Protein AF-A0A6N3EGU9-F1 (afdb_monomer_lite)

InterPro domains:
  IPR024383 Domain of unknown function DUF3849 [PF12960] (180-304)
  IPR025923 YodL-like domain [PF14191] (66-164)
  IPR040568 Large polyvalent protein-associated domain 16 [PF18830] (407-486)
  IPR041258 Large polyvalent protein-associated domain 18 [PF18832] (318-400)

Sequence (697 aa):
MAYIENVVIGTPIVDPKDMFVSDEDDWTRMEEEEIMESVSEKERDETEQEDRTNENSFFERTDDFYAIYQYDNTDGNWGYKFMGLSIISNMGLSVDGKDYRMMFMEQLHEHDSLDELYHRFNAERPEGFDGHSLSVSDVVIMKRNGEMKAYYVDDVGFSELPEFTKQREQIIDRSNDSPVYAGTLEQAVRQKDADAYLDSRKLNIDCKKAIEEAIQENYDGIRLKDDVAKDVVRRFGEERMNFVMANTIRESFLEGRFSKQNKEWAEHINIPENISHGRNLNLDYIIESHPVVLDDFISMARFEIRMLKIERAIEDAEVSITTDTNDYVADGHEGAWHTIEERKYAGKKFFLMEHNEFGSNVAEIIVTENGQLVAEDLWNGFDKGALEAISEYLQDKGISEEEIYKEPDELAYKIHDGYFSIHRTDGGYDYTFYTKDYEDIDGGIYDNPDSPIKQVVEDILEDAGISLDDAEWMDYEELDAEVEHAEEIKQLAVDLDKFSYEYDTYEYKDSIEDREEQIDKLTEDILTRKTDDIKKWLIEVSENSEIDNDVRTARSLFSRLEEAERVFISDETNVSFYAAECMEFPDFGELHENLTLDEAIKKYESIPEERMHGVKGIGFELEDGSDYEGKYGLMYHGRVDRENVEMIQYYKDNPVIQKALDALEQYCETSADKSVERQQETNRKKKQKSIYQGLHR

Organism: NCBI:txid33039

Secondary structure (DSSP, 8-state):
----------------------TTHHHHHHHHHHHHHHHHHHHHHHHHHHHTT-HHHHHH--S-EEEEEEE--TT---SSTT--HHHHHHTT----GGGEEEEEEEEPPTT--HHHHHHIIIII--TT--S----TT-EEEEEETTEEEEEEEETTEEEE-TTHHHHHHHHHHHHHTPPP--S-HHHHHHHT-HHHHHHHHHHHHHHHHHHHHHHHHHB-SS-BPTTTTHHHHHHHHHHHHHHHHHHHHHHTTTT----HHHHHHHHHS-----EETTEEGGGGG---S-HHHHHHHHHHHHHHHHHHHHHHHHHTTS----TT--SB--TT--S-EEEEEEEEETTEEEEEEEETTTGGGS-EEEEETT--EEEEEESSSS-HHHHHHHHHHHHHTT--HHHHSPPPSEEEEEETTEEEEEEEETTEEEEEEEETTS-EEEEEEE--TTS-HHHHHHHHHHHHT--GGGEEEE-HHHHHHHHHHHHHHHHHHHHHHHHHHHH-TTHHHHH-S-HHHHHHHHHHHHHTT-THHHHHHHHHHHHH-S-HHHHHHHHHHHHHHHHHHHHTTSSS--EEEEEES-SSSGGGS-EEEEE-HHHHHHHHHHS-TT-TTS--EEEEEE-SSSTT-EEEEEEETTEE-HHHHTTSHHHHH-HHHHHHHHHHHHHHHHHHHHHHHHHHHHHHHHHHHHHHHHTT-

Structure (mmCIF, N/CA/C/O backbone):
data_AF-A0A6N3EGU9-F1
#
_entry.id   AF-A0A6N3EGU9-F1
#
loop_
_atom_site.group_PDB
_atom_site.id
_atom_site.type_symbol
_atom_site.label_atom_id
_atom_site.label_alt_id
_atom_site.label_comp_id
_atom_site.label_asym_id
_atom_site.label_entity_id
_atom_site.label_seq_id
_atom_site.pdbx_PDB_ins_code
_atom_site.Cartn_x
_atom_site.Cartn_y
_atom_site.Cartn_z
_atom_site.occupancy
_atom_site.B_iso_or_equiv
_atom_site.auth_seq_id
_atom_site.auth_comp_id
_atom_site.auth_asym_id
_atom_site.auth_atom_id
_atom_site.pdbx_PDB_model_num
ATOM 1 N N . MET A 1 1 ? 110.197 26.219 -33.302 1.00 36.31 1 MET A N 1
ATOM 2 C CA . MET A 1 1 ? 109.699 27.466 -32.674 1.00 36.31 1 MET A CA 1
ATOM 3 C C . MET A 1 1 ? 108.283 27.193 -32.181 1.00 36.31 1 MET A C 1
ATOM 5 O O . MET A 1 1 ? 107.637 26.396 -32.844 1.00 36.31 1 MET A O 1
ATOM 9 N N . ALA A 1 2 ? 107.738 27.804 -31.129 1.00 31.53 2 ALA A N 1
ATOM 10 C CA . ALA A 1 2 ? 108.311 28.375 -29.898 1.00 31.53 2 ALA A CA 1
ATOM 11 C C . ALA A 1 2 ? 107.128 28.779 -28.979 1.00 31.53 2 ALA A C 1
ATOM 13 O O . ALA A 1 2 ? 106.143 29.277 -29.512 1.00 31.53 2 ALA A O 1
ATOM 14 N N . TYR A 1 3 ? 107.268 28.641 -27.650 1.00 28.64 3 TYR A N 1
ATOM 15 C CA . TYR A 1 3 ? 106.268 28.992 -26.609 1.00 28.64 3 TYR A CA 1
ATOM 16 C C . TYR A 1 3 ? 104.959 28.135 -26.634 1.00 28.64 3 TYR A C 1
ATOM 18 O O . TYR A 1 3 ? 104.659 27.548 -27.667 1.00 28.64 3 TYR A O 1
ATOM 26 N N . ILE A 1 4 ? 104.210 27.827 -25.551 1.00 32.69 4 ILE A N 1
ATOM 27 C CA . ILE A 1 4 ? 104.015 28.380 -24.177 1.00 32.69 4 ILE A CA 1
ATOM 28 C C . ILE A 1 4 ? 103.028 29.574 -24.177 1.00 32.69 4 ILE A C 1
ATOM 30 O O . ILE A 1 4 ? 103.198 30.478 -24.983 1.00 32.69 4 ILE A O 1
ATOM 34 N N . GLU A 1 5 ? 101.970 29.677 -23.358 1.00 35.22 5 GLU A N 1
ATOM 35 C CA . GLU A 1 5 ? 101.414 28.870 -22.232 1.00 35.22 5 GLU A CA 1
ATOM 36 C C . GLU A 1 5 ? 99.885 28.617 -22.520 1.00 35.22 5 GLU A C 1
ATOM 38 O O . GLU A 1 5 ? 99.534 28.641 -23.695 1.00 35.22 5 GLU A O 1
ATOM 43 N N . ASN A 1 6 ? 98.888 28.342 -21.654 1.00 32.06 6 ASN A N 1
ATOM 44 C CA . ASN A 1 6 ? 98.736 28.257 -20.187 1.00 32.06 6 ASN A CA 1
ATOM 45 C C . ASN A 1 6 ? 97.579 27.295 -19.767 1.00 32.06 6 ASN A C 1
ATOM 47 O O . ASN A 1 6 ? 97.052 26.557 -20.596 1.00 32.06 6 ASN A O 1
ATOM 51 N N . VAL A 1 7 ? 97.190 27.309 -18.483 1.00 35.19 7 VAL A N 1
ATOM 52 C CA . VAL A 1 7 ? 96.136 26.496 -17.818 1.00 35.19 7 VAL A CA 1
ATOM 53 C C . VAL A 1 7 ? 94.956 27.436 -17.420 1.00 35.19 7 VAL A C 1
ATOM 55 O O . VAL A 1 7 ? 95.184 28.634 -17.283 1.00 35.19 7 VAL A O 1
ATOM 58 N N . VAL A 1 8 ? 93.667 27.049 -17.334 1.00 31.62 8 VAL A N 1
ATOM 59 C CA . VAL A 1 8 ? 92.984 26.388 -16.187 1.00 31.62 8 VAL A CA 1
ATOM 60 C C . VAL A 1 8 ? 91.538 25.960 -16.543 1.00 31.62 8 VAL A C 1
ATOM 62 O O . VAL A 1 8 ? 90.764 26.759 -17.051 1.00 31.62 8 VAL A O 1
ATOM 65 N N . ILE A 1 9 ? 91.214 24.703 -16.200 1.00 40.34 9 ILE A N 1
ATOM 66 C CA . ILE A 1 9 ? 89.938 24.079 -15.750 1.00 40.34 9 ILE A CA 1
ATOM 67 C C . ILE A 1 9 ? 88.588 24.783 -16.044 1.00 40.34 9 ILE A C 1
ATOM 69 O O . ILE A 1 9 ? 88.312 25.861 -15.524 1.00 40.34 9 ILE A O 1
ATOM 73 N N . GLY A 1 10 ? 87.661 24.033 -16.662 1.00 29.05 10 GLY A N 1
ATOM 74 C CA . GLY A 1 10 ? 86.208 24.252 -16.566 1.00 29.05 10 GLY A CA 1
ATOM 75 C C . GLY A 1 10 ? 85.379 23.221 -17.351 1.00 29.05 10 GLY A C 1
ATOM 76 O O . GLY A 1 10 ? 85.349 23.275 -18.574 1.00 29.05 10 GLY A O 1
ATOM 77 N N . THR A 1 11 ? 84.704 22.290 -16.667 1.00 33.50 11 THR A N 1
ATOM 78 C CA . THR A 1 11 ? 83.677 21.389 -17.249 1.00 33.50 11 THR A CA 1
ATOM 79 C C . THR A 1 11 ? 82.274 21.963 -17.027 1.00 33.50 11 THR A C 1
ATOM 81 O O . THR A 1 11 ? 82.047 22.603 -15.998 1.00 33.50 11 THR A O 1
ATOM 84 N N . PRO A 1 12 ? 81.323 21.713 -17.942 1.00 35.97 12 PRO A N 1
ATOM 85 C CA . PRO A 1 12 ? 80.382 20.612 -17.696 1.00 35.97 12 PRO A CA 1
ATOM 86 C C . PRO A 1 12 ? 80.219 1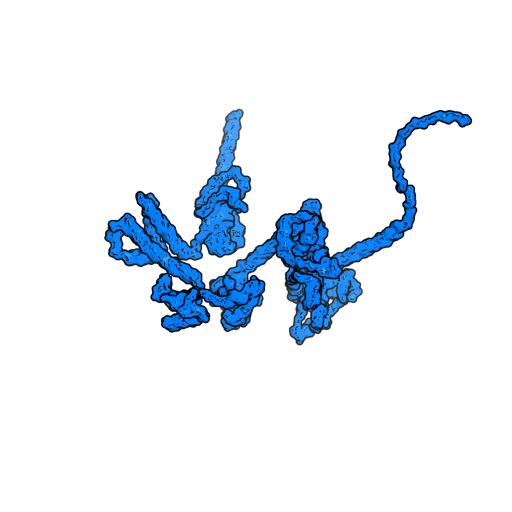9.654 -18.897 1.00 35.97 12 PRO A C 1
ATOM 88 O O . PRO A 1 12 ? 80.930 19.758 -19.893 1.00 35.97 12 PRO A O 1
ATOM 91 N N . ILE A 1 13 ? 79.329 18.671 -18.744 1.00 44.72 13 ILE A N 1
ATOM 92 C CA . ILE A 1 13 ? 79.099 17.532 -19.650 1.00 44.72 13 ILE A CA 1
ATOM 93 C C . ILE A 1 13 ? 77.936 17.838 -20.611 1.00 44.72 13 ILE A C 1
ATOM 95 O O . ILE A 1 13 ? 76.980 18.499 -20.213 1.00 44.72 13 ILE A O 1
ATOM 99 N N . VAL A 1 14 ? 77.997 17.309 -21.838 1.00 34.78 14 VAL A N 1
ATOM 100 C CA . VAL A 1 14 ? 76.857 17.173 -22.766 1.00 34.78 14 VAL A CA 1
ATOM 101 C C . VAL A 1 14 ? 76.890 15.754 -23.347 1.00 34.78 14 VAL A C 1
ATOM 103 O O . VAL A 1 14 ? 77.974 15.234 -23.617 1.00 34.78 14 VAL A O 1
ATOM 106 N N . ASP A 1 15 ? 75.723 15.126 -23.482 1.00 31.80 15 ASP A N 1
ATOM 107 C CA . ASP A 1 15 ? 75.538 13.698 -23.784 1.00 31.80 15 ASP A CA 1
ATOM 108 C C . ASP A 1 15 ? 75.169 13.484 -25.277 1.00 31.80 15 ASP A C 1
ATOM 110 O O . ASP A 1 15 ? 74.439 14.315 -25.824 1.00 31.80 15 ASP A O 1
ATOM 114 N N . PRO A 1 16 ? 75.659 12.442 -25.985 1.00 38.69 16 PRO A N 1
ATOM 115 C CA . PRO A 1 16 ? 75.510 12.348 -27.437 1.00 38.69 16 PRO A CA 1
ATOM 116 C C . PRO A 1 16 ? 74.309 11.487 -27.873 1.00 38.69 16 PRO A C 1
ATOM 118 O O . PRO A 1 16 ? 74.421 10.270 -28.032 1.00 38.69 16 PRO A O 1
ATOM 121 N N . LYS A 1 17 ? 73.184 12.140 -28.180 1.00 35.59 17 LYS A N 1
ATOM 122 C CA . LYS A 1 17 ? 72.088 11.582 -28.992 1.00 35.59 17 LYS A CA 1
ATOM 123 C C . LYS A 1 17 ? 71.611 12.612 -30.017 1.00 35.59 17 LYS A C 1
ATOM 125 O O . LYS A 1 17 ? 70.784 13.444 -29.685 1.00 35.59 17 LYS A O 1
ATOM 130 N N . ASP A 1 18 ? 72.141 12.529 -31.236 1.00 36.09 18 ASP A N 1
ATOM 131 C CA . ASP A 1 18 ? 71.583 13.177 -32.435 1.00 36.09 18 ASP A CA 1
ATOM 132 C C . ASP A 1 18 ? 72.231 12.575 -33.698 1.00 36.09 18 ASP A C 1
ATOM 134 O O . ASP A 1 18 ? 73.209 13.098 -34.234 1.00 36.09 18 ASP A O 1
ATOM 138 N N . MET A 1 19 ? 71.732 11.417 -34.147 1.00 37.19 19 MET A N 1
ATOM 139 C CA . MET A 1 19 ? 71.894 10.931 -35.525 1.00 37.19 19 MET A CA 1
ATOM 140 C C . MET A 1 19 ? 70.990 9.720 -35.799 1.00 37.19 19 MET A C 1
ATOM 142 O O . MET A 1 19 ? 70.840 8.860 -34.934 1.00 37.19 19 MET A O 1
ATOM 146 N N . PHE A 1 20 ? 70.524 9.644 -37.050 1.00 33.91 20 PHE A N 1
ATOM 147 C CA . PHE A 1 20 ? 69.604 8.670 -37.663 1.00 33.91 20 PHE A CA 1
ATOM 148 C C . PHE A 1 20 ? 68.100 8.954 -37.512 1.00 33.91 20 PHE A C 1
ATOM 150 O O . PHE A 1 20 ? 67.524 8.895 -36.433 1.00 33.91 20 PHE A O 1
ATOM 157 N N . VAL A 1 21 ? 67.509 9.220 -38.678 1.00 41.38 21 VAL A N 1
ATOM 158 C CA . VAL A 1 21 ? 66.090 9.152 -39.049 1.00 41.38 21 VAL A CA 1
ATOM 159 C C . VAL A 1 21 ? 66.032 8.124 -40.188 1.00 41.38 21 VAL A C 1
ATOM 161 O O . VAL A 1 21 ? 67.003 8.029 -40.950 1.00 41.38 21 VAL A O 1
ATOM 164 N N . SER A 1 22 ? 64.950 7.357 -40.304 1.00 34.53 22 SER A N 1
ATOM 165 C CA . SER A 1 22 ? 64.749 6.364 -41.367 1.00 34.53 22 SER A CA 1
ATOM 166 C C . SER A 1 22 ? 63.283 6.300 -41.779 1.00 34.53 22 SER A C 1
ATOM 168 O O . SER A 1 22 ? 62.401 6.367 -40.931 1.00 34.53 22 SER A O 1
ATOM 170 N N . ASP A 1 23 ? 63.043 6.167 -43.081 1.00 46.25 23 ASP A N 1
ATOM 171 C CA . ASP A 1 23 ? 61.752 6.392 -43.744 1.00 46.25 23 ASP A CA 1
ATOM 172 C C . ASP A 1 23 ? 60.749 5.217 -43.597 1.00 46.25 23 ASP A C 1
ATOM 174 O O . ASP A 1 23 ? 60.106 4.820 -44.567 1.00 46.25 23 ASP A O 1
ATOM 178 N N . GLU A 1 24 ? 60.638 4.625 -42.401 1.00 38.00 24 GLU A N 1
ATOM 179 C CA . GLU A 1 24 ? 59.668 3.553 -42.095 1.00 38.00 24 GLU A CA 1
ATOM 180 C C . GLU A 1 24 ? 58.327 4.101 -41.559 1.00 38.00 24 GLU A C 1
ATOM 182 O O . GLU A 1 24 ? 57.290 3.497 -41.809 1.00 38.00 24 GLU A O 1
ATOM 187 N N . ASP A 1 25 ? 58.315 5.276 -40.913 1.00 43.44 25 ASP A N 1
ATOM 188 C CA . ASP A 1 25 ? 57.127 5.847 -40.241 1.00 43.44 25 ASP A CA 1
ATOM 189 C C . ASP A 1 25 ? 56.019 6.376 -41.186 1.00 43.44 25 ASP A C 1
ATOM 191 O O . ASP A 1 25 ? 54.937 6.726 -40.718 1.00 43.44 25 ASP A O 1
ATOM 195 N N . ASP A 1 26 ? 56.273 6.480 -42.496 1.00 41.91 26 ASP A N 1
ATOM 196 C CA . ASP A 1 26 ? 55.374 7.142 -43.467 1.00 41.91 26 ASP A CA 1
ATOM 197 C C . ASP A 1 26 ? 54.414 6.152 -44.164 1.00 41.91 26 ASP A C 1
ATOM 199 O O . ASP A 1 26 ? 53.287 6.505 -44.495 1.00 41.91 26 ASP A O 1
ATOM 203 N N . TRP A 1 27 ? 54.824 4.886 -44.343 1.00 34.22 27 TRP A N 1
ATOM 204 C CA . TRP A 1 27 ? 53.966 3.837 -44.926 1.00 34.22 27 TRP A CA 1
ATOM 205 C C . TRP A 1 27 ? 52.968 3.280 -43.912 1.00 34.22 27 TRP A C 1
ATOM 207 O O . TRP A 1 27 ? 51.777 3.210 -44.205 1.00 34.22 27 TRP A O 1
ATOM 217 N N . THR A 1 28 ? 53.438 2.942 -42.707 1.00 42.72 28 THR A N 1
ATOM 218 C CA . THR A 1 28 ? 52.588 2.432 -41.619 1.00 42.72 28 THR A CA 1
ATOM 219 C C . THR A 1 28 ? 51.495 3.429 -41.263 1.00 42.72 28 THR A C 1
ATOM 221 O O . THR A 1 28 ? 50.373 3.030 -40.990 1.00 42.72 28 THR A O 1
ATOM 224 N N . ARG A 1 29 ? 51.798 4.732 -41.329 1.00 42.22 29 ARG A N 1
ATOM 225 C CA . ARG A 1 29 ? 50.840 5.797 -41.032 1.00 42.22 29 ARG A CA 1
ATOM 226 C C . ARG A 1 29 ? 49.684 5.857 -42.027 1.00 42.22 29 ARG A C 1
ATOM 228 O O . ARG A 1 29 ? 48.565 6.117 -41.611 1.00 42.22 29 ARG A O 1
ATOM 235 N N . MET A 1 30 ? 49.933 5.603 -43.314 1.00 35.19 30 MET A N 1
ATOM 236 C CA . MET A 1 30 ? 48.858 5.550 -44.311 1.00 35.19 30 MET A CA 1
ATOM 237 C C . MET A 1 30 ? 47.981 4.304 -44.131 1.00 35.19 30 MET A C 1
ATOM 239 O O . MET A 1 30 ? 46.767 4.411 -44.252 1.00 35.19 30 MET A O 1
ATOM 243 N N . GLU A 1 31 ? 48.567 3.153 -43.779 1.00 41.88 31 GLU A N 1
ATOM 244 C CA . GLU A 1 31 ? 47.791 1.952 -43.430 1.00 41.88 31 GLU A CA 1
ATOM 245 C C . GLU A 1 31 ? 47.002 2.147 -42.116 1.00 41.88 31 GLU A C 1
ATOM 247 O O . GLU A 1 31 ? 45.845 1.752 -42.038 1.00 41.88 31 GLU A O 1
ATOM 252 N N . GLU A 1 32 ? 47.573 2.805 -41.101 1.00 41.28 32 GLU A N 1
ATOM 253 C CA . GLU A 1 32 ? 46.887 3.143 -39.841 1.00 41.28 32 GLU A CA 1
ATOM 254 C C . GLU A 1 32 ? 45.777 4.193 -40.027 1.00 41.28 32 GLU A C 1
ATOM 256 O O . GLU A 1 32 ? 44.743 4.091 -39.369 1.00 41.28 32 GLU A O 1
ATOM 261 N N . GLU A 1 33 ? 45.949 5.174 -40.920 1.00 41.22 33 GLU A N 1
ATOM 262 C CA . GLU A 1 33 ? 44.917 6.168 -41.247 1.00 41.22 33 GLU A CA 1
ATOM 263 C C . GLU A 1 33 ? 43.783 5.551 -42.097 1.00 41.22 33 GLU A C 1
ATOM 265 O O . GLU A 1 33 ? 42.625 5.758 -41.742 1.00 41.22 33 GLU A O 1
ATOM 270 N N . GLU A 1 34 ? 44.057 4.703 -43.106 1.00 40.94 34 GLU A N 1
ATOM 271 C CA . GLU A 1 34 ? 43.003 3.933 -43.811 1.00 40.94 34 GLU A CA 1
ATOM 272 C C . GLU A 1 34 ? 42.262 2.967 -42.861 1.00 40.94 34 GLU A C 1
ATOM 274 O O . GLU A 1 34 ? 41.036 2.834 -42.930 1.00 40.94 34 GLU A O 1
ATOM 279 N N . ILE A 1 35 ? 42.973 2.312 -41.932 1.00 42.38 35 ILE A N 1
ATOM 280 C CA . ILE A 1 35 ? 42.349 1.437 -40.929 1.00 42.38 35 ILE A CA 1
ATOM 281 C C . ILE A 1 35 ? 41.476 2.251 -39.967 1.00 42.38 35 ILE A C 1
ATOM 283 O O . ILE A 1 35 ? 40.327 1.870 -39.763 1.00 42.38 35 ILE A O 1
ATOM 287 N N . MET A 1 36 ? 41.954 3.369 -39.410 1.00 38.59 36 MET A N 1
ATOM 288 C CA . MET A 1 36 ? 41.136 4.205 -38.518 1.00 38.59 36 MET A CA 1
ATOM 289 C C . MET A 1 36 ? 39.947 4.852 -39.232 1.00 38.59 36 MET A C 1
ATOM 291 O O . MET A 1 36 ? 38.877 4.938 -38.634 1.00 38.59 36 MET A O 1
ATOM 295 N N . GLU A 1 37 ? 40.088 5.270 -40.493 1.00 39.25 37 GLU A N 1
ATOM 296 C CA . GLU A 1 37 ? 38.964 5.802 -41.268 1.00 39.25 37 GLU A CA 1
ATOM 297 C C . GLU A 1 37 ? 37.904 4.707 -41.471 1.00 39.25 37 GLU A C 1
ATOM 299 O O . GLU A 1 37 ? 36.764 4.910 -41.055 1.00 39.25 37 GLU A O 1
ATOM 304 N N . SER A 1 38 ? 38.294 3.505 -41.925 1.00 35.25 38 SER A N 1
ATOM 305 C CA . SER A 1 38 ? 37.372 2.364 -42.095 1.00 35.25 38 SER A CA 1
ATOM 306 C C . SER A 1 38 ? 36.759 1.833 -40.788 1.00 35.25 38 SER A C 1
ATOM 308 O O . SER A 1 38 ? 35.626 1.354 -40.795 1.00 35.25 38 SER A O 1
ATOM 310 N N . VAL A 1 39 ? 37.464 1.939 -39.655 1.00 39.50 39 VAL A N 1
ATOM 311 C CA . VAL A 1 39 ? 36.901 1.653 -38.326 1.00 39.50 39 VAL A CA 1
ATOM 312 C C . VAL A 1 39 ? 35.890 2.730 -37.943 1.00 39.50 39 VAL A C 1
ATOM 314 O O . VAL A 1 39 ? 34.797 2.376 -37.530 1.00 39.50 39 VAL A O 1
ATOM 317 N N . SER A 1 40 ? 36.180 4.015 -38.167 1.00 38.88 40 SER A N 1
ATOM 318 C CA . SER A 1 40 ? 35.247 5.108 -37.853 1.00 38.88 40 SER A CA 1
ATOM 319 C C . SER A 1 40 ? 34.020 5.166 -38.775 1.00 38.88 40 SER A C 1
ATOM 321 O O . SER A 1 40 ? 32.966 5.639 -38.360 1.00 38.88 40 SER A O 1
ATOM 323 N N . GLU A 1 41 ? 34.136 4.696 -40.021 1.00 41.78 41 GLU A N 1
ATOM 324 C CA . GLU A 1 41 ? 32.995 4.472 -40.914 1.00 41.78 41 GLU A CA 1
ATOM 325 C C . GLU A 1 41 ? 32.158 3.301 -40.400 1.00 41.78 41 GLU A C 1
ATOM 327 O O . GLU A 1 41 ? 30.963 3.463 -40.186 1.00 41.78 41 GLU A O 1
ATOM 332 N N . LYS A 1 42 ? 32.788 2.167 -40.075 1.00 40.16 42 LYS A N 1
ATOM 333 C CA . LYS A 1 42 ? 32.092 0.997 -39.531 1.00 40.16 42 LYS A CA 1
ATOM 334 C C . LYS A 1 42 ? 31.432 1.259 -38.170 1.00 40.16 42 LYS A C 1
ATOM 336 O O . LYS A 1 42 ? 30.346 0.751 -37.927 1.00 40.16 42 LYS A O 1
ATOM 341 N N . GLU A 1 43 ? 32.054 2.049 -37.298 1.00 39.91 43 GLU A N 1
ATOM 342 C CA . GLU A 1 43 ? 31.470 2.481 -36.022 1.00 39.91 43 GLU A CA 1
ATOM 343 C C . GLU A 1 43 ? 30.254 3.393 -36.256 1.00 39.91 43 GLU A C 1
ATOM 345 O O . GLU A 1 43 ? 29.243 3.236 -35.573 1.00 39.91 43 GLU A O 1
ATOM 350 N N . ARG A 1 44 ? 30.294 4.300 -37.248 1.00 40.78 44 ARG A N 1
ATOM 351 C CA . ARG A 1 44 ? 29.119 5.105 -37.638 1.00 40.78 44 ARG A CA 1
ATOM 352 C C . ARG A 1 44 ? 28.010 4.250 -38.234 1.00 40.78 44 ARG A C 1
ATOM 354 O O . ARG A 1 44 ? 26.872 4.420 -37.820 1.00 40.78 44 ARG A O 1
ATOM 361 N N . ASP A 1 45 ? 28.334 3.331 -39.140 1.00 40.66 45 ASP A N 1
ATOM 362 C CA . ASP A 1 45 ? 27.370 2.394 -39.722 1.00 40.66 45 ASP A CA 1
ATOM 363 C C . ASP A 1 45 ? 26.714 1.547 -38.618 1.00 40.66 45 ASP A C 1
ATOM 365 O O . ASP A 1 45 ? 25.495 1.405 -38.594 1.00 40.66 45 ASP A O 1
ATOM 369 N N . GLU A 1 46 ? 27.493 1.035 -37.656 1.00 46.62 46 GLU A N 1
ATOM 370 C CA . GLU A 1 46 ? 26.969 0.287 -36.504 1.00 46.62 46 GLU A CA 1
ATOM 371 C C . GLU A 1 46 ? 26.126 1.173 -35.563 1.00 46.62 46 GLU A C 1
ATOM 373 O O . GLU A 1 46 ? 25.088 0.713 -35.091 1.00 46.62 46 GLU A O 1
ATOM 378 N N . THR A 1 47 ? 26.480 2.449 -35.361 1.00 42.03 47 THR A N 1
ATOM 379 C CA . THR A 1 47 ? 25.674 3.396 -34.560 1.00 42.03 47 THR A CA 1
ATOM 380 C C . THR A 1 47 ? 24.360 3.761 -35.263 1.00 42.03 47 THR A C 1
ATOM 382 O O . THR A 1 47 ? 23.295 3.681 -34.656 1.00 42.03 47 THR A O 1
ATOM 385 N N . GLU A 1 48 ? 24.390 4.100 -36.559 1.00 51.41 48 GLU A N 1
ATOM 386 C CA . GLU A 1 48 ? 23.177 4.374 -37.342 1.00 51.41 48 GLU A CA 1
ATOM 387 C C . GLU A 1 48 ? 22.285 3.127 -37.479 1.00 51.41 48 GLU A C 1
ATOM 389 O O . GLU A 1 48 ? 21.066 3.254 -37.602 1.00 51.41 48 GLU A O 1
ATOM 394 N N . GLN A 1 49 ? 22.858 1.920 -37.430 1.00 50.69 49 GLN A N 1
ATOM 395 C CA . GLN A 1 49 ? 22.108 0.665 -37.437 1.00 50.69 49 GLN A CA 1
ATOM 396 C C . GLN A 1 49 ? 21.466 0.349 -36.075 1.00 50.69 49 GLN A C 1
ATOM 398 O O . GLN A 1 49 ? 20.332 -0.137 -36.061 1.00 50.69 49 GLN A O 1
ATOM 403 N N . GLU A 1 50 ? 22.136 0.635 -34.949 1.00 54.34 50 GLU A N 1
ATOM 404 C CA . GLU A 1 50 ? 21.537 0.562 -33.604 1.00 54.34 50 GLU A CA 1
ATOM 405 C C . GLU A 1 50 ? 20.386 1.584 -33.474 1.00 54.34 50 GLU A C 1
ATOM 407 O O . GLU A 1 50 ? 19.298 1.213 -33.035 1.00 54.34 50 GLU A O 1
ATOM 412 N N . ASP A 1 51 ? 20.547 2.814 -33.979 1.00 58.03 51 ASP A N 1
ATOM 413 C CA . ASP A 1 51 ? 19.478 3.829 -34.030 1.00 58.03 51 ASP A CA 1
ATOM 414 C C . ASP A 1 51 ? 18.267 3.369 -34.864 1.00 58.03 51 ASP A C 1
ATOM 416 O O . ASP A 1 51 ? 17.123 3.437 -34.411 1.00 58.03 51 ASP A O 1
ATOM 420 N N . ARG A 1 52 ? 18.498 2.838 -36.076 1.00 66.75 52 ARG A N 1
ATOM 421 C CA . ARG A 1 52 ? 17.435 2.342 -36.979 1.00 66.75 52 ARG A CA 1
ATOM 422 C C . ARG A 1 52 ? 16.787 1.032 -36.510 1.00 66.75 52 ARG A C 1
ATOM 424 O O . ARG A 1 52 ? 15.862 0.553 -37.169 1.00 66.75 52 ARG A O 1
ATOM 431 N N . THR A 1 53 ? 17.245 0.446 -35.403 1.00 69.00 53 THR A N 1
ATOM 432 C CA . THR A 1 53 ? 16.674 -0.767 -34.789 1.00 69.00 53 THR A CA 1
ATOM 433 C C . THR A 1 53 ? 16.237 -0.568 -33.327 1.00 69.00 53 THR A C 1
ATOM 435 O O . THR A 1 53 ? 15.747 -1.507 -32.700 1.00 69.00 53 THR A O 1
ATOM 438 N N . ASN A 1 54 ? 16.312 0.661 -32.798 1.00 73.94 54 ASN A N 1
ATOM 439 C CA . ASN A 1 54 ? 15.894 1.028 -31.441 1.00 73.94 54 ASN A CA 1
ATOM 440 C C . ASN A 1 54 ? 14.361 1.172 -31.329 1.00 73.94 54 ASN A C 1
ATOM 442 O O . ASN A 1 54 ? 13.789 2.229 -31.603 1.00 73.94 54 ASN A O 1
ATOM 446 N N . GLU A 1 55 ? 13.690 0.093 -30.919 1.00 79.00 55 GLU A N 1
ATOM 447 C CA . GLU A 1 55 ? 12.224 0.021 -30.862 1.00 79.00 55 GLU A CA 1
ATOM 448 C C . GLU A 1 55 ? 11.603 1.037 -29.886 1.00 79.00 55 GLU A C 1
ATOM 450 O O . GLU A 1 55 ? 10.617 1.686 -30.232 1.00 79.00 55 GLU A O 1
ATOM 455 N N . ASN A 1 56 ? 12.222 1.274 -28.723 1.00 71.62 56 ASN A N 1
ATOM 456 C CA . ASN A 1 56 ? 11.772 2.284 -27.757 1.00 71.62 56 ASN A CA 1
ATOM 457 C C . ASN A 1 56 ? 11.713 3.682 -28.408 1.00 71.62 56 ASN A C 1
ATOM 459 O O . ASN A 1 56 ? 10.692 4.367 -28.320 1.00 71.62 56 ASN A O 1
ATOM 463 N N . SER A 1 57 ? 12.752 4.062 -29.169 1.00 75.62 57 SER A N 1
ATOM 464 C CA . SER A 1 57 ? 12.788 5.350 -29.882 1.00 75.62 57 SER A CA 1
ATOM 465 C C . SER A 1 57 ? 11.646 5.493 -30.897 1.00 75.62 57 SER A C 1
ATOM 467 O O . SER A 1 57 ? 11.101 6.586 -31.063 1.00 75.62 57 SER A O 1
ATOM 469 N N . PHE A 1 58 ? 11.236 4.409 -31.565 1.00 83.62 58 PHE A N 1
ATOM 470 C CA . PHE A 1 58 ? 10.100 4.435 -32.493 1.00 83.62 58 PHE A CA 1
ATOM 471 C C . PHE A 1 58 ? 8.769 4.762 -31.788 1.00 83.62 58 PHE A C 1
ATOM 473 O O . PHE A 1 58 ? 7.970 5.563 -32.292 1.00 83.62 58 PHE A O 1
ATOM 480 N N . PHE A 1 59 ? 8.531 4.182 -30.609 1.00 82.69 59 PHE A N 1
ATOM 481 C CA . PHE A 1 59 ? 7.311 4.436 -29.838 1.00 82.69 59 PHE A CA 1
ATOM 482 C C . PHE A 1 59 ? 7.302 5.825 -29.181 1.00 82.69 59 PHE A C 1
ATOM 484 O O . PHE A 1 59 ? 6.269 6.496 -29.213 1.00 82.69 59 PHE A O 1
ATOM 491 N N . GLU A 1 60 ? 8.445 6.322 -28.708 1.00 78.12 60 GLU A N 1
ATOM 492 C CA . GLU A 1 60 ? 8.574 7.646 -28.073 1.00 78.12 60 GLU A CA 1
ATOM 493 C C . GLU A 1 60 ? 8.469 8.828 -29.060 1.00 78.12 60 GLU A C 1
ATOM 495 O O . GLU A 1 60 ? 7.923 9.881 -28.721 1.00 78.12 60 GLU A O 1
ATOM 500 N N . ARG A 1 61 ? 8.955 8.680 -30.303 1.00 76.38 61 ARG A N 1
ATOM 501 C CA . ARG A 1 61 ? 8.987 9.766 -31.308 1.00 76.38 61 ARG A CA 1
ATOM 502 C C . ARG A 1 61 ? 7.608 10.340 -31.628 1.00 76.38 61 ARG A C 1
ATOM 504 O O . ARG A 1 61 ? 6.674 9.604 -31.931 1.00 76.38 61 ARG A O 1
ATOM 511 N N . THR A 1 62 ? 7.489 11.664 -31.665 1.00 77.62 62 THR A N 1
ATOM 512 C CA . THR A 1 62 ? 6.240 12.370 -32.019 1.00 77.62 62 THR A CA 1
ATOM 513 C C . THR A 1 62 ? 6.101 12.692 -33.514 1.00 77.62 62 THR A C 1
ATOM 515 O O . THR A 1 62 ? 5.027 13.110 -33.946 1.00 77.62 62 THR A O 1
ATOM 518 N N . ASP A 1 63 ? 7.158 12.474 -34.302 1.00 85.56 63 ASP A N 1
ATOM 519 C CA . ASP A 1 63 ? 7.205 12.697 -35.751 1.00 85.56 63 ASP A CA 1
ATOM 520 C C . ASP A 1 63 ? 6.531 11.578 -36.577 1.00 85.56 63 ASP A C 1
ATOM 522 O O . ASP A 1 63 ? 6.375 10.440 -36.128 1.00 85.56 63 ASP A O 1
ATOM 526 N N . ASP A 1 64 ? 6.209 11.887 -37.839 1.00 92.50 64 ASP A N 1
ATOM 527 C CA . ASP A 1 64 ? 5.741 10.921 -38.844 1.00 92.50 64 ASP A CA 1
ATOM 528 C C . ASP A 1 64 ? 6.863 9.922 -39.216 1.00 92.50 64 ASP A C 1
ATOM 530 O O . ASP A 1 64 ? 7.855 10.282 -39.855 1.00 92.50 64 ASP A O 1
ATOM 534 N N . PHE A 1 65 ? 6.701 8.651 -38.841 1.00 93.69 65 PHE A N 1
ATOM 535 C CA . PHE A 1 65 ? 7.693 7.572 -38.988 1.00 93.69 65 PHE A CA 1
ATOM 536 C C . PHE A 1 65 ? 7.023 6.246 -39.375 1.00 93.69 65 PHE A C 1
ATOM 538 O O . PHE A 1 65 ? 5.824 6.050 -39.175 1.00 93.69 65 PHE A O 1
ATOM 545 N N . TYR A 1 66 ? 7.798 5.302 -39.905 1.00 94.38 66 TYR A N 1
ATOM 546 C CA . TYR A 1 66 ? 7.365 3.915 -40.076 1.00 94.38 66 TYR A CA 1
ATOM 547 C C . TYR A 1 66 ? 8.422 2.934 -39.567 1.00 94.38 66 TYR A C 1
ATOM 549 O O . TYR A 1 66 ? 9.604 3.267 -39.497 1.00 94.38 66 TYR A O 1
ATOM 557 N N . ALA A 1 67 ? 7.980 1.724 -39.229 1.00 94.44 67 ALA A N 1
ATOM 558 C CA . ALA A 1 67 ? 8.826 0.627 -38.784 1.00 94.44 67 ALA A CA 1
ATOM 559 C C . ALA A 1 67 ? 8.406 -0.705 -39.418 1.00 94.44 67 ALA A C 1
ATOM 561 O O . ALA A 1 67 ? 7.221 -0.950 -39.665 1.00 94.44 67 ALA A O 1
ATOM 562 N N . ILE A 1 68 ? 9.390 -1.566 -39.678 1.00 95.00 68 ILE A N 1
ATOM 563 C CA . ILE A 1 68 ? 9.218 -2.891 -40.283 1.00 95.00 68 ILE A CA 1
ATOM 564 C C . ILE A 1 68 ? 9.510 -3.960 -39.233 1.00 95.00 68 ILE A C 1
ATOM 566 O O . ILE A 1 68 ? 10.604 -3.997 -38.673 1.00 95.00 68 ILE A O 1
ATOM 570 N N . TYR A 1 69 ? 8.551 -4.852 -39.013 1.00 93.19 69 TYR A N 1
ATOM 571 C CA . TYR A 1 69 ? 8.628 -5.972 -38.082 1.00 93.19 69 TYR A CA 1
ATOM 572 C C . TYR A 1 69 ? 8.574 -7.283 -38.856 1.00 93.19 69 TYR A C 1
ATOM 574 O O . TYR A 1 69 ? 7.729 -7.457 -39.737 1.00 93.19 69 TYR A O 1
ATOM 582 N N . GLN A 1 70 ? 9.454 -8.222 -38.513 1.00 90.88 70 GLN A N 1
ATOM 583 C CA . GLN A 1 70 ? 9.495 -9.543 -39.144 1.00 90.88 70 GLN A CA 1
ATOM 584 C C . GLN A 1 70 ? 9.403 -10.637 -38.082 1.00 90.88 70 GLN A C 1
ATOM 586 O O . GLN A 1 70 ? 9.873 -10.464 -36.956 1.00 90.88 70 GLN A O 1
ATOM 591 N N . TYR A 1 71 ? 8.751 -11.744 -38.443 1.00 83.50 71 TYR A N 1
ATOM 592 C CA . TYR A 1 71 ? 8.487 -12.862 -37.534 1.00 83.50 71 TYR A CA 1
ATOM 593 C C . TYR A 1 71 ? 9.804 -13.490 -37.063 1.00 83.50 71 TYR A C 1
ATOM 595 O O . TYR A 1 71 ? 10.571 -13.995 -37.895 1.00 83.50 71 TYR A O 1
ATOM 603 N N . ASP A 1 72 ? 10.059 -13.481 -35.758 1.00 76.69 72 ASP A N 1
ATOM 604 C CA . ASP A 1 72 ? 11.271 -14.037 -35.162 1.00 76.69 72 ASP A CA 1
ATOM 605 C C . ASP A 1 72 ? 11.144 -15.558 -34.973 1.00 76.69 72 ASP A C 1
ATOM 607 O O . ASP A 1 72 ? 10.061 -16.131 -34.904 1.00 76.69 72 ASP A O 1
ATOM 611 N N . ASN A 1 73 ? 12.274 -16.255 -34.985 1.00 58.31 73 ASN A N 1
ATOM 612 C CA . ASN A 1 73 ? 12.341 -17.701 -35.177 1.00 58.31 73 ASN A CA 1
ATOM 613 C C . ASN A 1 73 ? 12.977 -18.448 -33.986 1.00 58.31 73 ASN A C 1
ATOM 615 O O . ASN A 1 73 ? 13.209 -19.656 -34.105 1.00 58.31 73 ASN A O 1
ATOM 619 N N . THR A 1 74 ? 13.257 -17.754 -32.876 1.00 50.25 74 THR A N 1
ATOM 620 C CA . THR A 1 74 ? 13.975 -18.248 -31.681 1.00 50.25 74 THR A CA 1
ATOM 621 C C . THR A 1 74 ? 13.342 -19.492 -31.062 1.00 50.25 74 THR A C 1
ATOM 623 O O . THR A 1 74 ? 14.021 -20.496 -30.854 1.00 50.25 74 THR A O 1
ATOM 626 N N . ASP A 1 75 ? 12.028 -19.464 -30.850 1.00 43.38 75 ASP A N 1
ATOM 627 C CA . ASP A 1 75 ? 11.315 -20.431 -30.004 1.00 43.38 75 ASP A CA 1
ATOM 628 C C . ASP A 1 75 ? 10.959 -21.735 -30.744 1.00 43.38 75 ASP A C 1
ATOM 630 O O . ASP A 1 75 ? 10.357 -22.659 -30.194 1.00 43.38 75 ASP A O 1
ATOM 634 N N . GLY A 1 76 ? 11.337 -21.839 -32.023 1.00 38.97 76 GLY A N 1
ATOM 635 C CA . GLY A 1 76 ? 11.286 -23.073 -32.812 1.00 38.97 76 GLY A CA 1
ATOM 636 C C . GLY A 1 76 ? 9.888 -23.610 -33.154 1.00 38.97 76 GLY A C 1
ATOM 637 O O . GLY A 1 76 ? 9.794 -24.618 -33.859 1.00 38.97 76 GLY A O 1
ATOM 638 N N . ASN A 1 77 ? 8.810 -22.963 -32.706 1.00 43.56 77 ASN A N 1
ATOM 639 C CA . ASN A 1 77 ? 7.432 -23.395 -32.932 1.00 43.56 77 ASN A CA 1
ATOM 640 C C . ASN A 1 77 ? 6.840 -22.732 -34.192 1.00 43.56 77 ASN A C 1
ATOM 642 O O . ASN A 1 77 ? 6.403 -21.587 -34.163 1.00 43.56 77 ASN A O 1
ATOM 646 N N . TRP A 1 78 ? 6.839 -23.446 -35.322 1.00 50.84 78 TRP A N 1
ATOM 647 C CA . TRP A 1 78 ? 6.445 -22.913 -36.638 1.00 50.84 78 TRP A CA 1
ATOM 648 C C . TRP A 1 78 ? 4.919 -22.760 -36.782 1.00 50.84 78 TRP A C 1
ATOM 650 O O . TRP A 1 78 ? 4.281 -23.536 -37.494 1.00 50.84 78 TRP A O 1
ATOM 660 N N . GLY A 1 79 ? 4.340 -21.762 -36.108 1.00 52.72 79 GLY A N 1
ATOM 661 C CA . GLY A 1 79 ? 2.898 -21.510 -36.097 1.00 52.72 79 GLY A CA 1
ATOM 662 C C . GLY A 1 79 ? 2.339 -21.060 -37.451 1.00 52.72 79 GLY A C 1
ATOM 663 O O . GLY A 1 79 ? 1.526 -21.765 -38.045 1.00 52.72 79 GLY A O 1
ATOM 664 N N . TYR A 1 80 ? 2.754 -19.879 -37.929 1.00 60.53 80 TYR A N 1
ATOM 665 C CA . TYR A 1 80 ? 2.022 -19.172 -38.993 1.00 60.53 80 TYR A CA 1
ATOM 666 C C . TYR A 1 80 ? 2.865 -18.316 -39.964 1.00 60.53 80 TYR A C 1
ATOM 668 O O . TYR A 1 80 ? 2.311 -17.545 -40.750 1.00 60.53 80 TYR A O 1
ATOM 676 N N . LYS A 1 81 ? 4.197 -18.466 -39.983 1.00 70.44 81 LYS A N 1
ATOM 677 C CA . LYS A 1 81 ? 5.061 -17.750 -40.943 1.00 70.44 81 LYS A CA 1
ATOM 678 C C . LYS A 1 81 ? 4.661 -18.067 -42.397 1.00 70.44 81 LYS A C 1
ATOM 680 O O . LYS A 1 81 ? 4.522 -19.233 -42.768 1.00 70.44 81 LYS A O 1
ATOM 685 N N . PHE A 1 82 ? 4.498 -17.024 -43.209 1.00 72.62 82 PHE A N 1
ATOM 686 C CA . PHE A 1 82 ? 3.959 -17.028 -44.579 1.00 72.62 82 PHE A CA 1
ATOM 687 C C . PHE A 1 82 ? 2.496 -17.504 -44.737 1.00 72.62 82 PHE A C 1
ATOM 689 O O . PHE A 1 82 ? 2.138 -18.010 -45.803 1.00 72.62 82 PHE A O 1
ATOM 696 N N . MET A 1 83 ? 1.638 -17.349 -43.721 1.00 74.88 83 MET A N 1
ATOM 697 C CA . MET A 1 83 ? 0.191 -17.607 -43.828 1.00 74.88 83 MET A CA 1
ATOM 698 C C . MET A 1 83 ? -0.615 -16.304 -43.760 1.00 74.88 83 MET A C 1
ATOM 700 O O . MET A 1 83 ? -0.454 -15.555 -42.807 1.00 74.88 83 MET A O 1
ATOM 704 N N . GLY A 1 84 ? -1.522 -16.041 -44.706 1.00 77.06 84 GLY A N 1
ATOM 705 C CA . GLY A 1 84 ? -2.464 -14.921 -44.581 1.00 77.06 84 GLY A CA 1
ATOM 706 C C . GLY A 1 84 ? -3.404 -15.060 -43.375 1.00 77.06 84 GLY A C 1
ATOM 707 O O . GLY A 1 84 ? -3.702 -16.179 -42.938 1.00 77.06 84 GLY A O 1
ATOM 708 N N . LEU A 1 85 ? -3.926 -13.942 -42.850 1.00 81.44 85 LEU A N 1
ATOM 709 C CA . LEU A 1 85 ? -4.713 -13.918 -41.599 1.00 81.44 85 LEU A CA 1
ATOM 710 C C . LEU A 1 85 ? -5.916 -14.868 -41.645 1.00 81.44 85 LEU A C 1
ATOM 712 O O . LEU A 1 85 ? -6.261 -15.510 -40.653 1.00 81.44 85 LEU A O 1
ATOM 716 N N . SER A 1 86 ? -6.523 -15.014 -42.826 1.00 72.56 86 SER A N 1
ATOM 717 C CA . SER A 1 86 ? -7.651 -15.924 -43.039 1.00 72.56 86 SER A CA 1
ATOM 718 C C . SER A 1 86 ? -7.317 -17.390 -42.730 1.00 72.56 86 SER A C 1
ATOM 720 O O . SER A 1 86 ? -8.201 -18.139 -42.320 1.00 72.56 86 SER A O 1
ATOM 722 N N . ILE A 1 87 ? -6.062 -17.814 -42.887 1.00 66.12 87 ILE A N 1
ATOM 723 C CA . ILE A 1 87 ? -5.599 -19.165 -42.553 1.00 66.12 87 ILE A CA 1
ATOM 724 C C . ILE A 1 87 ? -5.344 -19.263 -41.045 1.00 66.12 87 ILE A C 1
ATOM 726 O O . ILE A 1 87 ? -5.800 -20.218 -40.417 1.00 66.12 87 ILE A O 1
ATOM 730 N N . ILE A 1 88 ? -4.702 -18.244 -40.468 1.00 72.88 88 ILE A N 1
ATOM 731 C CA . ILE A 1 88 ? -4.357 -18.139 -39.041 1.00 72.88 88 ILE A CA 1
ATOM 732 C C . ILE A 1 88 ? -5.615 -18.267 -38.168 1.00 72.88 88 ILE A C 1
ATOM 734 O O . ILE A 1 88 ? -5.710 -19.183 -37.349 1.00 72.88 88 ILE A O 1
ATOM 738 N N . SER A 1 89 ? -6.645 -17.454 -38.425 1.00 72.69 89 SER A N 1
ATOM 739 C CA . SER A 1 89 ? -7.907 -17.526 -37.672 1.00 72.69 89 SER A CA 1
ATOM 740 C C . SER A 1 89 ? -8.662 -18.846 -37.884 1.00 72.69 89 SER A C 1
ATOM 742 O O . SER A 1 89 ? -9.289 -19.351 -36.955 1.00 72.69 89 SER A O 1
ATOM 744 N N . ASN A 1 90 ? -8.580 -19.462 -39.073 1.00 66.69 90 ASN A N 1
ATOM 745 C CA . ASN A 1 90 ? -9.175 -20.785 -39.327 1.00 66.69 90 ASN A CA 1
ATOM 746 C C . ASN A 1 90 ? -8.444 -21.932 -38.597 1.00 66.69 90 ASN A C 1
ATOM 748 O O . ASN A 1 90 ? -9.015 -23.014 -38.451 1.00 66.69 90 ASN A O 1
ATOM 752 N N . MET A 1 91 ? -7.208 -21.716 -38.139 1.00 57.09 91 MET A N 1
ATOM 753 C CA . MET A 1 91 ? -6.466 -22.648 -37.282 1.00 57.09 91 MET A CA 1
ATOM 754 C C . MET A 1 91 ? -6.685 -22.394 -35.781 1.00 57.09 91 MET A C 1
ATOM 756 O O . MET A 1 91 ? -6.172 -23.158 -34.968 1.00 57.09 91 MET A O 1
ATOM 760 N N . GLY A 1 92 ? -7.458 -21.366 -35.407 1.00 64.06 92 GLY A N 1
ATOM 761 C CA . GLY A 1 92 ? -7.632 -20.952 -34.011 1.00 64.06 92 GLY A CA 1
ATOM 762 C C . GLY A 1 92 ? -6.420 -20.210 -33.441 1.00 64.06 92 GLY A C 1
ATOM 763 O O . GLY A 1 92 ? -6.217 -20.226 -32.232 1.00 64.06 92 GLY A O 1
ATOM 764 N N . LEU A 1 93 ? -5.605 -19.603 -34.308 1.00 70.88 93 LEU A N 1
ATOM 765 C CA . LEU A 1 93 ? -4.437 -18.805 -33.942 1.00 70.88 93 LEU A CA 1
ATOM 766 C C . LEU A 1 93 ? -4.726 -17.304 -34.111 1.00 70.88 93 LEU A C 1
ATOM 768 O O . LEU A 1 93 ? -5.669 -16.901 -34.799 1.00 70.88 93 LEU A O 1
ATOM 772 N N . SER A 1 94 ? -3.854 -16.485 -33.532 1.00 80.50 94 SER A N 1
ATOM 773 C CA . SER A 1 94 ? -3.766 -15.035 -33.717 1.00 80.50 94 SER A CA 1
ATOM 774 C C . SER A 1 94 ? -2.321 -14.644 -34.027 1.00 80.50 94 SER A C 1
ATOM 776 O O . SER A 1 94 ? -1.395 -15.369 -33.671 1.00 80.50 94 SER A O 1
ATOM 778 N N . VAL A 1 95 ? -2.131 -13.495 -34.677 1.00 82.44 95 VAL A N 1
ATOM 779 C CA . VAL A 1 95 ? -0.814 -12.847 -34.755 1.00 82.44 95 VAL A CA 1
ATOM 780 C C . VAL A 1 95 ? -0.567 -12.158 -33.417 1.00 82.44 95 VAL A C 1
ATOM 782 O O . VAL A 1 95 ? -1.436 -11.425 -32.948 1.00 82.44 95 VAL A O 1
ATOM 785 N N . ASP A 1 96 ? 0.582 -12.423 -32.806 1.00 82.38 96 ASP A N 1
ATOM 786 C CA . ASP A 1 96 ? 0.957 -11.927 -31.480 1.00 82.38 96 ASP A CA 1
ATOM 787 C C . ASP A 1 96 ? 2.222 -11.073 -31.595 1.00 82.38 96 ASP A C 1
ATOM 789 O O . ASP A 1 96 ? 3.199 -11.490 -32.221 1.00 82.38 96 ASP A O 1
ATOM 793 N N . GLY A 1 97 ? 2.210 -9.882 -30.993 1.00 82.25 97 GLY A N 1
ATOM 794 C CA . GLY A 1 97 ? 3.337 -8.957 -30.995 1.00 82.25 97 GLY A CA 1
ATOM 795 C C . GLY A 1 97 ? 4.653 -9.568 -30.509 1.00 82.25 97 GLY A C 1
ATOM 796 O O . GLY A 1 97 ? 5.701 -9.141 -30.986 1.00 82.25 97 GLY A O 1
ATOM 797 N N . LYS A 1 98 ? 4.644 -10.569 -29.618 1.00 79.56 98 LYS A N 1
ATOM 798 C CA . LYS A 1 98 ? 5.878 -11.184 -29.082 1.00 79.56 98 LYS A CA 1
ATOM 799 C C . LYS A 1 98 ? 6.639 -12.034 -30.098 1.00 79.56 98 LYS A C 1
ATOM 801 O O . LYS A 1 98 ? 7.855 -12.142 -29.998 1.00 79.56 98 LYS A O 1
ATOM 806 N N . ASP A 1 99 ? 5.953 -12.570 -31.106 1.00 81.19 99 ASP A N 1
ATOM 807 C CA . ASP A 1 99 ? 6.546 -13.453 -32.117 1.00 81.19 99 ASP A CA 1
ATOM 808 C C . ASP A 1 99 ? 7.344 -12.658 -33.186 1.00 81.19 99 ASP A C 1
ATOM 810 O O . ASP A 1 99 ? 7.674 -13.176 -34.253 1.00 81.19 99 ASP A O 1
ATOM 814 N N . TYR A 1 100 ? 7.619 -11.371 -32.940 1.00 86.25 100 TYR A N 1
ATOM 815 C CA . TYR A 1 100 ? 8.161 -10.407 -33.899 1.00 86.25 100 TYR A CA 1
ATOM 816 C C . TYR A 1 100 ? 9.327 -9.599 -33.325 1.00 86.25 100 TYR A C 1
ATOM 818 O O . TYR A 1 100 ? 9.399 -9.318 -32.128 1.00 86.25 100 TYR A O 1
ATOM 826 N N . ARG A 1 101 ? 10.206 -9.146 -34.222 1.00 85.94 101 ARG A N 1
ATOM 827 C CA . ARG A 1 101 ? 11.306 -8.216 -33.934 1.00 85.94 101 ARG A CA 1
ATOM 828 C C . ARG A 1 101 ? 11.237 -7.020 -34.883 1.00 85.94 101 ARG A C 1
ATOM 830 O O . ARG A 1 101 ? 11.004 -7.220 -36.080 1.00 85.94 101 ARG A O 1
ATOM 837 N N . MET A 1 102 ? 11.460 -5.798 -34.388 1.00 89.25 102 MET A N 1
ATOM 838 C CA . MET A 1 102 ? 11.670 -4.648 -35.272 1.00 89.25 102 MET A CA 1
ATOM 839 C C . MET A 1 102 ? 13.006 -4.799 -36.016 1.00 89.25 102 MET A C 1
ATOM 841 O O . MET A 1 102 ? 14.053 -5.016 -35.411 1.00 89.25 102 MET A O 1
ATOM 845 N N . MET A 1 103 ? 12.961 -4.692 -37.342 1.00 87.69 103 MET A N 1
ATOM 846 C CA . MET A 1 103 ? 14.115 -4.843 -38.237 1.00 87.69 103 MET A CA 1
ATOM 847 C C . MET A 1 103 ? 14.590 -3.513 -38.835 1.00 87.69 103 MET A C 1
ATOM 849 O O . MET A 1 103 ? 15.676 -3.465 -39.411 1.00 87.69 103 MET A O 1
ATOM 853 N N . PHE A 1 104 ? 13.760 -2.465 -38.773 1.00 89.00 104 PHE A N 1
ATOM 854 C CA . PHE A 1 104 ? 14.037 -1.149 -39.355 1.00 89.00 104 PHE A CA 1
ATOM 855 C C . PHE A 1 104 ? 13.039 -0.096 -38.874 1.00 89.00 104 PHE A C 1
ATOM 857 O O . PHE A 1 104 ? 11.859 -0.416 -38.716 1.00 89.00 104 PHE A O 1
ATOM 864 N N . MET A 1 105 ? 13.472 1.161 -38.792 1.00 90.94 105 MET A N 1
ATOM 865 C CA . MET A 1 105 ? 12.606 2.341 -38.738 1.00 90.94 105 MET A CA 1
ATOM 866 C C . MET A 1 105 ? 13.198 3.521 -39.527 1.00 90.94 105 MET A C 1
ATOM 868 O O . MET A 1 105 ? 14.413 3.699 -39.571 1.00 90.94 105 MET A O 1
ATOM 872 N N . GLU A 1 106 ? 12.343 4.342 -40.141 1.00 90.25 106 GLU A N 1
ATOM 873 C CA . GLU A 1 106 ? 12.738 5.523 -40.929 1.00 90.25 106 GLU A CA 1
ATOM 874 C C . GLU A 1 106 ? 11.610 6.575 -40.961 1.00 90.25 106 GLU A C 1
ATOM 876 O O . GLU A 1 106 ? 10.436 6.267 -40.729 1.00 90.25 106 GLU A O 1
ATOM 881 N N . GLN A 1 107 ? 11.962 7.840 -41.224 1.00 90.75 107 GLN A N 1
ATOM 882 C CA . GLN A 1 107 ? 10.995 8.934 -41.325 1.00 90.75 107 GLN A CA 1
ATOM 883 C C . GLN A 1 107 ? 10.061 8.743 -42.530 1.00 90.75 107 GLN A C 1
ATOM 885 O O . GLN A 1 107 ? 10.498 8.505 -43.655 1.00 90.75 107 GLN A O 1
ATOM 890 N N . LEU A 1 108 ? 8.762 8.912 -42.303 1.00 90.81 108 LEU A N 1
ATOM 891 C CA . LEU A 1 108 ? 7.722 8.708 -43.303 1.00 90.81 108 LEU A CA 1
ATOM 892 C C . LEU A 1 108 ? 7.557 9.963 -44.178 1.00 90.81 108 LEU A C 1
ATOM 894 O O . LEU A 1 108 ? 7.390 11.069 -43.665 1.00 90.81 108 LEU A O 1
ATOM 898 N N . HIS A 1 109 ? 7.587 9.827 -45.507 1.00 86.75 109 HIS A N 1
ATOM 899 C CA . HIS A 1 109 ? 7.415 10.982 -46.402 1.00 86.75 109 HIS A CA 1
ATOM 900 C C . HIS A 1 109 ? 5.933 11.356 -46.621 1.00 86.75 109 HIS A C 1
ATOM 902 O O . HIS A 1 109 ? 5.028 10.555 -46.390 1.00 86.75 109 HIS A O 1
ATOM 908 N N . GLU A 1 110 ? 5.664 12.570 -47.130 1.00 81.00 110 GLU A N 1
ATOM 909 C CA . GLU A 1 110 ? 4.304 13.127 -47.332 1.00 81.00 110 GLU A CA 1
ATOM 910 C C . GLU A 1 110 ? 3.398 12.263 -48.236 1.00 81.00 110 GLU A C 1
ATOM 912 O O . GLU A 1 110 ? 2.174 12.376 -48.187 1.00 81.00 110 GLU A O 1
ATOM 917 N N . HIS A 1 111 ? 3.974 11.421 -49.096 1.00 81.75 111 HIS A N 1
ATOM 918 C CA . HIS A 1 111 ? 3.222 10.584 -50.040 1.00 81.75 111 HIS A CA 1
ATOM 919 C C . HIS A 1 111 ? 3.253 9.090 -49.691 1.00 81.75 111 HIS A C 1
ATOM 921 O O . HIS A 1 111 ? 2.375 8.361 -50.149 1.00 81.75 111 HIS A O 1
ATOM 927 N N . ASP A 1 112 ? 4.173 8.672 -48.810 1.00 89.06 112 ASP A N 1
ATOM 928 C CA . ASP A 1 112 ? 4.415 7.265 -48.496 1.00 89.06 112 ASP A CA 1
ATOM 929 C C . ASP A 1 112 ? 3.125 6.558 -48.062 1.00 89.06 112 ASP A C 1
ATOM 931 O O . ASP A 1 112 ? 2.402 6.998 -47.157 1.00 89.06 112 ASP A O 1
ATOM 935 N N . SER A 1 113 ? 2.860 5.430 -48.709 1.00 92.19 113 SER A N 1
ATOM 936 C CA . SER A 1 113 ? 1.722 4.542 -48.479 1.00 92.19 113 SER A CA 1
ATOM 937 C C . SER A 1 113 ? 2.204 3.100 -48.334 1.00 92.19 113 SER A C 1
ATOM 939 O O . SER A 1 113 ? 3.336 2.786 -48.697 1.00 92.19 113 SER A O 1
ATOM 941 N N . LEU A 1 114 ? 1.354 2.202 -47.830 1.00 93.50 114 LEU A N 1
ATOM 942 C CA . LEU A 1 114 ? 1.712 0.789 -47.652 1.00 93.50 114 LEU A CA 1
ATOM 943 C C . LEU A 1 114 ? 2.154 0.119 -48.967 1.00 93.50 114 LEU A C 1
ATOM 945 O O . LEU A 1 114 ? 3.115 -0.644 -48.959 1.00 93.50 114 LEU A O 1
ATOM 949 N N . ASP A 1 115 ? 1.535 0.459 -50.104 1.00 90.38 115 ASP A N 1
ATOM 950 C CA . ASP A 1 115 ? 1.958 -0.013 -51.432 1.00 90.38 115 ASP A CA 1
ATOM 951 C C . ASP A 1 115 ? 3.328 0.556 -51.856 1.00 90.38 115 ASP A C 1
ATOM 953 O O . ASP A 1 115 ? 4.138 -0.145 -52.464 1.00 90.38 115 ASP A O 1
ATOM 957 N N . GLU A 1 116 ? 3.624 1.817 -51.525 1.00 90.81 116 GLU A N 1
ATOM 958 C CA . GLU A 1 116 ? 4.921 2.441 -51.827 1.00 90.81 116 GLU A CA 1
ATOM 959 C C . GLU A 1 116 ? 6.041 1.899 -50.931 1.00 90.81 116 GLU A C 1
ATOM 961 O O . GLU A 1 116 ? 7.127 1.616 -51.434 1.00 90.81 116 GLU A O 1
ATOM 966 N N . LEU A 1 117 ? 5.769 1.645 -49.646 1.00 91.94 117 LEU A N 1
ATOM 967 C CA . LEU A 1 117 ? 6.677 0.918 -48.755 1.00 91.94 117 LEU A CA 1
ATOM 968 C C . LEU A 1 117 ? 6.875 -0.526 -49.248 1.00 91.94 117 LEU A C 1
ATOM 970 O O . LEU A 1 117 ? 8.009 -0.988 -49.362 1.00 91.94 117 LEU A O 1
ATOM 974 N N . TYR A 1 118 ? 5.808 -1.222 -49.654 1.00 90.62 118 TYR A N 1
ATOM 975 C CA . TYR A 1 118 ? 5.916 -2.557 -50.249 1.00 90.62 118 TYR A CA 1
ATOM 976 C C . TYR A 1 118 ? 6.812 -2.564 -51.491 1.00 90.62 118 TYR A C 1
ATOM 978 O O . TYR A 1 118 ? 7.635 -3.466 -51.653 1.00 90.62 118 TYR A O 1
ATOM 986 N N . HIS A 1 119 ? 6.707 -1.551 -52.355 1.00 87.75 119 HIS A N 1
ATOM 987 C CA . HIS A 1 119 ? 7.600 -1.396 -53.499 1.00 87.75 119 HIS A CA 1
ATOM 988 C C . HIS A 1 119 ? 9.039 -1.050 -53.087 1.00 87.75 119 HIS A C 1
ATOM 990 O O . HIS A 1 119 ? 9.960 -1.706 -53.579 1.00 87.75 119 HIS A O 1
ATOM 996 N N . ARG A 1 120 ? 9.246 -0.113 -52.152 1.00 90.19 120 ARG A N 1
ATOM 997 C CA . ARG A 1 120 ? 10.565 0.273 -51.616 1.00 90.19 120 ARG A CA 1
ATOM 998 C C . ARG A 1 120 ? 11.325 -0.951 -51.094 1.00 90.19 120 ARG A C 1
ATOM 1000 O O . ARG A 1 120 ? 12.414 -1.252 -51.578 1.00 90.19 120 ARG A O 1
ATOM 1007 N N . PHE A 1 121 ? 10.722 -1.742 -50.206 1.00 89.94 121 PHE A N 1
ATOM 1008 C CA . PHE A 1 121 ? 11.373 -2.900 -49.572 1.00 89.94 121 PHE A CA 1
ATOM 1009 C C . PHE A 1 121 ? 11.504 -4.150 -50.465 1.00 89.94 121 PHE A C 1
ATOM 1011 O O . PHE A 1 121 ? 12.263 -5.061 -50.126 1.00 89.94 121 PHE A O 1
ATOM 1018 N N . ASN A 1 122 ? 10.827 -4.203 -51.620 1.00 87.25 122 ASN A N 1
ATOM 1019 C CA . ASN A 1 122 ? 10.918 -5.330 -52.565 1.00 87.25 122 ASN A CA 1
ATOM 1020 C C . ASN A 1 122 ? 11.678 -5.033 -53.870 1.00 87.25 122 ASN A C 1
ATOM 1022 O O . ASN A 1 122 ? 12.148 -5.973 -54.512 1.00 87.25 122 ASN A O 1
ATOM 1026 N N . ALA A 1 123 ? 11.789 -3.769 -54.289 1.00 82.31 123 ALA A N 1
ATOM 1027 C CA . ALA A 1 123 ? 12.423 -3.383 -55.554 1.00 82.31 123 ALA A CA 1
ATOM 1028 C C . ALA A 1 123 ? 13.680 -2.516 -55.385 1.00 82.31 123 ALA A C 1
ATOM 1030 O O . ALA A 1 123 ? 14.571 -2.592 -56.231 1.00 82.31 123 ALA A O 1
ATOM 1031 N N . GLU A 1 124 ? 13.754 -1.714 -54.320 1.00 81.62 124 GLU A N 1
ATOM 1032 C CA . GLU A 1 124 ? 14.845 -0.756 -54.085 1.00 81.62 124 GLU A CA 1
ATOM 1033 C C . GLU A 1 124 ? 15.768 -1.233 -52.950 1.00 81.62 124 GLU A C 1
ATOM 1035 O O . GLU A 1 124 ? 16.982 -1.242 -53.130 1.00 81.62 124 GLU A O 1
ATOM 1040 N N . ARG A 1 125 ? 15.168 -1.734 -51.856 1.00 79.62 125 ARG A N 1
ATOM 1041 C CA . ARG A 1 125 ? 15.764 -2.210 -50.590 1.00 79.62 125 ARG A CA 1
ATOM 1042 C C . ARG A 1 125 ? 16.620 -1.131 -49.889 1.00 79.62 125 ARG A C 1
ATOM 1044 O O . ARG A 1 125 ? 17.781 -0.968 -50.254 1.00 79.62 125 ARG A O 1
ATOM 1051 N N . PRO A 1 126 ? 16.065 -0.408 -48.892 1.00 81.62 126 PRO A N 1
ATOM 1052 C CA . PRO A 1 126 ? 16.749 0.698 -48.219 1.00 81.62 126 PRO A CA 1
ATOM 1053 C C . PRO A 1 126 ? 18.121 0.372 -47.624 1.00 81.62 126 PRO A C 1
ATOM 1055 O O . PRO A 1 126 ? 18.414 -0.755 -47.221 1.00 81.62 126 PRO A O 1
ATOM 1058 N N . GLU A 1 127 ? 18.944 1.411 -47.535 1.00 78.19 127 GLU A N 1
ATOM 1059 C CA . GLU A 1 127 ? 20.243 1.388 -46.869 1.00 78.19 127 GLU A CA 1
ATOM 1060 C C . GLU A 1 127 ? 20.045 1.211 -45.350 1.00 78.19 127 GLU A C 1
ATOM 1062 O O . GLU A 1 127 ? 19.181 1.851 -44.747 1.00 78.19 127 GLU A O 1
ATOM 1067 N N . GLY A 1 128 ? 20.790 0.284 -44.743 1.00 74.12 128 GLY A N 1
ATOM 1068 C CA . GLY A 1 128 ? 20.573 -0.164 -43.359 1.00 74.12 128 GLY A CA 1
ATOM 1069 C C . GLY A 1 128 ? 19.452 -1.203 -43.161 1.00 74.12 128 GLY A C 1
ATOM 1070 O O . GLY A 1 128 ? 19.144 -1.558 -42.025 1.00 74.12 128 GLY A O 1
ATOM 1071 N N . PHE A 1 129 ? 18.815 -1.726 -44.220 1.00 82.12 129 PHE A N 1
ATOM 1072 C CA . PHE A 1 129 ? 17.810 -2.790 -44.072 1.00 82.12 129 PHE A CA 1
ATOM 1073 C C . PHE A 1 129 ? 18.401 -4.206 -44.199 1.00 82.12 129 PHE A C 1
ATOM 1075 O O . PHE A 1 129 ? 18.493 -4.763 -45.300 1.00 82.12 129 PHE A O 1
ATOM 1082 N N . ASP A 1 130 ? 18.741 -4.823 -43.063 1.00 78.88 130 ASP A N 1
ATOM 1083 C CA . ASP A 1 130 ? 19.229 -6.215 -43.018 1.00 78.88 130 ASP A CA 1
ATOM 1084 C C . ASP A 1 130 ? 18.101 -7.273 -43.048 1.00 78.88 130 ASP A C 1
ATOM 1086 O O . ASP A 1 130 ? 18.338 -8.447 -43.334 1.00 78.88 130 ASP A O 1
ATOM 1090 N N . GLY A 1 131 ? 16.841 -6.862 -42.857 1.00 80.56 131 GLY A N 1
ATOM 1091 C CA . GLY A 1 131 ? 15.672 -7.742 -42.966 1.00 80.56 131 GLY A CA 1
ATOM 1092 C C . GLY A 1 131 ? 15.438 -8.320 -44.371 1.00 80.56 131 GLY A C 1
ATOM 1093 O O . GLY A 1 131 ? 16.020 -7.885 -45.374 1.00 80.56 131 GLY A O 1
ATOM 1094 N N . HIS A 1 132 ? 14.565 -9.325 -44.475 1.00 83.81 132 HIS A N 1
ATOM 1095 C CA . HIS A 1 132 ? 14.188 -9.900 -45.769 1.00 83.81 132 HIS A CA 1
ATOM 1096 C C . HIS A 1 132 ? 13.161 -9.039 -46.513 1.00 83.81 132 HIS A C 1
ATOM 1098 O O . HIS A 1 132 ? 12.456 -8.230 -45.920 1.00 83.81 132 HIS A O 1
ATOM 1104 N N . SER A 1 133 ? 13.061 -9.234 -47.831 1.00 89.00 133 SER A N 1
ATOM 1105 C CA . SER A 1 133 ? 12.015 -8.648 -48.681 1.00 89.00 133 SER A CA 1
ATOM 1106 C C . SER A 1 133 ? 10.626 -8.738 -48.034 1.00 89.00 133 SER A C 1
ATOM 1108 O O . SER A 1 133 ? 10.264 -9.802 -47.527 1.00 89.00 133 SER A O 1
ATOM 1110 N N . LEU A 1 134 ? 9.875 -7.629 -48.056 1.00 89.12 134 LEU A N 1
ATOM 1111 C CA . LEU A 1 134 ? 8.604 -7.494 -47.341 1.00 89.12 134 LEU A CA 1
ATOM 1112 C C . LEU A 1 134 ? 7.539 -8.431 -47.937 1.00 89.12 134 LEU A C 1
ATOM 1114 O O . LEU A 1 134 ? 7.204 -8.351 -49.122 1.00 89.12 134 LEU A O 1
ATOM 1118 N N . SER A 1 135 ? 7.032 -9.339 -47.112 1.00 86.19 135 SER A N 1
ATOM 1119 C CA . SER A 1 135 ? 6.392 -10.590 -47.521 1.00 86.19 135 SER A CA 1
ATOM 1120 C C . SER A 1 135 ? 5.235 -10.978 -46.598 1.00 86.19 135 SER A C 1
ATOM 1122 O O . SER A 1 135 ? 5.088 -10.411 -45.520 1.00 86.19 135 SER A O 1
ATOM 1124 N N . VAL A 1 136 ? 4.401 -11.943 -47.011 1.00 84.56 136 VAL A N 1
ATOM 1125 C CA . VAL A 1 136 ? 3.281 -12.425 -46.180 1.00 84.56 136 VAL A CA 1
ATOM 1126 C C . VAL A 1 136 ? 3.801 -12.843 -44.804 1.00 84.56 136 VAL A C 1
ATOM 1128 O O . VAL A 1 136 ? 4.782 -13.582 -44.723 1.00 84.56 136 VAL A O 1
ATOM 1131 N N . SER A 1 137 ? 3.118 -12.410 -43.746 1.00 83.75 137 SER A N 1
ATOM 1132 C CA . SER A 1 137 ? 3.511 -12.497 -42.329 1.00 83.75 137 SER A CA 1
ATOM 1133 C C . SER A 1 137 ? 4.511 -11.479 -41.781 1.00 83.75 137 SER A C 1
ATOM 1135 O O . SER A 1 137 ? 4.777 -11.530 -40.584 1.00 83.75 137 SER A O 1
ATOM 1137 N N . ASP A 1 138 ? 4.983 -10.513 -42.567 1.00 93.38 138 ASP A N 1
ATOM 1138 C CA . ASP A 1 138 ? 5.628 -9.312 -42.020 1.00 93.38 138 ASP A CA 1
ATOM 1139 C C . ASP A 1 138 ? 4.577 -8.284 -41.546 1.00 93.38 138 ASP A C 1
ATOM 1141 O O . ASP A 1 138 ? 3.428 -8.302 -41.998 1.00 93.38 138 ASP A O 1
ATOM 1145 N N . VAL A 1 139 ? 4.960 -7.372 -40.646 1.00 95.12 139 VAL A N 1
ATOM 1146 C CA . VAL A 1 139 ? 4.095 -6.292 -40.134 1.00 95.12 139 VAL A CA 1
ATOM 1147 C C . VAL A 1 139 ? 4.763 -4.932 -40.344 1.00 95.12 139 VAL A C 1
ATOM 1149 O O . VAL A 1 139 ? 5.951 -4.758 -40.085 1.00 95.12 139 VAL A O 1
ATOM 1152 N N . VAL A 1 140 ? 3.994 -3.947 -40.803 1.00 96.56 140 VAL A N 1
ATOM 1153 C CA . VAL A 1 140 ? 4.422 -2.547 -40.939 1.00 96.56 140 VAL A CA 1
ATOM 1154 C C . VAL A 1 140 ? 3.666 -1.709 -39.919 1.00 96.56 140 VAL A C 1
ATOM 1156 O O . VAL A 1 140 ? 2.438 -1.661 -39.970 1.00 96.56 140 VAL A O 1
ATOM 1159 N N . ILE A 1 141 ? 4.369 -1.017 -39.022 1.00 95.94 141 ILE A N 1
ATOM 1160 C CA . ILE A 1 141 ? 3.752 0.006 -38.170 1.00 95.94 141 ILE A CA 1
ATOM 1161 C C . ILE A 1 141 ? 3.987 1.374 -38.810 1.00 95.94 141 ILE A C 1
ATOM 1163 O O . ILE A 1 141 ? 5.115 1.717 -39.159 1.00 95.94 141 ILE A O 1
ATOM 1167 N N . MET A 1 142 ? 2.926 2.162 -38.976 1.00 94.38 142 MET A N 1
ATOM 1168 C CA . MET A 1 142 ? 2.992 3.543 -39.460 1.00 94.38 142 MET A CA 1
ATOM 1169 C C . MET A 1 142 ? 2.500 4.496 -38.374 1.00 94.38 142 MET A C 1
ATOM 1171 O O . MET A 1 142 ? 1.414 4.296 -37.830 1.00 94.38 142 MET A O 1
ATOM 1175 N N . LYS A 1 143 ? 3.267 5.556 -38.114 1.00 92.38 143 LYS A N 1
ATOM 1176 C CA . LYS A 1 143 ? 2.911 6.689 -37.256 1.00 92.38 143 LYS A CA 1
ATOM 1177 C C . LYS A 1 143 ? 2.739 7.922 -38.144 1.00 92.38 143 LYS A C 1
ATOM 1179 O O . LYS A 1 143 ? 3.674 8.303 -38.845 1.00 92.38 143 LYS A O 1
ATOM 1184 N N . ARG A 1 144 ? 1.538 8.508 -38.181 1.00 90.81 144 ARG A N 1
ATOM 1185 C CA . ARG A 1 144 ? 1.209 9.644 -39.061 1.00 90.81 144 ARG A CA 1
ATOM 1186 C C . ARG A 1 144 ? 0.196 10.585 -38.410 1.00 90.81 144 ARG A C 1
ATOM 1188 O O . ARG A 1 144 ? -0.898 10.165 -38.046 1.00 90.81 144 ARG A O 1
ATOM 1195 N N . ASN A 1 145 ? 0.532 11.870 -38.295 1.00 86.06 145 ASN A N 1
ATOM 1196 C CA . ASN A 1 145 ? -0.225 12.887 -37.543 1.00 86.06 145 ASN A CA 1
ATOM 1197 C C . ASN A 1 145 ? -0.533 12.472 -36.084 1.00 86.06 145 ASN A C 1
ATOM 1199 O O . ASN A 1 145 ? -1.590 12.810 -35.552 1.00 86.06 145 ASN A O 1
ATOM 1203 N N . GLY A 1 146 ? 0.364 11.709 -35.450 1.00 79.19 146 GLY A N 1
ATOM 1204 C CA . GLY A 1 146 ? 0.183 11.171 -34.096 1.00 79.19 146 GLY A CA 1
ATOM 1205 C C . GLY A 1 146 ? -0.704 9.921 -33.986 1.00 79.19 146 GLY A C 1
ATOM 1206 O O . GLY A 1 146 ? -0.739 9.316 -32.921 1.00 79.19 146 GLY A O 1
ATOM 1207 N N . GLU A 1 147 ? -1.377 9.483 -35.056 1.00 88.56 147 GLU A N 1
ATOM 1208 C CA . GLU A 1 147 ? -2.054 8.179 -35.087 1.00 88.56 147 GLU A CA 1
ATOM 1209 C C . GLU A 1 147 ? -1.033 7.080 -35.427 1.00 88.56 147 GLU A C 1
ATOM 1211 O O . GLU A 1 147 ? -0.307 7.205 -36.416 1.00 88.56 147 GLU A O 1
ATOM 1216 N N . MET A 1 148 ? -0.973 6.007 -34.629 1.00 92.06 148 MET A N 1
ATOM 1217 C CA . MET A 1 148 ? -0.140 4.829 -34.902 1.00 92.06 148 MET A CA 1
ATOM 1218 C C . MET A 1 148 ? -1.014 3.617 -35.246 1.00 92.06 148 MET A C 1
ATOM 1220 O O . MET A 1 148 ? -1.963 3.322 -34.523 1.00 92.06 148 MET A O 1
ATOM 1224 N N . LYS A 1 149 ? -0.689 2.906 -36.334 1.00 95.62 149 LYS A N 1
ATOM 1225 C CA . LYS A 1 149 ? -1.393 1.689 -36.780 1.00 95.62 149 LYS A CA 1
ATOM 1226 C C . LYS A 1 149 ? -0.432 0.626 -37.293 1.00 95.62 149 LYS A C 1
ATOM 1228 O O . LYS A 1 149 ? 0.493 0.943 -38.041 1.00 95.62 149 LYS A O 1
ATOM 1233 N N . ALA A 1 150 ? -0.693 -0.628 -36.931 1.00 96.69 150 ALA A N 1
ATOM 1234 C CA . ALA A 1 150 ? 0.024 -1.801 -37.420 1.00 96.69 150 ALA A CA 1
ATOM 1235 C C . ALA A 1 150 ? -0.753 -2.496 -38.550 1.00 96.69 150 ALA A C 1
ATOM 1237 O O . ALA A 1 150 ? -1.967 -2.686 -38.463 1.00 96.69 150 ALA A O 1
ATOM 1238 N N . TYR A 1 151 ? -0.042 -2.910 -39.597 1.00 96.88 151 TYR A N 1
ATOM 1239 C CA . TYR A 1 151 ? -0.601 -3.539 -40.790 1.00 96.88 151 TYR A CA 1
ATOM 1240 C C . TYR A 1 151 ? 0.157 -4.823 -41.128 1.00 96.88 151 TYR A C 1
ATOM 1242 O O . TYR A 1 151 ? 1.341 -4.793 -41.460 1.00 96.88 151 TYR A O 1
ATOM 1250 N N . TYR A 1 152 ? -0.543 -5.950 -41.077 1.00 94.56 152 TYR A N 1
ATOM 1251 C CA . TYR A 1 152 ? -0.069 -7.251 -41.528 1.00 94.56 152 TYR A CA 1
ATOM 1252 C C . TYR A 1 152 ? -0.005 -7.307 -43.054 1.00 94.56 152 TYR A C 1
ATOM 1254 O O . TYR A 1 152 ? -0.963 -6.916 -43.726 1.00 94.56 152 TYR A O 1
ATOM 1262 N N . VAL A 1 153 ? 1.084 -7.842 -43.602 1.00 91.31 153 VAL A N 1
ATOM 1263 C CA . VAL A 1 153 ? 1.181 -8.196 -45.021 1.00 91.31 153 VAL A CA 1
ATOM 1264 C C . VAL A 1 153 ? 0.449 -9.524 -45.229 1.00 91.31 153 VAL A C 1
ATOM 1266 O O . VAL A 1 153 ? 0.891 -10.575 -44.763 1.00 91.31 153 VAL A O 1
ATOM 1269 N N . ASP A 1 154 ? -0.691 -9.469 -45.912 1.00 88.00 154 ASP A N 1
ATOM 1270 C CA . ASP A 1 154 ? -1.629 -10.586 -46.071 1.00 88.00 154 ASP A CA 1
ATOM 1271 C C . ASP A 1 154 ? -1.510 -11.235 -47.469 1.00 88.00 154 ASP A C 1
ATOM 1273 O O . ASP A 1 154 ? -0.774 -10.757 -48.335 1.00 88.00 154 ASP A O 1
ATOM 1277 N N . ASP A 1 155 ? -2.271 -12.305 -47.732 1.00 81.25 155 ASP A N 1
ATOM 1278 C CA . ASP A 1 155 ? -2.287 -13.008 -49.032 1.00 81.25 155 ASP A CA 1
ATOM 1279 C C . ASP A 1 155 ? -2.586 -12.066 -50.225 1.00 81.25 155 ASP A C 1
ATOM 1281 O O . ASP A 1 155 ? -2.184 -12.336 -51.362 1.00 81.25 155 ASP A O 1
ATOM 1285 N N . VAL A 1 156 ? -3.317 -10.968 -49.979 1.00 79.94 156 VAL A N 1
ATOM 1286 C CA . VAL A 1 156 ? -3.603 -9.893 -50.944 1.00 79.94 156 VAL A CA 1
ATOM 1287 C C . VAL A 1 156 ? -3.620 -8.532 -50.235 1.00 79.94 156 VAL A C 1
ATOM 1289 O O . VAL A 1 156 ? -4.661 -8.088 -49.753 1.00 79.94 156 VAL A O 1
ATOM 1292 N N . GLY A 1 157 ? -2.485 -7.832 -50.244 1.00 89.06 157 GLY A N 1
ATOM 1293 C CA . GLY A 1 157 ? -2.370 -6.470 -49.712 1.00 89.06 157 GLY A CA 1
ATOM 1294 C C . GLY A 1 157 ? -2.115 -6.447 -48.205 1.00 89.06 157 GLY A C 1
ATOM 1295 O O . GLY A 1 157 ? -1.276 -7.198 -47.713 1.00 89.06 157 GLY A O 1
ATOM 1296 N N . PHE A 1 158 ? -2.813 -5.562 -47.493 1.00 95.31 158 PHE A N 1
ATOM 1297 C CA . PHE A 1 158 ? -2.571 -5.278 -46.079 1.00 95.31 158 PHE A CA 1
ATOM 1298 C C . PHE A 1 158 ? -3.851 -5.365 -45.243 1.00 95.31 158 PHE A C 1
ATOM 1300 O O . PHE A 1 158 ? -4.904 -4.884 -45.668 1.00 95.31 158 PHE A O 1
ATOM 1307 N N . SER A 1 159 ? -3.721 -5.913 -44.035 1.00 93.81 159 SER A N 1
ATOM 1308 C CA . SER A 1 159 ? -4.794 -6.077 -43.048 1.00 93.81 159 SER A CA 1
ATOM 1309 C C . SER A 1 159 ? -4.389 -5.430 -41.717 1.00 93.81 159 SER A C 1
ATOM 1311 O O . SER A 1 159 ? -3.286 -5.655 -41.233 1.00 93.81 159 SER A O 1
ATOM 1313 N N . GLU A 1 160 ? -5.251 -4.606 -41.122 1.00 95.44 160 GLU A N 1
ATOM 1314 C CA . GLU A 1 160 ? -4.950 -3.867 -39.881 1.00 95.44 160 GLU A CA 1
ATOM 1315 C C . GLU A 1 160 ? -4.948 -4.788 -38.643 1.00 95.44 160 GLU A C 1
ATOM 1317 O O . GLU A 1 160 ? -5.817 -5.652 -38.505 1.00 95.44 160 GLU A O 1
ATOM 1322 N N . LEU A 1 161 ? -3.981 -4.594 -37.737 1.00 93.62 161 LEU A N 1
ATOM 1323 C CA . LEU A 1 161 ? -3.851 -5.309 -36.462 1.00 93.62 161 LEU A CA 1
ATOM 1324 C C . LEU A 1 161 ? -4.007 -4.317 -35.289 1.00 93.62 161 LEU A C 1
ATOM 1326 O O . LEU A 1 161 ? -3.007 -3.757 -34.836 1.00 93.62 161 LEU A O 1
ATOM 1330 N N . PRO A 1 162 ? -5.231 -4.078 -34.781 1.00 89.69 162 PRO A N 1
ATOM 1331 C CA . PRO A 1 162 ? -5.507 -2.969 -33.857 1.00 89.69 162 PRO A CA 1
ATOM 1332 C C . PRO A 1 162 ? -4.821 -3.090 -32.486 1.00 89.69 162 PRO A C 1
ATOM 1334 O O . PRO A 1 162 ? -4.549 -2.077 -31.850 1.00 89.69 162 PRO A O 1
ATOM 1337 N N . GLU A 1 163 ? -4.512 -4.310 -32.042 1.00 88.81 163 GLU A N 1
ATOM 1338 C CA . GLU A 1 163 ? -3.898 -4.567 -30.730 1.00 88.81 163 GLU A CA 1
ATOM 1339 C C . GLU A 1 163 ? -2.371 -4.751 -30.795 1.00 88.81 163 GLU A C 1
ATOM 1341 O O . GLU A 1 163 ? -1.710 -4.779 -29.761 1.00 88.81 163 GLU A O 1
ATOM 1346 N N . PHE A 1 164 ? -1.780 -4.855 -31.992 1.00 92.06 164 PHE A N 1
ATOM 1347 C CA . PHE A 1 164 ? -0.357 -5.188 -32.150 1.00 92.06 164 PHE A CA 1
ATOM 1348 C C . PHE A 1 164 ? 0.572 -4.069 -31.652 1.00 92.06 164 PHE A C 1
ATOM 1350 O O . PHE A 1 164 ? 1.632 -4.361 -31.107 1.00 92.06 164 PHE A O 1
ATOM 1357 N N . THR A 1 165 ? 0.176 -2.796 -31.785 1.00 90.19 165 THR A N 1
ATOM 1358 C CA . THR A 1 165 ? 0.937 -1.665 -31.220 1.00 90.19 165 THR A CA 1
ATOM 1359 C C . THR A 1 165 ? 0.991 -1.752 -29.696 1.00 90.19 165 THR A C 1
ATOM 1361 O O . THR A 1 165 ? 2.086 -1.794 -29.146 1.00 90.19 165 THR A O 1
ATOM 1364 N N . LYS A 1 166 ? -0.167 -1.910 -29.036 1.00 85.94 166 LYS A N 1
ATOM 1365 C CA . LYS A 1 166 ? -0.266 -2.059 -27.573 1.00 85.94 166 LYS A CA 1
ATOM 1366 C C . LYS A 1 166 ? 0.513 -3.270 -27.067 1.00 85.94 166 LYS A C 1
ATOM 1368 O O . LYS A 1 166 ? 1.179 -3.187 -26.045 1.00 85.94 166 LYS A O 1
ATOM 1373 N N . GLN A 1 167 ? 0.455 -4.392 -27.792 1.00 82.81 167 GLN A N 1
ATOM 1374 C CA . GLN A 1 167 ? 1.238 -5.584 -27.462 1.00 82.81 167 GLN A CA 1
ATOM 1375 C C . GLN A 1 167 ? 2.740 -5.282 -27.488 1.00 82.81 167 GLN A C 1
ATOM 1377 O O . GLN A 1 167 ? 3.435 -5.653 -26.549 1.00 82.81 167 GLN A O 1
ATOM 1382 N N . ARG A 1 168 ? 3.253 -4.583 -28.514 1.00 85.56 168 ARG A N 1
ATOM 1383 C CA . ARG A 1 168 ? 4.670 -4.181 -28.557 1.00 85.56 168 ARG A CA 1
ATOM 1384 C C . ARG A 1 168 ? 5.030 -3.184 -27.455 1.00 85.56 168 ARG A C 1
ATOM 1386 O O . ARG A 1 168 ? 6.047 -3.394 -26.809 1.00 85.56 168 ARG A O 1
ATOM 1393 N N . GLU A 1 169 ? 4.187 -2.191 -27.173 1.00 79.38 169 GLU A N 1
ATOM 1394 C CA . GLU A 1 169 ? 4.366 -1.255 -26.047 1.00 79.38 169 GLU A CA 1
ATOM 1395 C C . GLU A 1 169 ? 4.484 -2.018 -24.710 1.00 79.38 169 GLU A C 1
ATOM 1397 O O . GLU A 1 169 ? 5.491 -1.904 -24.015 1.00 79.38 169 GLU A O 1
ATOM 1402 N N . GLN A 1 170 ? 3.542 -2.923 -24.417 1.00 72.38 170 GLN A N 1
ATOM 1403 C CA . GLN A 1 170 ? 3.568 -3.781 -23.222 1.00 72.38 170 GLN A CA 1
ATOM 1404 C C . GLN A 1 170 ? 4.777 -4.732 -23.171 1.00 72.38 170 GLN A C 1
ATOM 1406 O O . GLN A 1 170 ? 5.264 -5.052 -22.087 1.00 72.38 170 GLN A O 1
ATOM 1411 N N . ILE A 1 171 ? 5.269 -5.212 -24.317 1.00 72.12 171 ILE A N 1
ATOM 1412 C CA . ILE A 1 171 ? 6.473 -6.056 -24.396 1.00 72.12 171 ILE A CA 1
ATOM 1413 C C . ILE A 1 171 ? 7.738 -5.231 -24.139 1.00 72.12 171 ILE A C 1
ATOM 1415 O O . ILE A 1 171 ? 8.638 -5.719 -23.458 1.00 72.12 171 ILE A O 1
ATOM 1419 N N . ILE A 1 172 ? 7.803 -3.992 -24.631 1.00 66.56 172 ILE A N 1
ATOM 1420 C CA . ILE A 1 172 ? 8.900 -3.058 -24.354 1.00 66.56 172 ILE A CA 1
ATOM 1421 C C . ILE A 1 172 ? 8.947 -2.756 -22.857 1.00 66.56 172 ILE A C 1
ATOM 1423 O O . ILE A 1 172 ? 9.987 -2.987 -22.237 1.00 66.56 172 ILE A O 1
ATOM 1427 N N . ASP A 1 173 ? 7.822 -2.360 -22.257 1.00 57.62 173 ASP A N 1
ATOM 1428 C CA . ASP A 1 173 ? 7.743 -2.073 -20.821 1.00 57.62 173 ASP A CA 1
ATOM 1429 C C . ASP A 1 173 ? 8.124 -3.300 -19.967 1.00 57.62 173 ASP A C 1
ATOM 1431 O O . ASP A 1 173 ? 8.920 -3.180 -19.036 1.00 57.62 173 ASP A O 1
ATOM 1435 N N . ARG A 1 174 ? 7.688 -4.512 -20.346 1.00 51.75 174 ARG A N 1
ATOM 1436 C CA . ARG A 1 174 ? 8.115 -5.772 -19.697 1.00 51.75 174 ARG A CA 1
ATOM 1437 C C . ARG A 1 174 ? 9.578 -6.156 -19.965 1.00 51.75 174 ARG A C 1
ATOM 1439 O O . ARG A 1 174 ? 10.164 -6.894 -19.179 1.00 51.75 174 ARG A O 1
ATOM 1446 N N . SER A 1 175 ? 10.200 -5.682 -21.046 1.00 48.75 175 SER A N 1
ATOM 1447 C CA . SER A 1 175 ? 11.627 -5.928 -21.330 1.00 48.75 175 SER A CA 1
ATOM 1448 C C . SER A 1 175 ? 12.557 -5.029 -20.503 1.00 48.75 175 SER A C 1
ATOM 1450 O O . SER A 1 175 ? 13.652 -5.448 -20.099 1.00 48.75 175 SER A O 1
ATOM 1452 N N . ASN A 1 176 ? 12.080 -3.828 -20.158 1.00 49.69 176 ASN A N 1
ATOM 1453 C CA . ASN A 1 176 ? 12.716 -2.960 -19.168 1.00 49.69 176 ASN A CA 1
ATOM 1454 C C . ASN A 1 176 ? 12.763 -3.667 -17.792 1.00 49.69 176 ASN A C 1
ATOM 1456 O O . ASN A 1 176 ? 13.746 -3.518 -17.072 1.00 49.69 176 ASN A O 1
ATOM 1460 N N . ASP A 1 177 ? 11.771 -4.521 -17.507 1.00 50.38 177 ASP A N 1
ATOM 1461 C CA . ASP A 1 177 ? 11.615 -5.344 -16.292 1.00 50.38 177 ASP A CA 1
ATOM 1462 C C . ASP A 1 177 ? 12.306 -6.734 -16.360 1.00 50.38 177 ASP A C 1
ATOM 1464 O O . ASP A 1 177 ? 12.187 -7.553 -15.453 1.00 50.38 177 ASP A O 1
ATOM 1468 N N . SER A 1 178 ? 13.042 -7.045 -17.439 1.00 59.47 178 SER A N 1
ATOM 1469 C CA . SER A 1 178 ? 13.721 -8.346 -17.586 1.00 59.47 178 SER A CA 1
ATOM 1470 C C . SER A 1 178 ? 14.874 -8.504 -16.566 1.00 59.47 178 SER A C 1
ATOM 1472 O O . SER A 1 178 ? 15.804 -7.686 -16.580 1.00 59.47 178 SER A O 1
ATOM 1474 N N . PRO A 1 179 ? 14.863 -9.529 -15.691 1.00 68.31 179 PRO A N 1
ATOM 1475 C CA . PRO A 1 179 ? 15.682 -9.529 -14.479 1.00 68.31 179 PRO A CA 1
ATOM 1476 C C . PRO A 1 179 ? 17.194 -9.673 -14.712 1.00 68.31 179 PRO A C 1
ATOM 1478 O O . PRO A 1 1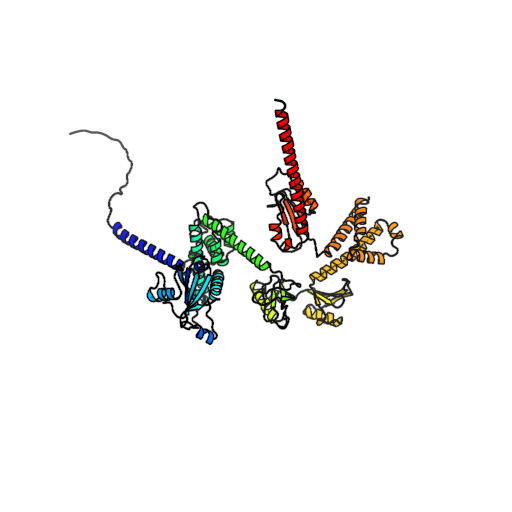79 ? 17.688 -10.198 -15.721 1.00 68.31 179 PRO A O 1
ATOM 1481 N N . VAL A 1 180 ? 17.960 -9.222 -13.723 1.00 80.19 180 VAL A N 1
ATOM 1482 C CA . VAL A 1 180 ? 19.411 -9.386 -13.660 1.00 80.19 180 VAL A CA 1
ATOM 1483 C C . VAL A 1 180 ? 19.743 -10.831 -13.306 1.00 80.19 180 VAL A C 1
ATOM 1485 O O . VAL A 1 180 ? 19.299 -11.379 -12.299 1.00 80.19 180 VAL A O 1
ATOM 1488 N N . TYR A 1 181 ? 20.606 -11.461 -14.102 1.00 76.50 181 TYR A N 1
ATOM 1489 C CA . TYR A 1 181 ? 21.077 -12.805 -13.798 1.00 76.50 181 TYR A CA 1
ATOM 1490 C C . TYR A 1 181 ? 22.007 -12.789 -12.575 1.00 76.50 181 TYR A C 1
ATOM 1492 O O . TYR A 1 181 ? 23.217 -12.599 -12.699 1.00 76.50 181 TYR A O 1
ATOM 1500 N N . ALA A 1 182 ? 21.448 -13.020 -11.385 1.00 74.12 182 ALA A N 1
ATOM 1501 C CA . ALA A 1 182 ? 22.156 -12.960 -10.101 1.00 74.12 182 ALA A CA 1
ATOM 1502 C C . ALA A 1 182 ? 23.284 -14.008 -9.924 1.00 74.12 182 ALA A C 1
ATOM 1504 O O . ALA A 1 182 ? 24.014 -13.982 -8.929 1.00 74.12 182 ALA A O 1
ATOM 1505 N N . GLY A 1 183 ? 23.428 -14.949 -10.865 1.00 75.00 183 GLY A N 1
ATOM 1506 C CA . GLY A 1 183 ? 24.480 -15.967 -10.888 1.00 75.00 183 GLY A CA 1
ATOM 1507 C C . GLY A 1 183 ? 25.693 -15.630 -11.768 1.00 75.00 183 GLY A C 1
ATOM 1508 O O . GLY A 1 183 ? 25.744 -14.647 -12.503 1.00 75.00 183 GLY A O 1
ATOM 1509 N N . THR A 1 184 ? 26.706 -16.494 -11.727 1.00 76.25 184 THR A N 1
ATOM 1510 C CA . THR A 1 184 ? 27.891 -16.416 -12.597 1.00 76.25 184 THR A CA 1
ATOM 1511 C C . THR A 1 184 ? 27.723 -17.247 -13.869 1.00 76.25 184 THR A C 1
ATOM 1513 O O . THR A 1 184 ? 26.944 -18.203 -13.905 1.00 76.25 184 THR A O 1
ATOM 1516 N N . LEU A 1 185 ? 28.536 -16.966 -14.896 1.00 66.38 185 LEU A N 1
ATOM 1517 C CA . LEU A 1 185 ? 28.563 -17.767 -16.131 1.00 66.38 185 LEU A CA 1
ATOM 1518 C C . LEU A 1 185 ? 28.821 -19.262 -15.848 1.00 66.38 185 LEU A C 1
ATOM 1520 O O . LEU A 1 185 ? 28.288 -20.136 -16.529 1.00 66.38 185 LEU A O 1
ATOM 1524 N N . GLU A 1 186 ? 29.620 -19.580 -14.822 1.00 68.75 186 GLU A N 1
ATOM 1525 C CA . GLU A 1 186 ? 29.854 -20.970 -14.419 1.00 68.75 186 GLU A CA 1
ATOM 1526 C C . GLU A 1 186 ? 28.627 -21.644 -13.793 1.00 68.75 186 GLU A C 1
ATOM 1528 O O . GLU A 1 186 ? 28.507 -22.865 -13.895 1.00 68.75 186 GLU A O 1
ATOM 1533 N N . GLN A 1 187 ? 27.739 -20.899 -13.131 1.00 71.25 187 GLN A N 1
ATOM 1534 C CA . GLN A 1 187 ? 26.489 -21.432 -12.581 1.00 71.25 187 GLN A CA 1
ATOM 1535 C C . GLN A 1 187 ? 25.485 -21.671 -13.712 1.00 71.25 187 GLN A C 1
ATOM 1537 O O . GLN A 1 187 ? 25.054 -22.812 -13.897 1.00 71.25 187 GLN A O 1
ATOM 1542 N N . ALA A 1 188 ? 25.270 -20.660 -14.558 1.00 67.50 188 ALA A N 1
ATOM 1543 C CA . ALA A 1 188 ? 24.412 -20.726 -15.737 1.00 67.50 188 ALA A CA 1
ATOM 1544 C C . ALA A 1 188 ? 24.748 -21.934 -16.638 1.00 67.50 188 ALA A C 1
ATOM 1546 O O . ALA A 1 188 ? 23.897 -22.778 -16.925 1.00 67.50 188 ALA A O 1
ATOM 1547 N N . VAL A 1 189 ? 26.027 -22.128 -16.986 1.00 58.88 189 VAL A N 1
ATOM 1548 C CA . VAL A 1 189 ? 26.484 -23.278 -17.796 1.00 58.88 189 VAL A CA 1
ATOM 1549 C C . VAL A 1 189 ? 26.259 -24.634 -17.102 1.00 58.88 189 VAL A C 1
ATOM 1551 O O . VAL A 1 189 ? 26.015 -25.632 -17.781 1.00 58.88 189 VAL A O 1
ATOM 1554 N N . ARG A 1 190 ? 26.296 -24.709 -15.762 1.00 66.81 190 ARG A N 1
ATOM 1555 C CA . ARG A 1 190 ? 25.975 -25.944 -15.012 1.00 66.81 190 ARG A CA 1
ATOM 1556 C C . ARG A 1 190 ? 24.469 -26.213 -14.960 1.00 66.81 190 ARG A C 1
ATOM 1558 O O . ARG A 1 190 ? 24.073 -27.377 -14.981 1.00 66.81 190 ARG A O 1
ATOM 1565 N N . GLN A 1 191 ? 23.654 -25.161 -14.898 1.00 73.62 191 GLN A N 1
ATOM 1566 C CA . GLN A 1 191 ? 22.187 -25.223 -14.871 1.00 73.62 191 GLN A CA 1
ATOM 1567 C C . GLN A 1 191 ? 21.567 -25.405 -16.271 1.00 73.62 191 GLN A C 1
ATOM 1569 O O . GLN A 1 191 ? 20.424 -25.845 -16.365 1.00 73.62 191 GLN A O 1
ATOM 1574 N N . LYS A 1 192 ? 22.363 -25.215 -17.341 1.00 65.12 192 LYS A N 1
ATOM 1575 C CA . LYS A 1 192 ? 21.964 -25.137 -18.768 1.00 65.12 192 LYS A CA 1
ATOM 1576 C C . LYS A 1 192 ? 21.190 -23.867 -19.130 1.00 65.12 192 LYS A C 1
ATOM 1578 O O . LYS A 1 192 ? 20.416 -23.861 -20.076 1.00 65.12 192 LYS A O 1
ATOM 1583 N N . ASP A 1 193 ? 21.459 -22.813 -18.386 1.00 67.94 193 ASP A N 1
ATOM 1584 C CA . ASP A 1 193 ? 20.772 -21.527 -18.408 1.00 67.94 193 ASP A CA 1
ATOM 1585 C C . ASP A 1 193 ? 21.713 -20.424 -18.938 1.00 67.94 193 ASP A C 1
ATOM 1587 O O . ASP A 1 193 ? 21.703 -19.267 -18.527 1.00 67.94 193 ASP A O 1
ATOM 1591 N N . ALA A 1 194 ? 22.645 -20.836 -19.805 1.00 57.50 194 ALA A N 1
ATOM 1592 C CA . ALA A 1 194 ? 23.732 -19.998 -20.302 1.00 57.50 194 ALA A CA 1
ATOM 1593 C C . ALA A 1 194 ? 23.235 -18.876 -21.220 1.00 57.50 194 ALA A C 1
ATOM 1595 O O . ALA A 1 194 ? 23.867 -17.825 -21.267 1.00 57.50 194 ALA A O 1
ATOM 1596 N N . ASP A 1 195 ? 22.121 -19.100 -21.915 1.00 55.59 195 ASP A N 1
ATOM 1597 C CA . ASP A 1 195 ? 21.551 -18.145 -22.861 1.00 55.59 195 ASP A CA 1
ATOM 1598 C C . ASP A 1 195 ? 20.911 -16.964 -22.101 1.00 55.59 195 ASP A C 1
ATOM 1600 O O . ASP A 1 195 ? 21.299 -15.823 -22.336 1.00 55.59 195 ASP A O 1
ATOM 1604 N N . ALA A 1 196 ? 20.114 -17.222 -21.053 1.00 55.50 196 ALA A N 1
ATOM 1605 C CA . ALA A 1 196 ? 19.580 -16.178 -20.165 1.00 55.50 196 ALA A CA 1
ATOM 1606 C C . ALA A 1 196 ? 20.684 -15.343 -19.480 1.00 55.50 196 ALA A C 1
ATOM 1608 O O . ALA A 1 196 ? 20.574 -14.119 -19.374 1.00 55.50 196 ALA A O 1
ATOM 1609 N N . TYR A 1 197 ? 21.794 -15.974 -19.069 1.00 69.25 197 TYR A N 1
ATOM 1610 C CA . TYR A 1 197 ? 22.969 -15.236 -18.592 1.00 69.25 197 TYR A CA 1
ATOM 1611 C C . TYR A 1 197 ? 23.582 -14.344 -19.686 1.00 69.25 197 TYR A C 1
ATOM 1613 O O . TYR A 1 197 ? 24.018 -13.233 -19.387 1.00 69.25 197 TYR A O 1
ATOM 1621 N N . LEU A 1 198 ? 23.657 -14.809 -20.938 1.00 62.56 198 LEU A N 1
ATOM 1622 C CA . LEU A 1 198 ? 24.224 -14.038 -22.049 1.00 62.56 198 LEU A CA 1
ATOM 1623 C C . LEU A 1 198 ? 23.336 -12.850 -22.439 1.00 62.56 198 LEU A C 1
ATOM 1625 O O . LEU A 1 198 ? 23.876 -11.768 -22.677 1.00 62.56 198 LEU A O 1
ATOM 1629 N N . ASP A 1 199 ? 22.016 -13.024 -22.433 1.00 68.62 199 ASP A N 1
ATOM 1630 C CA . ASP A 1 199 ? 21.049 -11.962 -22.725 1.00 68.62 199 ASP A CA 1
ATOM 1631 C C . ASP A 1 199 ? 21.027 -10.906 -21.610 1.00 68.62 199 ASP A C 1
ATOM 1633 O O . ASP A 1 199 ? 21.200 -9.716 -21.881 1.00 68.62 199 ASP A O 1
ATOM 1637 N N . SER A 1 200 ? 20.966 -11.324 -20.340 1.00 76.75 200 SER A N 1
ATOM 1638 C CA . SER A 1 200 ? 21.082 -10.411 -19.193 1.00 76.75 200 SER A CA 1
ATOM 1639 C C . SER A 1 200 ? 22.451 -9.704 -19.166 1.00 76.75 200 SER A C 1
ATOM 1641 O O . SER A 1 200 ? 22.538 -8.493 -18.950 1.00 76.75 200 SER A O 1
ATOM 1643 N N . ARG A 1 201 ? 23.546 -10.408 -19.508 1.00 77.69 201 ARG A N 1
ATOM 1644 C CA . ARG A 1 201 ? 24.876 -9.800 -19.709 1.00 77.69 201 ARG A CA 1
ATOM 1645 C C . ARG A 1 201 ? 24.878 -8.766 -20.842 1.00 77.69 201 ARG A C 1
ATOM 1647 O O . ARG A 1 201 ? 25.586 -7.768 -20.714 1.00 77.69 201 ARG A O 1
ATOM 1654 N N . LYS A 1 202 ? 24.150 -8.990 -21.942 1.00 77.00 202 LYS A N 1
ATOM 1655 C CA . LYS A 1 202 ? 24.027 -8.004 -23.027 1.00 77.00 202 LYS A CA 1
ATOM 1656 C C . LYS A 1 202 ? 23.305 -6.757 -22.517 1.00 77.00 202 LYS A C 1
ATOM 1658 O O . LYS A 1 202 ? 23.856 -5.668 -22.621 1.00 77.00 202 LYS A O 1
ATOM 1663 N N . LEU A 1 203 ? 22.154 -6.925 -21.868 1.00 79.56 203 LEU A N 1
ATOM 1664 C CA . LEU A 1 203 ? 21.365 -5.817 -21.320 1.00 79.56 203 LEU A CA 1
ATOM 1665 C C . LEU A 1 203 ? 22.126 -5.012 -20.250 1.00 79.56 203 LEU A C 1
ATOM 1667 O O . LEU A 1 203 ? 21.962 -3.798 -20.178 1.00 79.56 203 LEU A O 1
ATOM 1671 N N . ASN A 1 204 ? 23.017 -5.639 -19.474 1.00 84.56 204 ASN A N 1
ATOM 1672 C CA . ASN A 1 204 ? 23.932 -4.936 -18.561 1.00 84.56 204 ASN A CA 1
ATOM 1673 C C . ASN A 1 204 ? 24.966 -4.051 -19.291 1.00 84.56 204 ASN A C 1
ATOM 1675 O O . ASN A 1 204 ? 25.364 -3.012 -18.767 1.00 84.56 204 ASN A O 1
ATOM 1679 N N . ILE A 1 205 ? 25.407 -4.436 -20.493 1.00 79.38 205 ILE A N 1
ATOM 1680 C CA . ILE A 1 205 ? 26.323 -3.638 -21.330 1.00 79.38 205 ILE A CA 1
ATOM 1681 C C . ILE A 1 205 ? 25.559 -2.527 -22.058 1.00 79.38 205 ILE A C 1
ATOM 1683 O O . ILE A 1 205 ? 26.036 -1.397 -22.111 1.00 79.38 205 ILE A O 1
ATOM 1687 N N . ASP A 1 206 ? 24.356 -2.818 -22.551 1.00 80.69 206 ASP A N 1
ATOM 1688 C CA . ASP A 1 206 ? 23.466 -1.819 -23.152 1.00 80.69 206 ASP A CA 1
ATOM 1689 C C . ASP A 1 206 ? 23.067 -0.748 -22.105 1.00 80.69 206 ASP A C 1
ATOM 1691 O O . ASP A 1 206 ? 23.026 0.443 -22.408 1.00 80.69 206 ASP A O 1
ATOM 1695 N N . CYS A 1 207 ? 22.872 -1.157 -20.843 1.00 87.56 207 CYS A N 1
ATOM 1696 C CA . CYS A 1 207 ? 22.665 -0.271 -19.693 1.00 87.56 207 CYS A CA 1
ATOM 1697 C C . CYS A 1 207 ? 23.905 0.579 -19.377 1.00 87.56 207 CYS A C 1
ATOM 1699 O O . CYS A 1 207 ? 23.769 1.773 -19.112 1.00 87.56 207 CYS A O 1
ATOM 1701 N N . LYS A 1 208 ? 25.113 -0.010 -19.420 1.00 91.75 208 LYS A N 1
ATOM 1702 C CA . LYS A 1 208 ? 26.379 0.728 -19.272 1.00 91.75 208 LYS A CA 1
ATOM 1703 C C . LYS A 1 208 ? 26.476 1.834 -20.333 1.00 91.75 208 LYS A C 1
ATOM 1705 O O . LYS A 1 208 ? 26.593 2.996 -19.950 1.00 91.75 208 LYS A O 1
ATOM 1710 N N . LYS A 1 209 ? 26.367 1.474 -21.624 1.00 86.31 209 LYS A N 1
ATOM 1711 C CA . LYS A 1 209 ? 26.408 2.405 -22.771 1.00 86.31 209 LYS A CA 1
ATOM 1712 C C . LYS A 1 209 ? 25.486 3.608 -22.548 1.00 86.31 209 LYS A C 1
ATOM 1714 O O . LYS A 1 209 ? 25.935 4.748 -22.573 1.00 86.31 209 LYS A O 1
ATOM 1719 N N . ALA A 1 210 ? 24.214 3.346 -22.240 1.00 85.44 210 ALA A N 1
ATOM 1720 C CA . ALA A 1 210 ? 23.207 4.392 -22.089 1.00 85.44 210 ALA A CA 1
ATOM 1721 C C . ALA A 1 210 ? 23.504 5.378 -20.942 1.00 85.44 210 ALA A C 1
ATOM 1723 O O . ALA A 1 210 ? 23.165 6.555 -21.044 1.00 85.44 210 ALA A O 1
ATOM 1724 N N . ILE A 1 211 ? 24.164 4.936 -19.862 1.00 92.88 211 ILE A N 1
ATOM 1725 C CA . ILE A 1 211 ? 24.628 5.836 -18.792 1.00 92.88 211 ILE A CA 1
ATOM 1726 C C . ILE A 1 211 ? 25.795 6.711 -19.282 1.00 92.88 211 ILE A C 1
ATOM 1728 O O . ILE A 1 211 ? 25.854 7.899 -18.964 1.00 92.88 211 ILE A O 1
ATOM 1732 N N . GLU A 1 212 ? 26.724 6.146 -20.055 1.00 92.56 212 GLU A N 1
ATOM 1733 C CA . GLU A 1 212 ? 27.874 6.868 -20.621 1.00 92.56 212 GLU A CA 1
ATOM 1734 C C . GLU A 1 212 ? 27.420 7.937 -21.622 1.00 92.56 212 GLU A C 1
ATOM 1736 O O . GLU A 1 212 ? 27.826 9.096 -21.514 1.00 92.56 212 GLU A O 1
ATOM 1741 N N . GLU A 1 213 ? 26.512 7.567 -22.526 1.00 91.56 213 GLU A N 1
ATOM 1742 C CA . GLU A 1 213 ? 25.851 8.437 -23.503 1.00 91.56 213 GLU A CA 1
ATOM 1743 C C . GLU A 1 213 ? 25.075 9.567 -22.807 1.00 91.56 213 GLU A C 1
ATOM 1745 O O . GLU A 1 213 ? 25.349 10.747 -23.049 1.00 91.56 213 GLU A O 1
ATOM 1750 N N . ALA A 1 214 ? 24.186 9.234 -21.861 1.00 90.88 214 ALA A N 1
ATOM 1751 C CA . ALA A 1 214 ? 23.401 10.221 -21.119 1.00 90.88 214 ALA A CA 1
ATOM 1752 C C . ALA A 1 214 ? 24.286 11.217 -20.350 1.00 90.88 214 ALA A C 1
ATOM 1754 O O . ALA A 1 214 ? 23.994 12.415 -20.331 1.00 90.88 214 ALA A O 1
ATOM 1755 N N . ILE A 1 215 ? 25.399 10.766 -19.760 1.00 92.31 215 ILE A N 1
ATOM 1756 C CA . ILE A 1 215 ? 26.382 11.660 -19.135 1.00 92.31 215 ILE A CA 1
ATOM 1757 C C . ILE A 1 215 ? 27.085 12.531 -20.188 1.00 92.31 215 ILE A C 1
ATOM 1759 O O . ILE A 1 215 ? 27.207 13.743 -19.991 1.00 92.31 215 ILE A O 1
ATOM 1763 N N . GLN A 1 216 ? 27.539 11.948 -21.301 1.00 90.50 216 GLN A N 1
ATOM 1764 C CA . GLN A 1 216 ? 28.302 12.647 -22.337 1.00 90.50 216 GLN A CA 1
ATOM 1765 C C . GLN A 1 216 ? 27.501 13.774 -23.007 1.00 90.50 216 GLN A C 1
ATOM 1767 O O . GLN A 1 216 ? 28.039 14.861 -23.219 1.00 90.50 216 GLN A O 1
ATOM 1772 N N . GLU A 1 217 ? 26.223 13.549 -23.316 1.00 89.75 217 GLU A N 1
ATOM 1773 C CA . GLU A 1 217 ? 25.370 14.541 -23.987 1.00 89.75 217 GLU A CA 1
ATOM 1774 C C . GLU A 1 217 ? 24.860 15.659 -23.063 1.00 89.75 217 GLU A C 1
ATOM 1776 O O . GLU A 1 217 ? 24.476 16.744 -23.521 1.00 89.75 217 GLU A O 1
ATOM 1781 N N . ASN A 1 218 ? 24.833 15.409 -21.751 1.00 89.88 218 ASN A N 1
ATOM 1782 C CA . ASN A 1 218 ? 24.186 16.294 -20.783 1.00 89.88 218 ASN A CA 1
ATOM 1783 C C . ASN A 1 218 ? 25.141 16.950 -19.774 1.00 89.88 218 ASN A C 1
ATOM 1785 O O . ASN A 1 218 ? 24.682 17.737 -18.945 1.00 89.88 218 ASN A O 1
ATOM 1789 N N . TYR A 1 219 ? 26.448 16.695 -19.855 1.00 88.50 219 TYR A N 1
ATOM 1790 C CA . TYR A 1 219 ? 27.457 17.365 -19.033 1.00 88.50 219 TYR A CA 1
ATOM 1791 C C . TYR A 1 219 ? 27.923 18.693 -19.661 1.00 88.50 219 TYR A C 1
ATOM 1793 O O . TYR A 1 219 ? 28.589 18.712 -20.694 1.00 88.50 219 TYR A O 1
ATOM 1801 N N . ASP A 1 220 ? 27.631 19.827 -19.014 1.00 83.12 220 ASP A N 1
ATOM 1802 C CA . ASP A 1 220 ? 27.961 21.173 -19.526 1.00 83.12 220 ASP A CA 1
ATOM 1803 C C . ASP A 1 220 ? 29.429 21.606 -19.292 1.00 83.12 220 ASP A C 1
ATOM 1805 O O . ASP A 1 220 ? 29.825 22.730 -19.615 1.00 83.12 220 ASP A O 1
ATOM 1809 N N . GLY A 1 221 ? 30.251 20.709 -18.738 1.00 78.38 221 GLY A N 1
ATOM 1810 C CA . GLY A 1 221 ? 31.626 20.978 -18.310 1.00 78.38 221 GLY A CA 1
ATOM 1811 C C . GLY A 1 221 ? 31.758 21.404 -16.842 1.00 78.38 221 GLY A C 1
ATOM 1812 O O . GLY A 1 221 ? 32.883 21.471 -16.341 1.00 78.38 221 GLY A O 1
ATOM 1813 N N . ILE A 1 222 ? 30.642 21.674 -16.156 1.00 74.31 222 ILE A N 1
ATOM 1814 C CA . ILE A 1 222 ? 30.564 22.057 -14.738 1.00 74.31 222 ILE A CA 1
ATOM 1815 C C . ILE A 1 222 ? 29.595 21.141 -13.975 1.00 74.31 222 ILE A C 1
ATOM 1817 O O . ILE A 1 222 ? 29.913 20.736 -12.858 1.00 74.31 222 ILE A O 1
ATOM 1821 N N . ARG A 1 223 ? 28.437 20.819 -14.561 1.00 78.38 223 ARG A N 1
ATOM 1822 C CA . ARG A 1 223 ? 27.405 19.934 -14.001 1.00 78.38 223 ARG A CA 1
ATOM 1823 C C . ARG A 1 223 ? 26.724 19.097 -15.086 1.00 78.38 223 ARG A C 1
ATOM 1825 O O . ARG A 1 223 ? 26.803 19.412 -16.272 1.00 78.38 223 ARG A O 1
ATOM 1832 N N . LEU A 1 224 ? 26.019 18.050 -14.666 1.00 86.38 224 LEU A N 1
ATOM 1833 C CA . LEU A 1 224 ? 24.955 17.456 -15.477 1.00 86.38 224 LEU A CA 1
ATOM 1834 C C . LEU A 1 224 ? 23.735 18.391 -15.493 1.00 86.38 224 LEU A C 1
ATOM 1836 O O . LEU A 1 224 ? 23.563 19.218 -14.590 1.00 86.38 224 LEU A O 1
ATOM 1840 N N . LYS A 1 225 ? 22.887 18.264 -16.518 1.00 84.00 225 LYS A N 1
ATOM 1841 C CA . LYS A 1 225 ? 21.518 18.789 -16.451 1.00 84.00 225 LYS A CA 1
ATOM 1842 C C . LYS A 1 225 ? 20.740 18.048 -15.357 1.00 84.00 225 LYS A C 1
ATOM 1844 O O . LYS A 1 225 ? 21.107 16.952 -14.935 1.00 84.00 225 LYS A O 1
ATOM 1849 N N . ASP A 1 226 ? 19.657 18.672 -14.939 1.00 73.50 226 ASP A N 1
ATOM 1850 C CA . ASP A 1 226 ? 18.638 18.065 -14.095 1.00 73.50 226 ASP A CA 1
ATOM 1851 C C . ASP A 1 226 ? 17.913 16.945 -14.909 1.00 73.50 226 ASP A C 1
ATOM 1853 O O . ASP A 1 226 ? 17.979 16.943 -16.141 1.00 73.50 226 ASP A O 1
ATOM 1857 N N . ASP A 1 227 ? 17.308 15.955 -14.244 1.00 77.44 227 ASP A N 1
ATOM 1858 C CA . ASP A 1 227 ? 16.547 14.811 -14.812 1.00 77.44 227 ASP A CA 1
ATOM 1859 C C . ASP A 1 227 ? 17.280 13.814 -15.752 1.00 77.44 227 ASP A C 1
ATOM 1861 O O . ASP A 1 227 ? 16.684 12.839 -16.201 1.00 77.44 227 ASP A O 1
ATOM 1865 N N . VAL A 1 228 ? 18.589 13.961 -15.994 1.00 85.38 228 VAL A N 1
ATOM 1866 C CA . VAL A 1 228 ? 19.386 13.150 -16.962 1.00 85.38 228 VAL A CA 1
ATOM 1867 C C . VAL A 1 228 ? 19.343 11.630 -16.743 1.00 85.38 228 VAL A C 1
ATOM 1869 O O . VAL A 1 228 ? 19.592 10.862 -17.669 1.00 85.38 228 VAL A O 1
ATOM 1872 N N . ALA A 1 229 ? 19.048 11.172 -15.527 1.00 86.19 229 ALA A N 1
ATOM 1873 C CA . ALA A 1 229 ? 18.931 9.746 -15.237 1.00 86.19 229 ALA A CA 1
ATOM 1874 C C . ALA A 1 229 ? 17.556 9.146 -15.599 1.00 86.19 229 ALA A C 1
ATOM 1876 O O . ALA A 1 229 ? 17.450 7.922 -15.658 1.00 86.19 229 ALA A O 1
ATOM 1877 N N . LYS A 1 230 ? 16.521 9.968 -15.835 1.00 81.88 230 LYS A N 1
ATOM 1878 C CA . LYS A 1 230 ? 15.112 9.543 -15.906 1.00 81.88 230 LYS A CA 1
ATOM 1879 C C . LYS A 1 230 ? 14.843 8.533 -17.017 1.00 81.88 230 LYS A C 1
ATOM 1881 O O . LYS A 1 230 ? 14.361 7.435 -16.747 1.00 81.88 230 LYS A O 1
ATOM 1886 N N . ASP A 1 231 ? 15.249 8.859 -18.238 1.00 78.69 231 ASP A N 1
ATOM 1887 C CA . ASP A 1 231 ? 15.025 8.003 -19.409 1.00 78.69 231 ASP A CA 1
ATOM 1888 C C . ASP A 1 231 ? 15.812 6.683 -19.307 1.00 78.69 231 ASP A C 1
ATOM 1890 O O . ASP A 1 231 ? 15.326 5.618 -19.687 1.00 78.69 231 ASP A O 1
ATOM 1894 N N . VAL A 1 232 ? 17.010 6.723 -18.708 1.00 85.44 232 VAL A N 1
ATOM 1895 C CA . VAL A 1 232 ? 17.849 5.534 -18.489 1.00 85.44 232 VAL A CA 1
ATOM 1896 C C . VAL A 1 232 ? 17.255 4.629 -17.403 1.00 85.44 232 VAL A C 1
ATOM 1898 O O . VAL A 1 232 ? 17.182 3.416 -17.589 1.00 85.44 232 VAL A O 1
ATOM 1901 N N . VAL A 1 233 ? 16.761 5.200 -16.298 1.00 83.19 233 VAL A N 1
ATOM 1902 C CA . VAL A 1 233 ? 16.043 4.449 -15.255 1.00 83.19 233 VAL A CA 1
ATOM 1903 C C . VAL A 1 233 ? 14.781 3.800 -15.825 1.00 83.19 233 VAL A C 1
ATOM 1905 O O . VAL A 1 233 ? 14.574 2.606 -15.613 1.00 83.19 233 VAL A O 1
ATOM 1908 N N . ARG A 1 234 ? 13.987 4.536 -16.614 1.00 77.12 234 ARG A N 1
ATOM 1909 C CA . ARG A 1 234 ? 12.789 4.002 -17.281 1.00 77.12 234 ARG A CA 1
ATOM 1910 C C . ARG A 1 234 ? 13.112 2.842 -18.233 1.00 77.12 234 ARG A C 1
ATOM 1912 O O . ARG A 1 234 ? 12.384 1.855 -18.250 1.00 77.12 234 ARG A O 1
ATOM 1919 N N . ARG A 1 235 ? 14.198 2.944 -19.007 1.00 78.12 235 ARG A N 1
ATOM 1920 C CA . ARG A 1 235 ? 14.599 1.950 -20.023 1.00 78.12 235 ARG A CA 1
ATOM 1921 C C . ARG A 1 235 ? 15.242 0.679 -19.452 1.00 78.12 235 ARG A C 1
ATOM 1923 O O . ARG A 1 235 ? 15.184 -0.366 -20.094 1.00 78.12 235 ARG A O 1
ATOM 1930 N N . PHE A 1 236 ? 15.894 0.742 -18.291 1.00 81.69 236 PHE A N 1
ATOM 1931 C CA . PHE A 1 236 ? 16.640 -0.406 -17.750 1.00 81.69 236 PHE A CA 1
ATOM 1932 C C . PHE A 1 236 ? 16.111 -0.953 -16.416 1.00 81.69 236 PHE A C 1
ATOM 1934 O O . PHE A 1 236 ? 16.589 -2.005 -15.994 1.00 81.69 236 PHE A O 1
ATOM 1941 N N . GLY A 1 237 ? 15.128 -0.298 -15.792 1.00 76.50 237 GLY A N 1
ATOM 1942 C CA . GLY A 1 237 ? 14.496 -0.757 -14.553 1.00 76.50 237 GLY A CA 1
ATOM 1943 C C . GLY A 1 237 ? 15.394 -0.614 -13.318 1.00 76.50 237 GLY A C 1
ATOM 1944 O O . GLY A 1 237 ? 16.596 -0.350 -13.414 1.00 76.50 237 GLY A O 1
ATOM 1945 N N . GLU A 1 238 ? 14.818 -0.788 -12.123 1.00 81.94 238 GLU A N 1
ATOM 1946 C CA . GLU A 1 238 ? 15.580 -0.657 -10.874 1.00 81.94 238 GLU A CA 1
ATOM 1947 C C . GLU A 1 238 ? 16.740 -1.658 -10.805 1.00 81.94 238 GLU A C 1
ATOM 1949 O O . GLU A 1 238 ? 17.871 -1.264 -10.517 1.00 81.94 238 GLU A O 1
ATOM 1954 N N . GLU A 1 239 ? 16.465 -2.950 -11.005 1.00 83.56 239 GLU A N 1
ATOM 1955 C CA . GLU A 1 239 ? 17.415 -4.011 -10.658 1.00 83.56 239 GLU A CA 1
ATOM 1956 C C . GLU A 1 239 ? 18.715 -3.885 -11.466 1.00 83.56 239 GLU A C 1
ATOM 1958 O O . GLU A 1 239 ? 19.816 -3.929 -10.908 1.00 83.56 239 GLU A O 1
ATOM 1963 N N . ARG A 1 240 ? 18.587 -3.640 -12.775 1.00 91.62 240 ARG A N 1
ATOM 1964 C CA . ARG A 1 240 ? 19.707 -3.509 -13.713 1.00 91.62 240 ARG A CA 1
ATOM 1965 C C . ARG A 1 240 ? 20.511 -2.237 -13.460 1.00 91.62 240 ARG A C 1
ATOM 1967 O O . ARG A 1 240 ? 21.739 -2.300 -13.389 1.00 91.62 240 ARG A O 1
ATOM 1974 N N . MET A 1 241 ? 19.831 -1.108 -13.239 1.00 92.69 241 MET A N 1
ATOM 1975 C CA . MET A 1 241 ? 20.479 0.152 -12.864 1.00 92.69 241 MET A CA 1
ATOM 1976 C C . MET A 1 241 ? 21.250 -0.002 -11.550 1.00 92.69 241 MET A C 1
ATOM 1978 O O . MET A 1 241 ? 22.440 0.319 -11.487 1.00 92.69 241 MET A O 1
ATOM 1982 N N . ASN A 1 242 ? 20.612 -0.563 -10.517 1.00 90.94 242 ASN A N 1
ATOM 1983 C CA . ASN A 1 242 ? 21.243 -0.839 -9.230 1.00 90.94 242 ASN A CA 1
ATOM 1984 C C . ASN A 1 242 ? 22.478 -1.741 -9.394 1.00 90.94 242 ASN A C 1
ATOM 1986 O O . ASN A 1 242 ? 23.541 -1.418 -8.859 1.00 90.94 242 ASN A O 1
ATOM 1990 N N . PHE A 1 243 ? 22.370 -2.827 -10.166 1.00 93.50 243 PHE A N 1
ATOM 1991 C CA . PHE A 1 243 ? 23.463 -3.766 -10.413 1.00 93.50 243 PHE A CA 1
ATOM 1992 C C . PHE A 1 243 ? 24.657 -3.111 -11.123 1.00 93.50 243 PHE A C 1
ATOM 1994 O O . PHE A 1 243 ? 25.771 -3.159 -10.600 1.00 93.50 243 PHE A O 1
ATOM 2001 N N . VAL A 1 244 ? 24.454 -2.462 -12.276 1.00 94.38 244 VAL A N 1
ATOM 2002 C CA . VAL A 1 244 ? 25.546 -1.898 -13.098 1.00 94.38 244 VAL A CA 1
ATOM 2003 C C . VAL A 1 244 ? 26.250 -0.732 -12.385 1.00 94.38 244 VAL A C 1
ATOM 2005 O O . VAL A 1 244 ? 27.488 -0.661 -12.365 1.00 94.38 244 VAL A O 1
ATOM 2008 N N . MET A 1 245 ? 25.493 0.143 -11.712 1.00 94.75 245 MET A N 1
ATOM 2009 C CA . MET A 1 245 ? 26.058 1.256 -10.939 1.00 94.75 245 MET A CA 1
ATOM 2010 C C . MET A 1 245 ? 26.830 0.766 -9.699 1.00 94.75 245 MET A C 1
ATOM 2012 O O . MET A 1 245 ? 27.965 1.198 -9.469 1.00 94.75 245 MET A O 1
ATOM 2016 N N . ALA A 1 246 ? 26.279 -0.174 -8.919 1.00 93.25 246 ALA A N 1
ATOM 2017 C CA . ALA A 1 246 ? 26.968 -0.717 -7.743 1.00 93.25 246 ALA A CA 1
ATOM 2018 C C . ALA A 1 246 ? 28.185 -1.584 -8.117 1.00 93.25 246 ALA A C 1
ATOM 2020 O O . ALA A 1 246 ? 29.211 -1.528 -7.434 1.00 93.25 246 ALA A O 1
ATOM 2021 N N . ASN A 1 247 ? 28.118 -2.324 -9.231 1.00 92.94 247 ASN A N 1
ATOM 2022 C CA . ASN A 1 247 ? 29.249 -3.054 -9.804 1.00 92.94 247 ASN A CA 1
ATOM 2023 C C . ASN A 1 247 ? 30.405 -2.099 -10.132 1.00 92.94 247 ASN A C 1
ATOM 2025 O O . ASN A 1 247 ? 31.538 -2.324 -9.702 1.00 92.94 247 ASN A O 1
ATOM 2029 N N . THR A 1 248 ? 30.101 -0.986 -10.808 1.00 93.44 248 THR A N 1
ATOM 2030 C CA . THR A 1 248 ? 31.094 0.047 -11.128 1.00 93.44 248 THR A CA 1
ATOM 2031 C C . THR A 1 248 ? 31.757 0.607 -9.868 1.00 93.44 248 THR A C 1
ATOM 2033 O O . THR A 1 248 ? 32.984 0.694 -9.822 1.00 93.44 248 THR A O 1
ATOM 2036 N N . ILE A 1 249 ? 30.992 0.929 -8.817 1.00 90.75 249 ILE A N 1
ATOM 2037 C CA . ILE A 1 249 ? 31.543 1.423 -7.540 1.00 90.75 249 ILE A CA 1
ATOM 2038 C C . ILE A 1 249 ? 32.453 0.380 -6.870 1.00 90.75 249 ILE A C 1
ATOM 2040 O O . ILE A 1 249 ? 33.525 0.739 -6.369 1.00 90.75 249 ILE A O 1
ATOM 2044 N N . ARG A 1 250 ? 32.043 -0.895 -6.854 1.00 88.12 250 ARG A N 1
ATOM 2045 C CA . ARG A 1 250 ? 32.771 -1.986 -6.185 1.00 88.12 250 ARG A CA 1
ATOM 2046 C C . ARG A 1 250 ? 34.087 -2.337 -6.882 1.00 88.12 250 ARG A C 1
ATOM 2048 O O . ARG A 1 250 ? 35.105 -2.443 -6.203 1.00 88.12 250 ARG A O 1
ATOM 2055 N N . GLU A 1 251 ? 34.099 -2.463 -8.208 1.00 86.62 251 GLU A N 1
ATOM 2056 C CA . GLU A 1 251 ? 35.329 -2.752 -8.966 1.00 86.62 251 GLU A CA 1
ATOM 2057 C C . GLU A 1 251 ? 36.261 -1.514 -9.031 1.00 86.62 251 GLU A C 1
ATOM 2059 O O . GLU A 1 251 ? 37.483 -1.644 -8.958 1.00 86.62 251 GLU A O 1
ATOM 2064 N N . SER A 1 252 ? 35.713 -0.289 -9.051 1.00 76.19 252 SER A N 1
ATOM 2065 C CA . SER A 1 252 ? 36.490 0.970 -9.126 1.00 76.19 252 SER A CA 1
ATOM 2066 C C . SER A 1 252 ? 37.020 1.492 -7.776 1.00 76.19 252 SER A C 1
ATOM 2068 O O . SER A 1 252 ? 37.493 2.632 -7.689 1.00 76.19 252 SER A O 1
ATOM 2070 N N . PHE A 1 253 ? 36.955 0.693 -6.704 1.00 53.97 253 PHE A N 1
ATOM 2071 C CA . PHE A 1 253 ? 37.201 1.117 -5.314 1.00 53.97 253 PHE A CA 1
ATOM 2072 C C . PHE A 1 253 ? 38.551 1.826 -5.071 1.00 53.97 253 PHE A C 1
ATOM 2074 O O . PHE A 1 253 ? 38.656 2.661 -4.169 1.00 53.97 253 PHE A O 1
ATOM 2081 N N . LEU A 1 254 ? 39.583 1.514 -5.865 1.00 47.66 254 LEU A N 1
ATOM 2082 C CA . LEU A 1 254 ? 40.940 2.055 -5.706 1.00 47.66 254 LEU A CA 1
ATOM 2083 C C . LEU A 1 254 ? 41.181 3.410 -6.395 1.00 47.66 254 LEU A C 1
ATOM 2085 O O . LEU A 1 254 ? 42.113 4.112 -6.000 1.00 47.66 254 LEU A O 1
ATOM 2089 N N . GLU A 1 255 ? 40.361 3.799 -7.377 1.00 55.75 255 GLU A N 1
ATOM 2090 C CA . GLU A 1 255 ? 40.550 5.044 -8.149 1.00 55.75 255 GLU A CA 1
ATOM 2091 C C . GLU A 1 255 ? 39.352 6.014 -8.038 1.00 55.75 255 GLU A C 1
ATOM 2093 O O . GLU A 1 255 ? 39.523 7.234 -8.123 1.00 55.75 255 GLU A O 1
ATOM 2098 N N . GLY A 1 256 ? 38.147 5.504 -7.757 1.00 58.25 256 GLY A N 1
ATOM 2099 C CA . GLY A 1 256 ? 36.903 6.278 -7.705 1.00 58.25 256 GLY A CA 1
ATOM 2100 C C . GLY A 1 256 ? 36.678 7.101 -6.425 1.00 58.25 256 GLY A C 1
ATOM 2101 O O . GLY A 1 256 ? 36.545 6.571 -5.311 1.00 58.25 256 GLY A O 1
ATOM 2102 N N . ARG A 1 257 ? 36.512 8.422 -6.592 1.00 71.94 257 ARG A N 1
ATOM 2103 C CA . ARG A 1 257 ? 36.124 9.377 -5.530 1.00 71.94 257 ARG A CA 1
ATOM 2104 C C . ARG A 1 257 ? 34.605 9.467 -5.281 1.00 71.94 257 ARG A C 1
ATOM 2106 O O . ARG A 1 257 ? 34.114 10.552 -4.999 1.00 71.94 257 ARG A O 1
ATOM 2113 N N . PHE A 1 258 ? 33.887 8.347 -5.347 1.00 85.06 258 PHE A N 1
ATOM 2114 C CA . PHE A 1 258 ? 32.456 8.304 -5.019 1.00 85.06 258 PHE A CA 1
ATOM 2115 C C . PHE A 1 258 ? 32.173 8.697 -3.559 1.00 85.06 258 PHE A C 1
ATOM 2117 O O . PHE A 1 258 ? 33.007 8.465 -2.670 1.00 85.06 258 PHE A O 1
ATOM 2124 N N . SER A 1 259 ? 30.985 9.249 -3.323 1.00 80.12 259 SER A N 1
ATOM 2125 C CA . SER A 1 259 ? 30.453 9.653 -2.025 1.00 80.12 259 SER A CA 1
ATOM 2126 C C . SER A 1 259 ? 30.358 8.490 -1.038 1.00 80.12 259 SER A C 1
ATOM 2128 O O . SER A 1 259 ? 30.335 7.310 -1.398 1.00 80.12 259 SER A O 1
ATOM 2130 N N . LYS A 1 260 ? 30.262 8.822 0.256 1.00 80.50 260 LYS A N 1
ATOM 2131 C CA . LYS A 1 260 ? 30.050 7.816 1.306 1.00 80.50 260 LYS A CA 1
ATOM 2132 C C . LYS A 1 260 ? 28.717 7.078 1.109 1.00 80.50 260 LYS A C 1
ATOM 2134 O O . LYS A 1 260 ? 28.694 5.860 1.216 1.00 80.50 260 LYS A O 1
ATOM 2139 N N . GLN A 1 261 ? 27.649 7.801 0.766 1.00 73.50 261 GLN A N 1
ATOM 2140 C CA . GLN A 1 261 ? 26.304 7.237 0.610 1.00 73.50 261 GLN A CA 1
ATOM 2141 C C . GLN A 1 261 ? 26.200 6.280 -0.584 1.00 73.50 261 GLN A C 1
ATOM 2143 O O . GLN A 1 261 ? 25.598 5.220 -0.437 1.00 73.50 261 GLN A O 1
ATOM 2148 N N . ASN A 1 262 ? 26.815 6.595 -1.731 1.00 83.25 262 ASN A N 1
ATOM 2149 C CA . ASN A 1 262 ? 26.827 5.674 -2.873 1.00 83.25 262 ASN A CA 1
ATOM 2150 C C . ASN A 1 262 ? 27.700 4.435 -2.603 1.00 83.25 262 ASN A C 1
ATOM 2152 O O . ASN A 1 262 ? 27.347 3.343 -3.037 1.00 83.25 262 ASN A O 1
ATOM 2156 N N . LYS A 1 263 ? 28.786 4.557 -1.822 1.00 84.69 263 LYS A N 1
ATOM 2157 C CA . LYS A 1 263 ? 29.584 3.396 -1.382 1.00 84.69 263 LYS A CA 1
ATOM 2158 C C . LYS A 1 263 ? 28.821 2.495 -0.409 1.00 84.69 263 LYS A C 1
ATOM 2160 O O . LYS A 1 263 ? 28.728 1.300 -0.659 1.00 84.69 263 LYS A O 1
ATOM 2165 N N . GLU A 1 264 ? 28.220 3.061 0.638 1.00 80.56 264 GLU A N 1
ATOM 2166 C CA . GLU A 1 264 ? 27.414 2.298 1.604 1.00 80.56 264 GLU A CA 1
ATOM 2167 C C . GLU A 1 264 ? 26.208 1.623 0.937 1.00 80.56 264 GLU A C 1
ATOM 2169 O O . GLU A 1 264 ? 25.901 0.478 1.247 1.00 80.56 264 GLU A O 1
ATOM 2174 N N . TRP A 1 265 ? 25.560 2.278 -0.030 1.00 86.88 265 TRP A N 1
ATOM 2175 C CA . TRP A 1 265 ? 24.505 1.663 -0.838 1.00 86.88 265 TRP A CA 1
ATOM 2176 C C . TRP A 1 265 ? 25.024 0.496 -1.699 1.00 86.88 265 TRP A C 1
ATOM 2178 O O . TRP A 1 265 ? 24.463 -0.596 -1.644 1.00 86.88 265 TRP A O 1
ATOM 2188 N N . ALA A 1 266 ? 26.127 0.682 -2.434 1.00 86.88 266 ALA A N 1
ATOM 2189 C CA . ALA A 1 266 ? 26.691 -0.354 -3.305 1.00 86.88 266 ALA A CA 1
ATOM 2190 C C . ALA A 1 266 ? 27.204 -1.595 -2.544 1.00 86.88 266 ALA A C 1
ATOM 2192 O O . ALA A 1 266 ? 27.245 -2.687 -3.111 1.00 86.88 266 ALA A O 1
ATOM 2193 N N . GLU A 1 267 ? 27.569 -1.455 -1.265 1.00 85.12 267 GLU A N 1
ATOM 2194 C CA . GLU A 1 267 ? 27.934 -2.578 -0.386 1.00 85.12 267 GLU A CA 1
ATOM 2195 C C . GLU A 1 267 ? 26.752 -3.521 -0.080 1.00 85.12 267 GLU A C 1
ATOM 2197 O O . GLU A 1 267 ? 26.985 -4.698 0.195 1.00 85.12 267 GLU A O 1
ATOM 2202 N N . HIS A 1 268 ? 25.502 -3.050 -0.181 1.00 82.38 268 HIS A N 1
ATOM 2203 C CA . HIS A 1 268 ? 24.298 -3.862 0.054 1.00 82.38 268 HIS A CA 1
ATOM 2204 C C . HIS A 1 268 ? 23.795 -4.596 -1.205 1.00 82.38 268 HIS A C 1
ATOM 2206 O O . HIS A 1 268 ? 22.986 -5.514 -1.091 1.00 82.38 268 HIS A O 1
ATOM 2212 N N . ILE A 1 269 ? 24.279 -4.239 -2.402 1.00 83.62 269 ILE A N 1
ATOM 2213 C CA . ILE A 1 269 ? 23.892 -4.902 -3.657 1.00 83.62 269 ILE A CA 1
ATOM 2214 C C . ILE A 1 269 ? 24.720 -6.180 -3.857 1.00 83.62 269 ILE A C 1
ATOM 2216 O O . ILE A 1 269 ? 25.957 -6.152 -3.878 1.00 83.62 269 ILE A O 1
ATOM 2220 N N . ASN A 1 270 ? 24.043 -7.319 -4.033 1.00 84.00 270 ASN A N 1
ATOM 2221 C CA . ASN A 1 270 ? 24.681 -8.620 -4.234 1.00 84.00 270 ASN A CA 1
ATOM 2222 C C . ASN A 1 270 ? 25.259 -8.774 -5.653 1.00 84.00 270 ASN A C 1
ATOM 2224 O O . ASN A 1 270 ? 24.617 -9.315 -6.549 1.00 84.00 270 ASN A O 1
ATOM 2228 N N . ILE A 1 271 ? 26.506 -8.343 -5.842 1.00 87.06 271 ILE A N 1
ATOM 2229 C CA . ILE A 1 271 ? 27.297 -8.646 -7.043 1.00 87.06 271 ILE A CA 1
ATOM 2230 C C . ILE A 1 271 ? 28.253 -9.821 -6.747 1.00 87.06 271 ILE A C 1
ATOM 2232 O O . ILE A 1 271 ? 29.119 -9.679 -5.871 1.00 87.06 271 ILE A O 1
ATOM 2236 N N . PRO A 1 272 ? 28.128 -10.973 -7.439 1.00 83.50 272 PRO A N 1
ATOM 2237 C CA . PRO A 1 272 ? 29.012 -12.125 -7.257 1.00 83.50 272 PRO A CA 1
ATOM 2238 C C . PRO A 1 272 ? 30.375 -11.936 -7.948 1.00 83.50 272 PRO A C 1
ATOM 2240 O O . PRO A 1 272 ? 30.514 -11.180 -8.908 1.00 83.50 272 PRO A O 1
ATOM 2243 N N . GLU A 1 273 ? 31.396 -12.670 -7.496 1.00 80.81 273 GLU A N 1
ATOM 2244 C CA . GLU A 1 273 ? 32.713 -12.727 -8.152 1.00 80.81 273 GLU A CA 1
ATOM 2245 C C . GLU A 1 273 ? 32.625 -13.563 -9.446 1.00 80.81 273 GLU A C 1
ATOM 2247 O O . GLU A 1 273 ? 32.646 -14.795 -9.417 1.00 80.81 273 GLU A O 1
ATOM 2252 N N . ASN A 1 274 ? 32.497 -12.901 -10.600 1.00 75.31 274 ASN A N 1
ATOM 2253 C CA . ASN A 1 274 ? 32.212 -13.549 -11.885 1.00 75.31 274 ASN A CA 1
ATOM 2254 C C . ASN A 1 274 ? 33.489 -13.821 -12.700 1.00 75.31 274 ASN A C 1
ATOM 2256 O O . ASN A 1 274 ? 33.671 -13.316 -13.811 1.00 75.31 274 ASN A O 1
ATOM 2260 N N . ILE A 1 275 ? 34.411 -14.605 -12.137 1.00 72.75 275 ILE A N 1
ATOM 2261 C CA . ILE A 1 275 ? 35.645 -14.995 -12.833 1.00 72.75 275 ILE A CA 1
ATOM 2262 C C . ILE A 1 275 ? 35.377 -16.183 -13.763 1.00 72.75 275 ILE A C 1
ATOM 2264 O O . ILE A 1 275 ? 35.055 -17.276 -13.307 1.00 72.75 275 ILE A O 1
ATOM 2268 N N . SER A 1 276 ? 35.617 -16.001 -15.064 1.00 59.91 276 SER A N 1
ATOM 2269 C CA . SER A 1 276 ? 35.646 -17.083 -16.053 1.00 59.91 276 SER A CA 1
ATOM 2270 C C . SER A 1 276 ? 37.011 -17.146 -16.729 1.00 59.91 276 SER A C 1
ATOM 2272 O O . SER A 1 276 ? 37.529 -16.142 -17.216 1.00 59.91 276 SER A O 1
ATOM 2274 N N . HIS A 1 277 ? 37.631 -18.330 -16.744 1.00 58.00 277 HIS A N 1
ATOM 2275 C CA . HIS A 1 277 ? 38.942 -18.578 -17.371 1.00 58.00 277 HIS A CA 1
ATOM 2276 C C . HIS A 1 277 ? 40.085 -17.639 -16.907 1.00 58.00 277 HIS A C 1
ATOM 2278 O O . HIS A 1 277 ? 41.104 -17.516 -17.586 1.00 58.00 277 HIS A O 1
ATOM 2284 N N . GLY A 1 278 ? 39.944 -16.998 -15.740 1.00 57.56 278 GLY A N 1
ATOM 2285 C CA . GLY A 1 278 ? 40.903 -16.027 -15.197 1.00 57.56 278 GLY A CA 1
ATOM 2286 C C . GLY A 1 278 ? 40.651 -14.561 -15.583 1.00 57.56 278 GLY A C 1
ATOM 2287 O O . GLY A 1 278 ? 41.421 -13.702 -15.163 1.00 57.56 278 GLY A O 1
ATOM 2288 N N . ARG A 1 279 ? 39.583 -14.256 -16.335 1.00 65.44 279 ARG A N 1
ATOM 2289 C CA . ARG A 1 279 ? 39.048 -12.897 -16.536 1.00 65.44 279 ARG A CA 1
ATOM 2290 C C . ARG A 1 279 ? 37.894 -12.675 -15.557 1.00 65.44 279 ARG A C 1
ATOM 2292 O O . ARG A 1 279 ? 36.985 -13.498 -15.520 1.00 65.44 279 ARG A O 1
ATOM 2299 N N . ASN A 1 280 ? 37.904 -11.573 -14.808 1.00 78.56 280 ASN A N 1
ATOM 2300 C CA . ASN A 1 280 ? 36.698 -11.097 -14.127 1.00 78.56 280 ASN A CA 1
ATOM 2301 C C . ASN A 1 280 ? 35.763 -10.476 -15.179 1.00 78.56 280 ASN A C 1
ATOM 2303 O O . ASN A 1 280 ? 36.175 -9.553 -15.880 1.00 78.56 280 ASN A O 1
ATOM 2307 N N . LEU A 1 281 ? 34.548 -11.008 -15.320 1.00 74.81 281 LEU A N 1
ATOM 2308 C CA . LEU A 1 281 ? 33.552 -10.525 -16.283 1.00 74.81 281 LEU A CA 1
ATOM 2309 C C . LEU A 1 281 ? 32.818 -9.270 -15.788 1.00 74.81 281 LEU A C 1
ATOM 2311 O O . LEU A 1 281 ? 32.299 -8.520 -16.605 1.00 74.81 281 LEU A O 1
ATOM 2315 N N . ASN A 1 282 ? 32.838 -8.990 -14.480 1.00 84.06 282 ASN A N 1
ATOM 2316 C CA . ASN A 1 282 ? 32.255 -7.776 -13.894 1.00 84.06 282 ASN A CA 1
ATOM 2317 C C . ASN A 1 282 ? 32.920 -6.486 -14.404 1.00 84.06 282 ASN A C 1
ATOM 2319 O O . ASN A 1 282 ? 32.296 -5.425 -14.420 1.00 84.06 282 ASN A O 1
ATOM 2323 N N . LEU A 1 283 ? 34.178 -6.580 -14.853 1.00 84.25 283 LEU A N 1
ATOM 2324 C CA . LEU A 1 283 ? 34.916 -5.467 -15.457 1.00 84.25 283 LEU A CA 1
ATOM 2325 C C . LEU A 1 283 ? 34.266 -4.973 -16.759 1.00 84.25 283 LEU A C 1
ATOM 2327 O O . LEU A 1 283 ? 34.450 -3.819 -17.131 1.00 84.25 283 LEU A O 1
ATOM 2331 N N . ASP A 1 284 ? 33.484 -5.825 -17.429 1.00 81.75 284 ASP A N 1
ATOM 2332 C CA . ASP A 1 284 ? 32.808 -5.496 -18.684 1.00 81.75 284 ASP A CA 1
ATOM 2333 C C . ASP A 1 284 ? 31.638 -4.506 -18.474 1.00 81.75 284 ASP A C 1
ATOM 2335 O O . ASP A 1 284 ? 31.188 -3.890 -19.438 1.00 81.75 284 ASP A O 1
ATOM 2339 N N . TYR A 1 285 ? 31.171 -4.328 -17.228 1.00 85.75 285 TYR A N 1
ATOM 2340 C CA . TYR A 1 285 ? 30.072 -3.423 -16.849 1.00 85.75 285 TYR A CA 1
ATOM 2341 C C . TYR A 1 285 ? 30.542 -2.137 -16.142 1.00 85.75 285 TYR A C 1
ATOM 2343 O O . TYR A 1 285 ? 29.721 -1.421 -15.574 1.00 85.75 285 TYR A O 1
ATOM 2351 N N . ILE A 1 286 ? 31.850 -1.854 -16.101 1.00 90.06 286 ILE A N 1
ATOM 2352 C CA . ILE A 1 286 ? 32.376 -0.617 -15.498 1.00 90.06 286 ILE A CA 1
ATOM 2353 C C . ILE A 1 286 ? 32.021 0.570 -16.396 1.00 90.06 286 ILE A C 1
ATOM 2355 O O . ILE A 1 286 ? 32.458 0.600 -17.543 1.00 90.06 286 ILE A O 1
ATOM 2359 N N . ILE A 1 287 ? 31.277 1.541 -15.862 1.00 92.94 287 ILE A N 1
ATOM 2360 C CA . ILE A 1 287 ? 30.918 2.800 -16.537 1.00 92.94 287 ILE A CA 1
ATOM 2361 C C . ILE A 1 287 ? 32.149 3.726 -16.609 1.00 92.94 287 ILE A C 1
ATOM 2363 O O . ILE A 1 287 ? 32.711 4.124 -15.584 1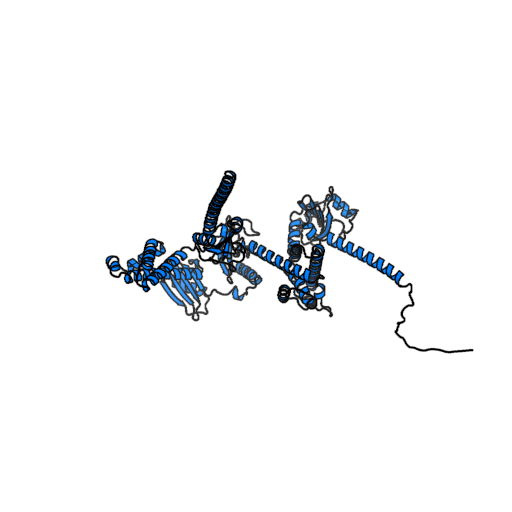.00 92.94 287 ILE A O 1
ATOM 2367 N N . GLU A 1 288 ? 32.562 4.098 -17.817 1.00 89.56 288 GLU A N 1
ATOM 2368 C CA . GLU A 1 288 ? 33.778 4.852 -18.138 1.00 89.56 288 GLU A CA 1
ATOM 2369 C C . GLU A 1 288 ? 33.515 6.366 -18.138 1.00 89.56 288 GLU A C 1
ATOM 2371 O O . GLU A 1 288 ? 33.525 7.046 -19.161 1.00 89.56 288 GLU A O 1
ATOM 2376 N N . SER A 1 289 ? 33.298 6.921 -16.944 1.00 87.81 289 SER A N 1
ATOM 2377 C CA . SER A 1 289 ? 33.052 8.354 -16.747 1.00 87.81 289 SER A CA 1
ATOM 2378 C C . SER A 1 289 ? 33.924 8.958 -15.641 1.00 87.81 289 SER A C 1
ATOM 2380 O O . SER A 1 289 ? 34.512 8.257 -14.813 1.00 87.81 289 SER A O 1
ATOM 2382 N N . HIS A 1 290 ? 34.043 10.290 -15.610 1.00 86.62 290 HIS A N 1
ATOM 2383 C CA . HIS A 1 290 ? 34.801 10.979 -14.567 1.00 86.62 290 HIS A CA 1
ATOM 2384 C C . HIS A 1 290 ? 34.134 10.744 -13.195 1.00 86.62 290 HIS A C 1
ATOM 2386 O O . HIS A 1 290 ? 32.973 11.127 -13.035 1.00 86.62 290 HIS A O 1
ATOM 2392 N N . PRO A 1 291 ? 34.835 10.207 -12.169 1.00 84.81 291 PRO A N 1
ATOM 2393 C CA . PRO A 1 291 ? 34.181 9.667 -10.972 1.00 84.81 291 PRO A CA 1
ATOM 2394 C C . PRO A 1 291 ? 33.273 10.620 -10.190 1.00 84.81 291 PRO A C 1
ATOM 2396 O O . PRO A 1 291 ? 32.398 10.144 -9.486 1.00 84.81 291 PRO A O 1
ATOM 2399 N N . VAL A 1 292 ? 33.467 11.941 -10.289 1.00 84.31 292 VAL A N 1
ATOM 2400 C CA . VAL A 1 292 ? 32.561 12.927 -9.661 1.00 84.31 292 VAL A CA 1
ATOM 2401 C C . VAL A 1 292 ? 31.251 13.057 -10.445 1.00 84.31 292 VAL A C 1
ATOM 2403 O O . VAL A 1 292 ? 30.187 13.028 -9.849 1.00 84.31 292 VAL A O 1
ATOM 2406 N N . VAL A 1 293 ? 31.324 13.116 -11.778 1.00 88.81 293 VAL A N 1
ATOM 2407 C CA . VAL A 1 293 ? 30.144 13.241 -12.654 1.00 88.81 293 VAL A CA 1
ATOM 2408 C C . VAL A 1 293 ? 29.297 11.968 -12.588 1.00 88.81 293 VAL A C 1
ATOM 2410 O O . VAL A 1 293 ? 28.072 12.027 -12.588 1.00 88.81 293 VAL A O 1
ATOM 2413 N N . LEU A 1 294 ? 29.956 10.813 -12.465 1.00 91.75 294 LEU A N 1
ATOM 2414 C CA . LEU A 1 294 ? 29.284 9.538 -12.246 1.00 91.75 294 LEU A CA 1
ATOM 2415 C C . LEU A 1 294 ? 28.678 9.420 -10.834 1.00 91.75 294 LEU A C 1
ATOM 2417 O O . LEU A 1 294 ? 27.598 8.862 -10.694 1.00 91.75 294 LEU A O 1
ATOM 2421 N N . ASP A 1 295 ? 29.320 9.955 -9.792 1.00 87.44 295 ASP A N 1
ATOM 2422 C CA . ASP A 1 295 ? 28.748 9.994 -8.434 1.00 87.44 295 ASP A CA 1
ATOM 2423 C C . ASP A 1 295 ? 27.494 10.888 -8.366 1.00 87.44 295 ASP A C 1
ATOM 2425 O O . ASP A 1 295 ? 26.511 10.517 -7.721 1.00 87.44 295 ASP A O 1
ATOM 2429 N N . ASP A 1 296 ? 27.490 12.009 -9.094 1.00 84.50 296 ASP A N 1
ATOM 2430 C CA . ASP A 1 296 ? 26.311 12.862 -9.280 1.00 84.50 296 ASP A CA 1
ATOM 2431 C C . ASP A 1 296 ? 25.201 12.114 -10.052 1.00 84.50 296 ASP A C 1
ATOM 2433 O O . ASP A 1 296 ? 24.061 12.062 -9.587 1.00 84.50 296 ASP A O 1
ATOM 2437 N N . PHE A 1 297 ? 25.522 11.453 -11.177 1.00 93.88 297 PHE A N 1
ATOM 2438 C CA . PHE A 1 297 ? 24.553 10.653 -11.948 1.00 93.88 297 PHE A CA 1
ATOM 2439 C C . PHE A 1 297 ? 23.930 9.521 -11.120 1.00 93.88 297 PHE A C 1
ATOM 2441 O O . PHE A 1 297 ? 22.709 9.386 -11.092 1.00 93.88 297 PHE A O 1
ATOM 2448 N N . ILE A 1 298 ? 24.742 8.733 -10.404 1.00 89.50 298 ILE A N 1
ATOM 2449 C CA . ILE A 1 298 ? 24.260 7.635 -9.547 1.00 89.50 298 ILE A CA 1
ATOM 2450 C C . ILE A 1 298 ? 23.329 8.179 -8.455 1.00 89.50 298 ILE A C 1
ATOM 2452 O O . ILE A 1 298 ? 22.336 7.540 -8.111 1.00 89.50 298 ILE A O 1
ATOM 2456 N N . SER A 1 299 ? 23.601 9.381 -7.940 1.00 80.38 299 SER A N 1
ATOM 2457 C CA . SER A 1 299 ? 22.732 10.037 -6.957 1.00 80.38 299 SER A CA 1
ATOM 2458 C C . SER A 1 299 ? 21.376 10.441 -7.554 1.00 80.38 299 SER A C 1
ATOM 2460 O O . SER A 1 299 ? 20.355 10.251 -6.896 1.00 80.38 299 SER A O 1
ATOM 2462 N N . MET A 1 300 ? 21.343 10.923 -8.804 1.00 80.44 300 MET A N 1
ATOM 2463 C CA . MET A 1 300 ? 20.095 11.228 -9.523 1.00 80.44 300 MET A CA 1
ATOM 2464 C C . MET A 1 300 ? 19.311 9.962 -9.893 1.00 80.44 300 MET A C 1
ATOM 2466 O O . MET A 1 300 ? 18.112 9.899 -9.643 1.00 80.44 300 MET A O 1
ATOM 2470 N N . ALA A 1 301 ? 19.972 8.918 -10.402 1.00 86.19 301 ALA A N 1
ATOM 2471 C CA . ALA A 1 301 ? 19.322 7.647 -10.734 1.00 86.19 301 ALA A CA 1
ATOM 2472 C C . ALA A 1 301 ? 18.672 6.993 -9.502 1.00 86.19 301 ALA A C 1
ATOM 2474 O O . ALA A 1 301 ? 17.540 6.523 -9.564 1.00 86.19 301 ALA A O 1
ATOM 2475 N N . ARG A 1 302 ? 19.353 7.027 -8.349 1.00 85.00 302 ARG A N 1
ATOM 2476 C CA . ARG A 1 302 ? 18.812 6.536 -7.069 1.00 85.00 302 ARG A CA 1
ATOM 2477 C C . ARG A 1 302 ? 17.679 7.405 -6.510 1.00 85.00 302 ARG A C 1
ATOM 2479 O O . ARG A 1 302 ? 16.882 6.899 -5.723 1.00 85.00 302 ARG A O 1
ATOM 2486 N N . PHE A 1 303 ? 17.607 8.685 -6.880 1.00 70.44 303 PHE A N 1
ATOM 2487 C CA . PHE A 1 303 ? 16.462 9.541 -6.563 1.00 70.44 303 PHE A CA 1
ATOM 2488 C C . PHE A 1 303 ? 15.258 9.184 -7.442 1.00 70.44 303 PHE A C 1
ATOM 2490 O O . PHE A 1 303 ? 14.184 8.941 -6.908 1.00 70.44 303 PHE A O 1
ATOM 2497 N N . GLU A 1 304 ? 15.451 9.047 -8.753 1.00 78.06 304 GLU A N 1
ATOM 2498 C CA . GLU A 1 304 ? 14.385 8.680 -9.691 1.00 78.06 304 GLU A CA 1
ATOM 2499 C C . GLU A 1 304 ? 13.782 7.300 -9.378 1.00 78.06 304 GLU A C 1
ATOM 2501 O O . GLU A 1 304 ? 12.569 7.172 -9.264 1.00 78.06 304 GLU A O 1
ATOM 2506 N N . ILE A 1 305 ? 14.616 6.281 -9.127 1.00 75.31 305 ILE A N 1
ATOM 2507 C CA . ILE A 1 305 ? 14.164 4.946 -8.687 1.00 75.31 305 ILE A CA 1
ATOM 2508 C C . ILE A 1 305 ? 13.320 5.035 -7.404 1.00 75.31 305 ILE A C 1
ATOM 2510 O O . ILE A 1 305 ? 12.363 4.282 -7.231 1.00 75.31 305 ILE A O 1
ATOM 2514 N N . ARG A 1 306 ? 13.652 5.962 -6.494 1.00 63.72 306 ARG A N 1
ATOM 2515 C CA . ARG A 1 306 ? 12.857 6.205 -5.285 1.00 63.72 306 ARG A CA 1
ATOM 2516 C C . ARG A 1 306 ? 11.541 6.920 -5.601 1.00 63.72 306 ARG A C 1
ATOM 2518 O O . ARG A 1 306 ? 10.541 6.573 -4.985 1.00 63.72 306 ARG A O 1
ATOM 2525 N N . MET A 1 307 ? 11.533 7.883 -6.522 1.00 57.84 307 MET A N 1
ATOM 2526 C CA . MET A 1 307 ? 10.308 8.573 -6.934 1.00 57.84 307 MET A CA 1
ATOM 2527 C C . MET A 1 307 ? 9.344 7.620 -7.635 1.00 57.84 307 MET A C 1
ATOM 2529 O O . MET A 1 307 ? 8.211 7.530 -7.191 1.00 57.84 307 MET A O 1
ATOM 2533 N N . LEU A 1 308 ? 9.804 6.807 -8.589 1.00 65.56 308 LEU A N 1
ATOM 2534 C CA . LEU A 1 308 ? 8.979 5.787 -9.254 1.00 65.56 308 LEU A CA 1
ATOM 2535 C C . LEU A 1 308 ? 8.390 4.760 -8.270 1.00 65.56 308 LEU A C 1
ATOM 2537 O O . LEU A 1 308 ? 7.283 4.272 -8.473 1.00 65.56 308 LEU A O 1
ATOM 2541 N N . LYS A 1 309 ? 9.101 4.445 -7.178 1.00 58.38 309 LYS A N 1
ATOM 2542 C CA . LYS A 1 309 ? 8.565 3.613 -6.087 1.00 58.38 309 LYS A CA 1
ATOM 2543 C C . LYS A 1 309 ? 7.504 4.312 -5.248 1.00 58.38 309 LYS A C 1
ATOM 2545 O O . LYS A 1 309 ? 6.608 3.639 -4.763 1.00 58.38 309 LYS A O 1
ATOM 2550 N N . ILE A 1 310 ? 7.620 5.622 -5.052 1.00 46.22 310 ILE A N 1
ATOM 2551 C CA . ILE A 1 310 ? 6.612 6.423 -4.349 1.00 46.22 310 ILE A CA 1
ATOM 2552 C C . ILE A 1 310 ? 5.388 6.616 -5.251 1.00 46.22 310 ILE A C 1
ATOM 2554 O O . ILE A 1 310 ? 4.277 6.445 -4.781 1.00 46.22 310 ILE A O 1
ATOM 2558 N N . GLU A 1 311 ? 5.584 6.890 -6.542 1.00 51.12 311 GLU A N 1
ATOM 2559 C CA . GLU A 1 311 ? 4.522 7.004 -7.547 1.00 51.12 311 GLU A CA 1
ATOM 2560 C C . GLU A 1 311 ? 3.747 5.684 -7.668 1.00 51.12 311 GLU A C 1
ATOM 2562 O O . GLU A 1 311 ? 2.541 5.688 -7.442 1.00 51.12 311 GLU A O 1
ATOM 2567 N N . ARG A 1 312 ? 4.425 4.538 -7.858 1.00 50.47 312 ARG A N 1
ATOM 2568 C CA . ARG A 1 312 ? 3.756 3.224 -7.846 1.00 50.47 312 ARG A CA 1
ATOM 2569 C C . ARG A 1 312 ? 3.071 2.931 -6.509 1.00 50.47 312 ARG A C 1
ATOM 2571 O O . ARG A 1 312 ? 1.957 2.444 -6.520 1.00 50.47 312 ARG A O 1
ATOM 2578 N N . ALA A 1 313 ? 3.686 3.251 -5.367 1.00 43.69 313 ALA A N 1
ATOM 2579 C CA . ALA A 1 313 ? 3.047 3.048 -4.061 1.00 43.69 313 ALA A CA 1
ATOM 2580 C C . ALA A 1 313 ? 1.851 3.987 -3.801 1.00 43.69 313 ALA A C 1
ATOM 2582 O O . ALA A 1 313 ? 1.071 3.716 -2.895 1.00 43.69 313 ALA A O 1
ATOM 2583 N N . ILE A 1 314 ? 1.706 5.079 -4.562 1.00 41.22 314 ILE A N 1
ATOM 2584 C CA . ILE A 1 314 ? 0.523 5.950 -4.551 1.00 41.22 314 ILE A CA 1
ATOM 2585 C C . ILE A 1 314 ? -0.550 5.385 -5.491 1.00 41.22 314 ILE A C 1
ATOM 2587 O O . ILE A 1 314 ? -1.705 5.320 -5.091 1.00 41.22 314 ILE A O 1
ATOM 2591 N N . GLU A 1 315 ? -0.180 4.917 -6.688 1.00 40.91 315 GLU A N 1
ATOM 2592 C CA . GLU A 1 315 ? -1.090 4.205 -7.605 1.00 40.91 315 GLU A CA 1
ATOM 2593 C C . GLU A 1 315 ? -1.656 2.928 -6.949 1.00 40.91 315 GLU A C 1
ATOM 2595 O O . GLU A 1 315 ? -2.867 2.723 -6.937 1.00 40.91 315 GLU A O 1
ATOM 2600 N N . ASP A 1 316 ? -0.796 2.128 -6.307 1.00 40.03 316 ASP A N 1
ATOM 2601 C CA . ASP A 1 316 ? -1.156 0.944 -5.514 1.00 40.03 316 ASP A CA 1
ATOM 2602 C C . ASP A 1 316 ? -2.043 1.291 -4.297 1.00 40.03 316 ASP A C 1
ATOM 2604 O O . ASP A 1 316 ? -2.660 0.386 -3.741 1.00 40.03 316 ASP A O 1
ATOM 2608 N N . ALA A 1 317 ? -2.102 2.559 -3.863 1.00 40.12 317 ALA A N 1
ATOM 2609 C CA . ALA A 1 317 ? -2.846 3.025 -2.685 1.00 40.12 317 ALA A CA 1
ATOM 2610 C C . ALA A 1 317 ? -4.082 3.893 -3.006 1.00 40.12 317 ALA A C 1
ATOM 2612 O O . ALA A 1 317 ? -4.819 4.252 -2.089 1.00 40.12 317 ALA A O 1
ATOM 2613 N N . GLU A 1 318 ? -4.367 4.211 -4.278 1.00 46.12 318 GLU A N 1
ATOM 2614 C CA . GLU A 1 318 ? -5.601 4.927 -4.665 1.00 46.12 318 GLU A CA 1
ATOM 2615 C C . GLU A 1 318 ? -6.875 4.067 -4.517 1.00 46.12 318 GLU A C 1
ATOM 2617 O O . GLU A 1 318 ? -7.988 4.588 -4.626 1.00 46.12 318 GLU A O 1
ATOM 2622 N N . VAL A 1 319 ? -6.740 2.765 -4.234 1.00 55.31 319 VAL A N 1
ATOM 2623 C CA . VAL A 1 319 ? -7.855 1.823 -4.058 1.00 55.31 319 VAL A CA 1
ATOM 2624 C C . VAL A 1 319 ? -7.826 1.199 -2.661 1.00 55.31 319 VAL A C 1
ATOM 2626 O O . VAL A 1 319 ? -7.223 0.151 -2.459 1.00 55.31 319 VAL A O 1
ATOM 2629 N N . SER A 1 320 ? -8.527 1.801 -1.700 1.00 70.06 320 SER A N 1
ATOM 2630 C CA . SER A 1 320 ? -8.783 1.180 -0.395 1.00 70.06 320 SER A CA 1
ATOM 2631 C C . SER A 1 320 ? -10.028 0.286 -0.445 1.00 70.06 320 SER A C 1
ATOM 2633 O O . SER A 1 320 ? -11.163 0.763 -0.523 1.00 70.06 320 SER A O 1
ATOM 2635 N N . ILE A 1 321 ? -9.821 -1.033 -0.396 1.00 83.69 321 ILE A N 1
ATOM 2636 C CA . ILE A 1 321 ? -10.908 -2.008 -0.245 1.00 83.69 321 ILE A CA 1
ATOM 2637 C C . ILE A 1 321 ? -11.198 -2.212 1.246 1.00 83.69 321 ILE A C 1
ATOM 2639 O O . ILE A 1 321 ? -10.290 -2.420 2.051 1.00 83.69 321 ILE A O 1
ATOM 2643 N N . THR A 1 322 ? -12.476 -2.150 1.608 1.00 87.44 322 THR A N 1
ATOM 2644 C CA . THR A 1 322 ? -13.010 -2.312 2.963 1.00 87.44 322 THR A CA 1
ATOM 2645 C C . THR A 1 322 ? -14.261 -3.196 2.941 1.00 87.44 322 THR A C 1
ATOM 2647 O O . THR A 1 322 ? -14.770 -3.568 1.880 1.00 87.44 322 THR A O 1
ATOM 2650 N N . THR A 1 323 ? -14.804 -3.506 4.119 1.00 83.38 323 THR A N 1
ATOM 2651 C CA . THR A 1 323 ? -16.099 -4.186 4.301 1.00 83.38 323 THR A CA 1
ATOM 2652 C C . THR A 1 323 ? -17.272 -3.491 3.606 1.00 83.38 323 THR A C 1
ATOM 2654 O O . THR A 1 323 ? -18.198 -4.165 3.166 1.00 83.38 323 THR A O 1
ATOM 2657 N N . ASP A 1 324 ? -17.224 -2.163 3.469 1.00 85.19 324 ASP A N 1
ATOM 2658 C CA . ASP A 1 324 ? -18.289 -1.340 2.882 1.00 85.19 324 ASP A CA 1
ATOM 2659 C C . ASP A 1 324 ? -18.038 -0.964 1.409 1.00 85.19 324 ASP A C 1
ATOM 2661 O O . ASP A 1 324 ? -18.849 -0.256 0.800 1.00 85.19 324 ASP A O 1
ATOM 2665 N N . THR A 1 325 ? -16.926 -1.414 0.810 1.00 88.00 325 THR A N 1
ATOM 2666 C CA . THR A 1 325 ? -16.585 -1.097 -0.584 1.00 88.00 325 THR A CA 1
ATOM 2667 C C . THR A 1 325 ? -17.662 -1.589 -1.546 1.00 88.00 325 THR A C 1
ATOM 2669 O O . THR A 1 325 ? -18.062 -2.754 -1.542 1.00 88.00 325 THR A O 1
ATOM 2672 N N . ASN A 1 326 ? -18.112 -0.680 -2.410 1.00 88.31 326 ASN A N 1
ATOM 2673 C CA . ASN A 1 326 ? -19.189 -0.894 -3.366 1.00 88.31 326 ASN A CA 1
ATOM 2674 C C . ASN A 1 326 ? -18.936 -0.069 -4.640 1.00 88.31 326 ASN A C 1
ATOM 2676 O O . ASN A 1 326 ? -18.238 0.944 -4.601 1.00 88.31 326 ASN A O 1
ATOM 2680 N N . ASP A 1 327 ? -19.498 -0.517 -5.762 1.00 87.94 327 ASP A N 1
ATOM 2681 C CA . ASP A 1 327 ? -19.264 -0.014 -7.122 1.00 87.94 327 ASP A CA 1
ATOM 2682 C C . ASP A 1 327 ? -17.768 0.002 -7.541 1.00 87.94 327 ASP A C 1
ATOM 2684 O O . ASP A 1 327 ? -17.368 0.739 -8.445 1.00 87.94 327 ASP A O 1
ATOM 2688 N N . TYR A 1 328 ? -16.938 -0.851 -6.926 1.00 89.25 328 TYR A N 1
ATOM 2689 C CA . TYR A 1 328 ? -15.519 -1.015 -7.262 1.00 89.25 328 TYR A CA 1
ATOM 2690 C C . TYR A 1 328 ? -15.342 -1.699 -8.626 1.00 89.25 328 TYR A C 1
ATOM 2692 O O . TYR A 1 328 ? -16.034 -2.665 -8.943 1.00 89.25 328 TYR A O 1
ATOM 2700 N N . VAL A 1 329 ? -14.396 -1.218 -9.435 1.00 86.56 329 VAL A N 1
ATOM 2701 C CA . VAL A 1 329 ? -14.082 -1.774 -10.759 1.00 86.56 329 VAL A CA 1
ATOM 2702 C C . VAL A 1 329 ? -12.755 -2.526 -10.677 1.00 86.56 329 VAL A C 1
ATOM 2704 O O . VAL A 1 329 ? -11.696 -1.906 -10.611 1.00 86.56 329 VAL A O 1
ATOM 2707 N N . ALA A 1 330 ? -12.823 -3.857 -10.677 1.00 82.19 330 ALA A N 1
ATOM 2708 C CA . ALA A 1 330 ? -11.647 -4.722 -10.669 1.00 82.19 330 ALA A CA 1
ATOM 2709 C C . ALA A 1 330 ? -10.946 -4.735 -12.036 1.00 82.19 330 ALA A C 1
ATOM 2711 O O . ALA A 1 330 ? -11.610 -4.841 -13.070 1.00 82.19 330 ALA A O 1
ATOM 2712 N N . ASP A 1 331 ? -9.610 -4.666 -12.051 1.00 74.56 331 ASP A N 1
ATOM 2713 C CA . ASP A 1 331 ? -8.854 -4.782 -13.304 1.00 74.56 331 ASP A CA 1
ATOM 2714 C C . ASP A 1 331 ? -9.084 -6.154 -13.963 1.00 74.56 331 ASP A C 1
ATOM 2716 O O . ASP A 1 331 ? -9.318 -7.161 -13.296 1.00 74.56 331 ASP A O 1
ATOM 2720 N N . GLY A 1 332 ? -9.082 -6.182 -15.294 1.00 77.44 332 GLY A N 1
ATOM 2721 C CA . GLY A 1 332 ? -9.406 -7.362 -16.100 1.00 77.44 332 GLY A CA 1
ATOM 2722 C C . GLY A 1 332 ? -10.893 -7.756 -16.163 1.00 77.44 332 GLY A C 1
ATOM 2723 O O . GLY A 1 332 ? -11.276 -8.441 -17.115 1.00 77.44 332 GLY A O 1
ATOM 2724 N N . HIS A 1 333 ? -11.749 -7.305 -15.238 1.00 83.00 333 HIS A N 1
ATOM 2725 C CA . HIS A 1 333 ? -13.155 -7.725 -15.157 1.00 83.00 333 HIS A CA 1
ATOM 2726 C C . HIS A 1 333 ? -14.139 -6.625 -15.598 1.00 83.00 333 HIS A C 1
ATOM 2728 O O . HIS A 1 333 ? -14.076 -5.482 -15.154 1.00 83.00 333 HIS A O 1
ATOM 2734 N N . GLU A 1 334 ? -15.114 -6.968 -16.451 1.00 78.00 334 GLU A N 1
ATOM 2735 C CA . GLU A 1 334 ? -16.226 -6.055 -16.754 1.00 78.00 334 GLU A CA 1
ATOM 2736 C C . GLU A 1 334 ? -17.191 -5.954 -15.562 1.00 78.00 334 GLU A C 1
ATOM 2738 O O . GLU A 1 334 ? -17.542 -6.963 -14.952 1.00 78.00 334 GLU A O 1
ATOM 2743 N N . GLY A 1 335 ? -17.675 -4.739 -15.288 1.00 84.81 335 GLY A N 1
ATOM 2744 C CA . GLY A 1 335 ? -18.727 -4.482 -14.305 1.00 84.81 335 GLY A CA 1
ATOM 2745 C C . GLY A 1 335 ? -18.265 -3.674 -13.099 1.00 84.81 335 GLY A C 1
ATOM 2746 O O . GLY A 1 335 ? -17.280 -2.942 -13.161 1.00 84.81 335 GLY A O 1
ATOM 2747 N N . ALA A 1 336 ? -19.033 -3.783 -12.020 1.00 90.88 336 ALA A N 1
ATOM 2748 C CA . ALA A 1 336 ? -18.765 -3.149 -10.738 1.00 90.88 336 ALA A CA 1
ATOM 2749 C C . ALA A 1 336 ? -19.133 -4.128 -9.614 1.00 90.88 336 ALA A C 1
ATOM 2751 O O . ALA A 1 336 ? -20.058 -4.930 -9.776 1.00 90.88 336 ALA A O 1
ATOM 2752 N N . TRP A 1 337 ? -18.398 -4.078 -8.511 1.00 94.50 337 TRP A N 1
ATOM 2753 C CA . TRP A 1 337 ? -18.346 -5.119 -7.489 1.00 94.50 337 TRP A CA 1
ATOM 2754 C C . TRP A 1 337 ? -18.461 -4.520 -6.082 1.00 94.50 337 TRP A C 1
ATOM 2756 O O . TRP A 1 337 ? -18.131 -3.350 -5.864 1.00 94.50 337 TRP A O 1
ATOM 2766 N N . HIS A 1 338 ? -18.895 -5.336 -5.124 1.00 94.19 338 HIS A N 1
ATOM 2767 C CA . HIS A 1 338 ? -18.957 -4.977 -3.709 1.00 94.19 338 HIS A CA 1
ATOM 2768 C C . HIS A 1 338 ? -18.424 -6.101 -2.827 1.00 94.19 338 HIS A C 1
ATOM 2770 O O . HIS A 1 338 ? -18.502 -7.275 -3.195 1.00 94.19 338 HIS A O 1
ATOM 2776 N N . THR A 1 339 ? -17.888 -5.734 -1.668 1.00 94.56 339 THR A N 1
ATOM 2777 C CA . THR A 1 339 ? -17.384 -6.683 -0.673 1.00 94.56 339 THR A CA 1
ATOM 2778 C C . THR A 1 339 ? -18.529 -7.501 -0.073 1.00 94.56 339 THR A C 1
ATOM 2780 O O . THR A 1 339 ? -19.577 -6.953 0.270 1.00 94.56 339 THR A O 1
ATOM 2783 N N . ILE A 1 340 ? -18.315 -8.811 0.087 1.00 91.56 340 ILE A N 1
ATOM 2784 C CA . ILE A 1 340 ? -19.239 -9.728 0.778 1.00 91.56 340 ILE A CA 1
ATOM 2785 C C . ILE A 1 340 ? -18.598 -10.518 1.932 1.00 91.56 340 ILE A C 1
ATOM 2787 O O . ILE A 1 340 ? -19.319 -10.964 2.821 1.00 91.56 340 ILE A O 1
ATOM 2791 N N . GLU A 1 341 ? -17.270 -10.672 1.963 1.00 87.69 341 GLU A N 1
ATOM 2792 C CA . GLU A 1 341 ? -16.530 -11.269 3.090 1.00 87.69 341 GLU A CA 1
ATOM 2793 C C . GLU A 1 341 ? -15.109 -10.672 3.160 1.00 87.69 341 GLU A C 1
ATOM 2795 O O . GLU A 1 341 ? -14.429 -10.596 2.138 1.00 87.69 341 GLU A O 1
ATOM 2800 N N . GLU A 1 342 ? -14.633 -10.288 4.350 1.00 89.31 342 GLU A N 1
ATOM 2801 C CA . GLU A 1 342 ? -13.206 -10.025 4.607 1.00 89.31 342 GLU A CA 1
ATOM 2802 C C . GLU A 1 342 ? -12.568 -11.253 5.277 1.00 89.31 342 GLU A C 1
ATOM 2804 O O . GLU A 1 342 ? -13.185 -11.893 6.130 1.00 89.31 342 GLU A O 1
ATOM 2809 N N . ARG A 1 343 ? -11.307 -11.565 4.947 1.00 82.94 343 ARG A N 1
ATOM 2810 C CA . ARG A 1 343 ? -10.505 -12.532 5.701 1.00 82.94 343 ARG A CA 1
ATOM 2811 C C . ARG A 1 343 ? -9.030 -12.122 5.819 1.00 82.94 343 ARG A C 1
ATOM 2813 O O . ARG A 1 343 ? -8.412 -11.676 4.855 1.00 82.94 343 ARG A O 1
ATOM 2820 N N . LYS A 1 344 ? -8.454 -12.311 7.011 1.00 83.00 344 LYS A N 1
ATOM 2821 C CA . LYS A 1 344 ? -7.080 -11.927 7.392 1.00 83.00 344 LYS A CA 1
ATOM 2822 C C . LYS A 1 344 ? -6.156 -13.158 7.319 1.00 83.00 344 LYS A C 1
ATOM 2824 O O . LYS A 1 344 ? -6.406 -14.150 7.999 1.00 83.00 344 LYS A O 1
ATOM 2829 N N . TYR A 1 345 ? -5.091 -13.109 6.516 1.00 79.12 345 TYR A N 1
ATOM 2830 C CA . TYR A 1 345 ? -4.080 -14.174 6.380 1.00 79.12 345 TYR A CA 1
ATOM 2831 C C . TYR A 1 345 ? -2.674 -13.590 6.554 1.00 79.12 345 TYR A C 1
ATOM 2833 O O . TYR A 1 345 ? -2.333 -12.610 5.896 1.00 79.12 345 TYR A O 1
ATOM 2841 N N . ALA A 1 346 ? -1.859 -14.166 7.448 1.00 77.00 346 ALA A N 1
ATOM 2842 C CA . ALA A 1 346 ? -0.528 -13.647 7.805 1.00 77.00 346 ALA A CA 1
ATOM 2843 C C . ALA A 1 346 ? -0.506 -12.123 8.095 1.00 77.00 346 ALA A C 1
ATOM 2845 O O . ALA A 1 346 ? 0.404 -11.401 7.693 1.00 77.00 346 ALA A O 1
ATOM 2846 N N . GLY A 1 347 ? -1.556 -11.618 8.755 1.00 72.94 347 GLY A N 1
ATOM 2847 C CA . GLY A 1 347 ? -1.734 -10.195 9.071 1.00 72.94 347 GLY A CA 1
ATOM 2848 C C . GLY A 1 347 ? -2.251 -9.310 7.926 1.00 72.94 347 GLY A C 1
ATOM 2849 O O . GLY A 1 347 ? -2.552 -8.149 8.179 1.00 72.94 347 GLY A O 1
ATOM 2850 N N . LYS A 1 348 ? -2.398 -9.825 6.697 1.00 82.25 348 LYS A N 1
ATOM 2851 C CA . LYS A 1 348 ? -2.927 -9.083 5.539 1.00 82.25 348 LYS A CA 1
ATOM 2852 C C . LYS A 1 348 ? -4.407 -9.356 5.285 1.00 82.25 348 LYS A C 1
ATOM 2854 O O . LYS A 1 348 ? -4.841 -10.504 5.386 1.00 82.25 348 LYS A O 1
ATOM 2859 N N . LYS A 1 349 ? -5.166 -8.306 4.949 1.00 87.94 349 LYS A N 1
ATOM 2860 C CA . LYS A 1 349 ? -6.599 -8.385 4.629 1.00 87.94 349 LYS A CA 1
ATOM 2861 C C . LYS A 1 349 ? -6.822 -8.741 3.154 1.00 87.94 349 LYS A C 1
ATOM 2863 O O . LYS A 1 349 ? -6.159 -8.212 2.259 1.00 87.94 349 LYS A O 1
ATOM 2868 N N . PHE A 1 350 ? -7.793 -9.617 2.925 1.00 91.50 350 PHE A N 1
ATOM 2869 C CA . PHE A 1 350 ? -8.290 -10.037 1.619 1.00 91.50 350 PHE A CA 1
ATOM 2870 C C . PHE A 1 350 ? -9.812 -9.921 1.608 1.00 91.50 350 PHE A C 1
ATOM 2872 O O . PHE A 1 350 ? -10.457 -10.203 2.618 1.00 91.50 350 PHE A O 1
ATOM 2879 N N . PHE A 1 351 ? -10.383 -9.551 0.468 1.00 93.88 351 PHE A N 1
ATOM 2880 C CA . PHE A 1 351 ? -11.799 -9.230 0.326 1.00 93.88 351 PHE A CA 1
ATOM 2881 C C . PHE A 1 351 ? -12.407 -10.028 -0.822 1.00 93.88 351 PHE A C 1
ATOM 2883 O O . PHE A 1 351 ? -11.930 -9.954 -1.954 1.00 93.88 351 PHE A O 1
ATOM 2890 N N . LEU A 1 352 ? -13.446 -10.801 -0.516 1.00 93.88 352 LEU A N 1
ATOM 2891 C CA . LEU A 1 352 ? -14.270 -11.511 -1.487 1.00 93.88 352 LEU A CA 1
ATOM 2892 C C . LEU A 1 352 ? -15.330 -10.553 -2.033 1.00 93.88 352 LEU A C 1
ATOM 2894 O O . LEU A 1 352 ? -16.056 -9.932 -1.252 1.00 93.88 352 LEU A O 1
ATOM 2898 N N . MET A 1 353 ? -15.436 -10.462 -3.358 1.00 94.38 353 MET A N 1
ATOM 2899 C CA . MET A 1 353 ? -16.290 -9.491 -4.041 1.00 94.38 353 MET A CA 1
ATOM 2900 C C . MET A 1 353 ? -17.386 -10.178 -4.872 1.00 94.38 353 MET A C 1
ATOM 2902 O O . MET A 1 353 ? -17.093 -11.079 -5.664 1.00 94.38 353 MET A O 1
ATOM 2906 N N . GLU A 1 354 ? -18.633 -9.705 -4.762 1.00 95.38 354 GLU A N 1
ATOM 2907 C CA . GLU A 1 354 ? -19.764 -10.114 -5.614 1.00 95.38 354 GLU A CA 1
ATOM 2908 C C . GLU A 1 354 ? -20.091 -9.014 -6.648 1.00 95.38 354 GLU A C 1
ATOM 2910 O O . GLU A 1 354 ? -20.016 -7.815 -6.365 1.00 95.38 354 GLU A O 1
ATOM 2915 N N . HIS A 1 355 ? -20.462 -9.400 -7.872 1.00 95.56 355 HIS A N 1
ATOM 2916 C CA . HIS A 1 355 ? -20.739 -8.460 -8.964 1.00 95.56 355 HIS A CA 1
ATOM 2917 C C . HIS A 1 355 ? -22.121 -7.787 -8.819 1.00 95.56 355 HIS A C 1
ATOM 2919 O O . HIS A 1 355 ? -23.155 -8.440 -8.957 1.00 95.56 355 HIS A O 1
ATOM 2925 N N . ASN A 1 356 ? -22.178 -6.455 -8.757 1.00 89.81 356 ASN A N 1
ATOM 2926 C CA . ASN A 1 356 ? -23.372 -5.658 -8.427 1.00 89.81 356 ASN A CA 1
ATOM 2927 C C . ASN A 1 356 ? -24.634 -5.930 -9.277 1.00 89.81 356 ASN A C 1
ATOM 2929 O O . ASN A 1 356 ? -25.732 -6.008 -8.730 1.00 89.81 356 ASN A O 1
ATOM 2933 N N . GLU A 1 357 ? -24.530 -6.065 -10.610 1.00 92.00 357 GLU A N 1
ATOM 2934 C CA . GLU A 1 357 ? -25.718 -6.324 -11.460 1.00 92.00 357 GLU A CA 1
ATOM 2935 C C . GLU A 1 357 ? -26.191 -7.794 -11.455 1.00 92.00 357 GLU A C 1
ATOM 2937 O O . GLU A 1 357 ? -27.390 -8.057 -11.589 1.00 92.00 357 GLU A O 1
ATOM 2942 N N . PHE A 1 358 ? -25.276 -8.760 -11.324 1.00 87.88 358 PHE A N 1
ATOM 2943 C CA . PHE A 1 358 ? -25.557 -10.179 -11.584 1.00 87.88 358 PHE A CA 1
ATOM 2944 C C . PHE A 1 358 ? -25.513 -11.069 -10.338 1.00 87.88 358 PHE A C 1
ATOM 2946 O O . PHE A 1 358 ? -26.092 -12.160 -10.361 1.00 87.88 358 PHE A O 1
ATOM 2953 N N . GLY A 1 359 ? -24.855 -10.615 -9.272 1.00 88.75 359 GLY A N 1
ATOM 2954 C CA . GLY A 1 359 ? -24.519 -11.392 -8.085 1.00 88.75 359 GLY A CA 1
ATOM 2955 C C . GLY A 1 359 ? -23.873 -12.739 -8.423 1.00 88.75 359 GLY A C 1
ATOM 2956 O O . GLY A 1 359 ? -23.265 -12.903 -9.482 1.00 88.75 359 GLY A O 1
ATOM 2957 N N . SER A 1 360 ? -24.154 -13.735 -7.589 1.00 85.00 360 SER A N 1
ATOM 2958 C CA . SER A 1 360 ? -23.893 -15.185 -7.716 1.00 85.00 360 SER A CA 1
ATOM 2959 C C . SER A 1 360 ? -24.362 -15.891 -9.014 1.00 85.00 360 SER A C 1
ATOM 2961 O O . SER A 1 360 ? -24.406 -17.121 -9.086 1.00 85.00 360 SER A O 1
ATOM 2963 N N . ASN A 1 361 ? -24.712 -15.153 -10.076 1.00 86.31 361 ASN A N 1
ATOM 2964 C CA . ASN A 1 361 ? -24.733 -15.669 -11.454 1.00 86.31 361 ASN A CA 1
ATOM 2965 C C . ASN A 1 361 ? -23.374 -15.497 -12.169 1.00 86.31 361 ASN A C 1
ATOM 2967 O O . ASN A 1 361 ? -23.172 -16.095 -13.228 1.00 86.31 361 ASN A O 1
ATOM 2971 N N . VAL A 1 362 ? -22.479 -14.680 -11.612 1.00 88.00 362 VAL A N 1
ATOM 2972 C CA . VAL A 1 362 ? -21.072 -14.503 -11.991 1.00 88.00 362 VAL A CA 1
ATOM 2973 C C . VAL A 1 362 ? -20.209 -15.088 -10.869 1.00 88.00 362 VAL A C 1
ATOM 2975 O O . VAL A 1 362 ? -20.655 -15.161 -9.725 1.00 88.00 362 VAL A O 1
ATOM 2978 N N . ALA A 1 363 ? -19.009 -15.554 -11.213 1.00 87.12 363 ALA A N 1
ATOM 2979 C CA . ALA A 1 363 ? -18.048 -16.058 -10.243 1.00 87.12 363 ALA A CA 1
ATOM 2980 C C . ALA A 1 363 ? -17.512 -14.922 -9.353 1.00 87.12 363 ALA A C 1
ATOM 2982 O O . ALA A 1 363 ? -17.320 -13.801 -9.822 1.00 87.12 363 ALA A O 1
ATOM 2983 N N . GLU A 1 364 ? -17.264 -15.223 -8.086 1.00 92.88 364 GLU A N 1
ATOM 2984 C CA . GLU A 1 364 ? -16.674 -14.294 -7.124 1.00 92.88 364 GLU A CA 1
ATOM 2985 C C . GLU A 1 364 ? -15.176 -14.097 -7.431 1.00 92.88 364 GLU A C 1
ATOM 2987 O O . GLU A 1 364 ? -14.514 -14.969 -8.010 1.00 92.88 364 GLU A O 1
ATOM 2992 N N . ILE A 1 365 ? -14.631 -12.953 -7.018 1.00 93.81 365 ILE A N 1
ATOM 2993 C CA . ILE A 1 365 ? -13.195 -12.638 -7.098 1.00 93.81 365 ILE A CA 1
ATOM 2994 C C . ILE A 1 365 ? -12.666 -12.275 -5.709 1.00 93.81 365 ILE A C 1
ATOM 2996 O O . ILE A 1 365 ? -13.437 -11.844 -4.852 1.00 93.81 365 ILE A O 1
ATOM 3000 N N . ILE A 1 366 ? -11.359 -12.422 -5.484 1.00 93.50 366 ILE A N 1
ATOM 3001 C CA . ILE A 1 366 ? -10.694 -11.936 -4.266 1.00 93.50 366 ILE A CA 1
ATOM 3002 C C . ILE A 1 366 ? -9.670 -10.870 -4.625 1.00 93.50 366 ILE A C 1
ATOM 3004 O O . ILE A 1 366 ? -8.818 -11.087 -5.491 1.00 93.50 366 ILE A O 1
ATOM 3008 N N . VAL A 1 367 ? -9.727 -9.753 -3.902 1.00 92.44 367 VAL A N 1
ATOM 3009 C CA . VAL A 1 367 ? -8.764 -8.649 -3.972 1.00 92.44 367 VAL A CA 1
ATOM 3010 C C . VAL A 1 367 ? -8.080 -8.411 -2.621 1.00 92.44 367 VAL A C 1
ATOM 3012 O O . VAL A 1 367 ? -8.540 -8.881 -1.580 1.00 92.44 367 VAL A O 1
ATOM 3015 N N . THR A 1 368 ? -6.961 -7.693 -2.625 1.00 90.44 368 THR A N 1
ATOM 3016 C CA . THR A 1 368 ? -6.297 -7.189 -1.411 1.00 90.44 368 THR A CA 1
ATOM 3017 C C . THR A 1 368 ? -6.977 -5.931 -0.861 1.00 90.44 368 THR A C 1
ATOM 3019 O O . THR A 1 368 ? -7.765 -5.284 -1.548 1.00 90.44 368 THR A O 1
ATOM 3022 N N . GLU A 1 369 ? -6.580 -5.514 0.346 1.00 86.00 369 GLU A N 1
ATOM 3023 C CA . GLU A 1 369 ? -6.826 -4.165 0.904 1.00 86.00 369 GLU A CA 1
ATOM 3024 C C . GLU A 1 369 ? -6.506 -3.002 -0.050 1.00 86.00 369 GLU A C 1
ATOM 3026 O O . GLU A 1 369 ? -7.101 -1.935 0.069 1.00 86.00 369 GLU A O 1
ATOM 3031 N N . ASN A 1 370 ? -5.599 -3.224 -1.005 1.00 80.19 370 ASN A N 1
ATOM 3032 C CA . ASN A 1 370 ? -5.115 -2.233 -1.961 1.00 80.19 370 ASN A CA 1
ATOM 3033 C C . ASN A 1 370 ? -5.658 -2.460 -3.396 1.00 80.19 370 ASN A C 1
ATOM 3035 O O . ASN A 1 370 ? -5.111 -1.957 -4.374 1.00 80.19 370 ASN A O 1
ATOM 3039 N N . GLY A 1 371 ? -6.709 -3.276 -3.549 1.00 81.69 371 GLY A N 1
ATOM 3040 C CA . GLY A 1 371 ? -7.386 -3.495 -4.831 1.00 81.69 371 GLY A CA 1
ATOM 3041 C C . GLY A 1 371 ? -6.633 -4.357 -5.850 1.00 81.69 371 GLY A C 1
ATOM 3042 O O . GLY A 1 371 ? -7.045 -4.413 -7.009 1.00 81.69 371 GLY A O 1
ATOM 3043 N N . GLN A 1 372 ? -5.554 -5.045 -5.461 1.00 84.94 372 GLN A N 1
ATOM 3044 C CA . GLN A 1 372 ? -4.866 -5.992 -6.341 1.00 84.94 372 GLN A CA 1
ATOM 3045 C C . GLN A 1 372 ? -5.687 -7.287 -6.445 1.00 84.94 372 GLN A C 1
ATOM 3047 O O . GLN A 1 372 ? -6.023 -7.880 -5.422 1.00 84.94 372 GLN A O 1
ATOM 3052 N N . LEU A 1 373 ? -5.967 -7.765 -7.663 1.00 87.44 373 LEU A N 1
ATOM 3053 C CA . LEU A 1 373 ? -6.588 -9.075 -7.891 1.00 87.44 373 LEU A CA 1
ATOM 3054 C C . LEU A 1 373 ? -5.662 -10.215 -7.421 1.00 87.44 373 LEU A C 1
ATOM 3056 O O . LEU A 1 373 ? -4.471 -10.235 -7.746 1.00 87.44 373 LEU A O 1
ATOM 3060 N N . VAL A 1 374 ? -6.227 -11.163 -6.666 1.00 89.56 374 VAL A N 1
ATOM 3061 C CA . VAL A 1 374 ? -5.529 -12.325 -6.081 1.00 89.56 374 VAL A CA 1
ATOM 3062 C C . VAL A 1 374 ? -6.114 -13.648 -6.578 1.00 89.56 374 VAL A C 1
ATOM 3064 O O . VAL A 1 374 ? -5.361 -14.588 -6.820 1.00 89.56 374 VAL A O 1
ATOM 3067 N N . ALA A 1 375 ? -7.437 -13.736 -6.742 1.00 87.62 375 ALA A N 1
ATOM 3068 C CA . ALA A 1 375 ? -8.107 -14.933 -7.253 1.00 87.62 375 ALA A CA 1
ATOM 3069 C C . ALA A 1 375 ? -9.371 -14.588 -8.055 1.00 87.62 375 ALA A C 1
ATOM 3071 O O . ALA A 1 375 ? -10.052 -13.607 -7.761 1.00 87.62 375 ALA A O 1
ATOM 3072 N N . GLU A 1 376 ? -9.699 -15.438 -9.026 1.00 90.75 376 GLU A N 1
ATOM 3073 C CA . GLU A 1 376 ? -10.875 -15.341 -9.897 1.00 90.75 376 GLU A CA 1
ATOM 3074 C C . GLU A 1 376 ? -11.567 -16.712 -10.053 1.00 90.75 376 GLU A C 1
ATOM 3076 O O . GLU A 1 376 ? -11.076 -17.728 -9.553 1.00 90.75 376 GLU A O 1
ATOM 3081 N N . ASP A 1 377 ? -12.703 -16.747 -10.759 1.00 86.62 377 ASP A N 1
ATOM 3082 C CA . ASP A 1 377 ? -13.476 -17.965 -11.072 1.00 86.62 377 ASP A CA 1
ATOM 3083 C C . ASP A 1 377 ? -13.988 -18.749 -9.830 1.00 86.62 377 ASP A C 1
ATOM 3085 O O . ASP A 1 377 ? -14.255 -19.956 -9.894 1.00 86.62 377 ASP A O 1
ATOM 3089 N N . LEU A 1 378 ? -14.178 -18.064 -8.692 1.00 85.06 378 LEU A N 1
ATOM 3090 C CA . LEU A 1 378 ? -14.641 -18.654 -7.430 1.00 85.06 378 LEU A CA 1
ATOM 3091 C C . LEU A 1 378 ? -16.171 -18.834 -7.387 1.00 85.06 378 LEU A C 1
ATOM 3093 O O . LEU A 1 378 ? -16.934 -18.034 -7.922 1.00 85.06 378 LEU A O 1
ATOM 3097 N N . TRP A 1 379 ? -16.630 -19.903 -6.729 1.00 83.06 379 TRP A N 1
ATOM 3098 C CA . TRP A 1 379 ? -18.061 -20.246 -6.601 1.00 83.06 379 TRP A CA 1
ATOM 3099 C C . TRP A 1 379 ? -18.465 -20.697 -5.186 1.00 83.06 379 TRP A C 1
ATOM 3101 O O . TRP A 1 379 ? -19.568 -21.211 -4.993 1.00 83.06 379 TRP A O 1
ATOM 3111 N N . ASN A 1 380 ? -17.552 -20.594 -4.217 1.00 81.50 380 ASN A N 1
ATOM 3112 C CA . ASN A 1 380 ? -17.752 -21.023 -2.829 1.00 81.50 380 ASN A CA 1
ATOM 3113 C C . ASN A 1 380 ? -16.998 -20.096 -1.845 1.00 81.50 380 ASN A C 1
ATOM 3115 O O . ASN A 1 380 ? -16.551 -20.555 -0.790 1.00 81.50 380 ASN A O 1
ATOM 3119 N N . GLY A 1 381 ? -16.787 -18.829 -2.213 1.00 83.25 381 GLY A N 1
ATOM 3120 C CA . GLY A 1 381 ? -15.978 -17.870 -1.468 1.00 83.25 381 GLY A CA 1
ATOM 3121 C C . GLY A 1 381 ? -14.523 -18.298 -1.269 1.00 83.25 381 GLY A C 1
ATOM 3122 O O . GLY A 1 381 ? -13.895 -18.891 -2.151 1.00 83.25 381 GLY A O 1
ATOM 3123 N N . PHE A 1 382 ? -13.987 -18.019 -0.078 1.00 79.81 382 PHE A N 1
ATOM 3124 C CA . PHE A 1 382 ? -12.651 -18.442 0.355 1.00 79.81 382 PHE A CA 1
ATOM 3125 C C . PHE A 1 382 ? -12.567 -19.965 0.620 1.00 79.81 382 PHE A C 1
ATOM 3127 O O . PHE A 1 382 ? -12.388 -20.412 1.764 1.00 79.81 382 PHE A O 1
ATOM 3134 N N . ASP A 1 383 ? -12.705 -20.768 -0.437 1.00 78.12 383 ASP A N 1
ATOM 3135 C CA . ASP A 1 383 ? -12.501 -22.217 -0.414 1.00 78.12 383 ASP A CA 1
ATOM 3136 C C . ASP A 1 383 ? -11.017 -22.616 -0.571 1.00 78.12 383 ASP A C 1
ATOM 3138 O O . ASP A 1 383 ? -10.096 -21.811 -0.414 1.00 78.12 383 ASP A O 1
ATOM 3142 N N . LYS A 1 384 ? -10.752 -23.902 -0.835 1.00 72.88 384 LYS A N 1
ATOM 3143 C CA . LYS A 1 384 ? -9.384 -24.415 -0.971 1.00 72.88 384 LYS A CA 1
ATOM 3144 C C . LYS A 1 384 ? -8.635 -23.853 -2.192 1.00 72.88 384 LYS A C 1
ATOM 3146 O O . LYS A 1 384 ? -7.417 -23.746 -2.119 1.00 72.88 384 LYS A O 1
ATOM 3151 N N . GLY A 1 385 ? -9.322 -23.520 -3.284 1.00 70.50 385 GLY A N 1
ATOM 3152 C CA . GLY A 1 385 ? -8.718 -22.896 -4.465 1.00 70.50 385 GLY A CA 1
ATOM 3153 C C . GLY A 1 385 ? -8.353 -21.435 -4.204 1.00 70.50 385 GLY A C 1
ATOM 3154 O O . GLY A 1 385 ? -7.230 -21.025 -4.484 1.00 70.50 385 GLY A O 1
ATOM 3155 N N . ALA A 1 386 ? -9.253 -20.688 -3.558 1.00 80.50 386 ALA A N 1
ATOM 3156 C CA . ALA A 1 386 ? -8.967 -19.338 -3.074 1.00 80.50 386 ALA A CA 1
ATOM 3157 C C . ALA A 1 386 ? -7.755 -19.307 -2.123 1.00 80.50 386 ALA A C 1
ATOM 3159 O O . ALA A 1 386 ? -6.871 -18.466 -2.267 1.00 80.50 386 ALA A O 1
ATOM 3160 N N . LEU A 1 387 ? -7.677 -20.257 -1.183 1.00 80.69 387 LEU A N 1
ATOM 3161 C CA . LEU A 1 387 ? -6.555 -20.361 -0.248 1.00 80.69 387 LEU A CA 1
ATOM 3162 C C . LEU A 1 387 ? -5.234 -20.764 -0.929 1.00 80.69 387 LEU A C 1
ATOM 3164 O O . LEU A 1 387 ? -4.176 -20.311 -0.502 1.00 80.69 387 LEU A O 1
ATOM 3168 N N . GLU A 1 388 ? -5.273 -21.568 -1.996 1.00 77.25 388 GLU A N 1
ATOM 3169 C CA . GLU A 1 388 ? -4.087 -21.857 -2.816 1.00 77.25 388 GLU A CA 1
ATOM 3170 C C . GLU A 1 388 ? -3.567 -20.586 -3.511 1.00 77.25 388 GLU A C 1
ATOM 3172 O O . GLU A 1 388 ? -2.377 -20.296 -3.406 1.00 77.25 388 GLU A O 1
ATOM 3177 N N . ALA A 1 389 ? -4.449 -19.780 -4.114 1.00 81.00 389 ALA A N 1
ATOM 3178 C CA . ALA A 1 389 ? -4.081 -18.517 -4.763 1.00 81.00 389 ALA A CA 1
ATOM 3179 C C . ALA A 1 389 ? -3.559 -17.454 -3.772 1.00 81.00 389 ALA A C 1
ATOM 3181 O O . ALA A 1 389 ? -2.511 -16.850 -4.001 1.00 81.00 389 ALA A O 1
ATOM 3182 N N . ILE A 1 390 ? -4.226 -17.279 -2.623 1.00 83.00 390 ILE A N 1
ATOM 3183 C CA . ILE A 1 390 ? -3.754 -16.405 -1.532 1.00 83.00 390 ILE A CA 1
ATOM 3184 C C . ILE A 1 390 ? -2.387 -16.871 -1.011 1.00 83.00 390 ILE A C 1
ATOM 3186 O O . ILE A 1 390 ? -1.517 -16.045 -0.733 1.00 83.00 390 ILE A O 1
ATOM 3190 N N . SER A 1 391 ? -2.166 -18.185 -0.901 1.00 77.94 391 SER A N 1
ATOM 3191 C CA . SER A 1 391 ? -0.885 -18.730 -0.451 1.00 77.94 391 SER A CA 1
ATOM 3192 C C . SER A 1 391 ? 0.243 -18.493 -1.459 1.00 77.94 391 SER A C 1
ATOM 3194 O O . SER A 1 391 ? 1.351 -18.168 -1.039 1.00 77.94 391 SER A O 1
ATOM 3196 N N . GLU A 1 392 ? -0.023 -18.596 -2.765 1.00 79.06 392 GLU A N 1
ATOM 3197 C CA . GLU A 1 392 ? 0.951 -18.272 -3.818 1.00 79.06 392 GLU A CA 1
ATOM 3198 C C . GLU A 1 392 ? 1.297 -16.772 -3.814 1.00 79.06 392 GLU A C 1
ATOM 3200 O O . GLU A 1 392 ? 2.475 -16.413 -3.779 1.00 79.06 392 GLU A O 1
ATOM 3205 N N . TYR A 1 393 ? 0.288 -15.898 -3.717 1.00 84.50 393 TYR A N 1
ATOM 3206 C CA . TYR A 1 393 ? 0.471 -14.447 -3.588 1.00 84.50 393 TYR A CA 1
ATOM 3207 C C . TYR A 1 393 ? 1.310 -14.055 -2.357 1.00 84.50 393 TYR A C 1
ATOM 3209 O O . TYR A 1 393 ? 2.268 -13.291 -2.472 1.00 84.50 393 TYR A O 1
ATOM 3217 N N . LEU A 1 394 ? 0.992 -14.592 -1.173 1.00 79.31 394 LEU A N 1
ATOM 3218 C CA . LEU A 1 394 ? 1.732 -14.287 0.059 1.00 79.31 394 LEU A CA 1
ATOM 3219 C C . LEU A 1 394 ? 3.180 -14.813 0.011 1.00 79.31 394 LEU A C 1
ATOM 3221 O O . LEU A 1 394 ? 4.087 -14.149 0.518 1.00 79.31 394 LEU A O 1
ATOM 3225 N N . GLN A 1 395 ? 3.422 -15.957 -0.640 1.00 78.00 395 GLN A N 1
ATOM 3226 C CA . GLN A 1 395 ? 4.772 -16.505 -0.819 1.00 78.00 395 GLN A CA 1
ATOM 3227 C C . GLN A 1 395 ? 5.644 -15.657 -1.760 1.00 78.00 395 GLN A C 1
ATOM 3229 O O . GLN A 1 395 ? 6.833 -15.499 -1.478 1.00 78.00 395 GLN A O 1
ATOM 3234 N N . ASP A 1 396 ? 5.082 -15.053 -2.814 1.00 74.19 396 ASP A N 1
ATOM 3235 C CA . ASP A 1 396 ? 5.803 -14.091 -3.671 1.00 74.19 396 ASP A CA 1
ATOM 3236 C C . ASP A 1 396 ? 6.224 -12.831 -2.890 1.00 74.19 396 ASP A C 1
ATOM 3238 O O . ASP A 1 396 ? 7.367 -12.379 -2.981 1.00 74.19 396 ASP A O 1
ATOM 3242 N N . LYS A 1 397 ? 5.356 -12.339 -1.992 1.00 74.62 397 LYS A N 1
ATOM 3243 C CA . LYS A 1 397 ? 5.695 -11.266 -1.034 1.00 74.62 397 LYS A CA 1
ATOM 3244 C C . LYS A 1 397 ? 6.664 -11.715 0.083 1.00 74.62 397 LYS A C 1
ATOM 3246 O O . LYS A 1 397 ? 7.022 -10.906 0.938 1.00 74.62 397 LYS A O 1
ATOM 3251 N N . GLY A 1 398 ? 7.122 -12.972 0.076 1.00 75.38 398 GLY A N 1
ATOM 3252 C CA . GLY A 1 398 ? 8.152 -13.508 0.973 1.00 75.38 398 GLY A CA 1
ATOM 3253 C C . GLY A 1 398 ? 7.655 -14.062 2.314 1.00 75.38 398 GLY A C 1
ATOM 3254 O O . GLY A 1 398 ? 8.480 -14.342 3.186 1.00 75.38 398 GLY A O 1
ATOM 3255 N N . ILE A 1 399 ? 6.341 -14.223 2.491 1.00 75.81 399 ILE A N 1
ATOM 3256 C CA . ILE A 1 399 ? 5.720 -14.745 3.719 1.00 75.81 399 ILE A CA 1
ATOM 3257 C C . ILE A 1 399 ? 5.744 -16.282 3.707 1.00 75.81 399 ILE A C 1
ATOM 3259 O O . ILE A 1 399 ? 5.647 -16.920 2.657 1.00 75.81 399 ILE A O 1
ATOM 3263 N N . SER A 1 400 ? 5.918 -16.902 4.878 1.00 74.94 400 SER A N 1
ATOM 3264 C CA . SER A 1 400 ? 6.138 -18.351 4.973 1.00 74.94 400 SER A CA 1
ATOM 3265 C C . SER A 1 400 ? 4.844 -19.181 5.005 1.00 74.94 400 SER A C 1
ATOM 3267 O O . SER A 1 400 ? 3.827 -18.766 5.553 1.00 74.94 400 SER A O 1
ATOM 3269 N N . GLU A 1 401 ? 4.880 -20.409 4.474 1.00 70.06 401 GLU A N 1
ATOM 3270 C CA . GLU A 1 401 ? 3.734 -21.339 4.514 1.00 70.06 401 GLU A CA 1
ATOM 3271 C C . GLU A 1 401 ? 3.287 -21.642 5.964 1.00 70.06 401 GLU A C 1
ATOM 3273 O O . GLU A 1 401 ? 2.092 -21.714 6.243 1.00 70.06 401 GLU A O 1
ATOM 3278 N N . GLU A 1 402 ? 4.227 -21.718 6.916 1.00 66.62 402 GLU A N 1
ATOM 3279 C CA . GLU A 1 402 ? 3.939 -21.902 8.352 1.00 66.62 402 GLU A CA 1
ATOM 3280 C C . GLU A 1 402 ? 3.187 -20.709 8.985 1.00 66.62 402 GLU A C 1
ATOM 3282 O O . GLU A 1 402 ? 2.535 -20.871 10.014 1.00 66.62 402 GLU A O 1
ATOM 3287 N N . GLU A 1 403 ? 3.254 -19.528 8.369 1.00 67.56 403 GLU A N 1
ATOM 3288 C CA . GLU A 1 403 ? 2.656 -18.266 8.826 1.00 67.56 403 GLU A CA 1
ATOM 3289 C C . GLU A 1 403 ? 1.311 -17.981 8.133 1.00 67.56 403 GLU A C 1
ATOM 3291 O O . GLU A 1 403 ? 0.397 -17.440 8.752 1.00 67.56 403 GLU A O 1
ATOM 3296 N N . ILE A 1 404 ? 1.149 -18.436 6.884 1.00 64.69 404 ILE A N 1
ATOM 3297 C CA . ILE A 1 404 ? -0.113 -18.394 6.121 1.00 64.69 404 ILE A CA 1
ATOM 3298 C C . ILE A 1 404 ? -1.145 -19.379 6.692 1.00 64.69 404 ILE A C 1
ATOM 3300 O O . ILE A 1 404 ? -2.328 -19.055 6.778 1.00 64.69 404 ILE A O 1
ATOM 3304 N N . TYR A 1 405 ? -0.700 -20.577 7.092 1.00 64.44 405 TYR A N 1
ATOM 3305 C CA . TYR A 1 405 ? -1.553 -21.643 7.638 1.00 64.44 405 TYR A CA 1
ATOM 3306 C C . TYR A 1 405 ? -1.532 -21.729 9.174 1.00 64.44 405 TYR A C 1
ATOM 3308 O O . TYR A 1 405 ? -2.002 -22.719 9.742 1.00 64.44 405 TYR A O 1
ATOM 3316 N N . LYS A 1 406 ? -0.996 -20.717 9.868 1.00 65.44 406 LYS A N 1
ATOM 3317 C CA . LYS A 1 406 ? -1.063 -20.648 11.330 1.00 65.44 406 LYS A CA 1
ATOM 3318 C C . LYS A 1 406 ? -2.530 -20.490 11.754 1.00 65.44 406 LYS A C 1
ATOM 3320 O O . LYS A 1 406 ? -3.179 -19.526 11.357 1.00 65.44 406 LYS A O 1
ATOM 3325 N N . GLU A 1 407 ? -3.052 -21.406 12.574 1.00 63.16 407 GLU A N 1
ATOM 3326 C CA . GLU A 1 407 ? -4.342 -21.165 13.236 1.00 63.16 407 GLU A CA 1
ATOM 3327 C C . GLU A 1 407 ? -4.259 -19.873 14.067 1.00 63.16 407 GLU A C 1
ATOM 3329 O O . GLU A 1 407 ? -3.238 -19.664 14.738 1.00 63.16 407 GLU A O 1
ATOM 3334 N N . PRO A 1 408 ? -5.304 -19.027 14.065 1.00 70.19 408 PRO A N 1
ATOM 3335 C CA . PRO A 1 408 ? -5.355 -17.894 14.974 1.00 70.19 408 PRO A CA 1
ATOM 3336 C C . PRO A 1 408 ? -5.349 -18.408 16.420 1.00 70.19 408 PRO A C 1
ATOM 3338 O O . PRO A 1 408 ? -5.883 -19.483 16.713 1.00 70.19 408 PRO A O 1
ATOM 3341 N N . ASP A 1 409 ? -4.693 -17.673 17.315 1.00 83.00 409 ASP A N 1
ATOM 3342 C CA . ASP A 1 409 ? -4.665 -18.028 18.737 1.00 83.00 409 ASP A CA 1
ATOM 3343 C C . ASP A 1 409 ? -5.905 -17.490 19.475 1.00 83.00 409 ASP A C 1
ATOM 3345 O O . ASP A 1 409 ? -6.213 -17.985 20.556 1.00 83.00 409 ASP A O 1
ATOM 3349 N N . GLU A 1 410 ? -6.665 -16.572 18.867 1.00 87.38 410 GLU A N 1
ATOM 3350 C CA . GLU A 1 410 ? -7.950 -16.061 19.355 1.00 87.38 410 GLU A CA 1
ATOM 3351 C C . GLU A 1 410 ? -9.040 -16.004 18.264 1.00 87.38 410 GLU A C 1
ATOM 3353 O O . GLU A 1 410 ? -8.747 -15.993 17.069 1.00 87.38 410 GLU A O 1
ATOM 3358 N N . LEU A 1 411 ? -10.316 -15.998 18.667 1.00 87.75 411 LEU A N 1
ATOM 3359 C CA . LEU A 1 411 ? -11.483 -15.816 17.792 1.00 87.75 411 LEU A CA 1
ATOM 3360 C C . LEU A 1 411 ? -12.608 -15.084 18.538 1.00 87.75 411 LEU A C 1
ATOM 3362 O O . LEU A 1 411 ? -12.844 -15.350 19.717 1.00 87.75 411 LEU A O 1
ATOM 3366 N N . ALA A 1 412 ? -13.363 -14.245 17.826 1.00 89.44 412 ALA A N 1
ATOM 3367 C CA . ALA A 1 412 ? -14.614 -13.662 18.303 1.00 89.44 412 ALA A CA 1
ATOM 3368 C C . ALA A 1 412 ? -15.781 -13.962 17.347 1.00 89.44 412 ALA A C 1
ATOM 3370 O O . ALA A 1 412 ? -15.606 -14.170 16.143 1.00 89.44 412 ALA A O 1
ATOM 3371 N N . TYR A 1 413 ? -16.985 -14.018 17.915 1.00 86.31 413 TYR A N 1
ATOM 3372 C CA . TYR A 1 413 ? -18.237 -14.268 17.210 1.00 86.31 413 TYR A CA 1
ATOM 3373 C C . TYR A 1 413 ? -19.382 -13.466 17.830 1.00 86.31 413 TYR A C 1
ATOM 3375 O O . TYR A 1 413 ? -19.539 -13.398 19.048 1.00 86.31 413 TYR A O 1
ATOM 3383 N N . LYS A 1 414 ? -20.255 -12.938 16.982 1.00 87.75 414 LYS A N 1
ATOM 3384 C CA . LYS A 1 414 ? -21.541 -12.353 17.348 1.00 87.75 414 LYS A CA 1
ATOM 3385 C C . LYS A 1 414 ? -22.625 -13.430 17.260 1.00 87.75 414 LYS A C 1
ATOM 3387 O O . LYS A 1 414 ? -22.758 -14.124 16.252 1.00 87.75 414 LYS A O 1
ATOM 3392 N N . ILE A 1 415 ? -23.391 -13.586 18.338 1.00 90.50 415 ILE A N 1
ATOM 3393 C CA . ILE A 1 415 ? -24.294 -14.720 18.569 1.00 90.50 415 ILE A CA 1
ATOM 3394 C C . ILE A 1 415 ? -25.640 -14.265 19.153 1.00 90.50 415 ILE A C 1
ATOM 3396 O O . ILE A 1 415 ? -25.748 -13.851 20.305 1.00 90.50 415 ILE A O 1
ATOM 3400 N N . HIS A 1 416 ? -26.707 -14.403 18.363 1.00 84.75 416 HIS A N 1
ATOM 3401 C CA . HIS A 1 416 ? -28.080 -14.042 18.748 1.00 84.75 416 HIS A CA 1
ATOM 3402 C C . HIS A 1 416 ? -28.217 -12.591 19.282 1.00 84.75 416 HIS A C 1
ATOM 3404 O O . HIS A 1 416 ? -28.202 -11.657 18.486 1.00 84.75 416 HIS A O 1
ATOM 3410 N N . ASP A 1 417 ? -28.370 -12.408 20.601 1.00 84.75 417 ASP A N 1
ATOM 3411 C CA . ASP A 1 417 ? -28.515 -11.115 21.299 1.00 84.75 417 ASP A CA 1
ATOM 3412 C C . ASP A 1 417 ? -27.238 -10.756 22.115 1.00 84.75 417 ASP A C 1
ATOM 3414 O O . ASP A 1 417 ? -27.319 -10.123 23.175 1.00 84.75 417 ASP A O 1
ATOM 3418 N N . GLY A 1 418 ? -26.057 -11.201 21.669 1.00 91.44 418 GLY A N 1
ATOM 3419 C CA . GLY A 1 418 ? -24.774 -10.986 22.349 1.00 91.44 418 GLY A CA 1
ATOM 3420 C C . GLY A 1 418 ? -23.550 -11.453 21.555 1.00 91.44 418 GLY A C 1
ATOM 3421 O O . GLY A 1 418 ? -23.601 -11.560 20.328 1.00 91.44 418 GLY A O 1
ATOM 3422 N N . TYR A 1 419 ? -22.453 -11.731 22.262 1.00 93.81 419 TYR A N 1
ATOM 3423 C CA . TYR A 1 419 ? -21.140 -12.054 21.689 1.00 93.81 419 TYR A CA 1
ATOM 3424 C C . TYR A 1 419 ? -20.465 -13.223 22.420 1.00 93.81 419 TYR A C 1
ATOM 3426 O O . TYR A 1 419 ? -20.847 -13.588 23.531 1.00 93.81 419 TYR A O 1
ATOM 3434 N N . PHE A 1 420 ? -19.447 -13.803 21.796 1.00 94.94 420 PHE A N 1
ATOM 3435 C CA . PHE A 1 420 ? -18.614 -14.876 22.324 1.00 94.94 420 PHE A CA 1
ATOM 3436 C C . PHE A 1 420 ? -17.160 -14.645 21.897 1.00 94.94 420 PHE A C 1
ATOM 3438 O O . PHE A 1 420 ? -16.903 -14.394 20.720 1.00 94.94 420 PHE A O 1
ATOM 3445 N N . SER A 1 421 ? -16.219 -14.760 22.832 1.00 94.62 421 SER A N 1
ATOM 3446 C CA . SER A 1 421 ? -14.778 -14.701 22.567 1.00 94.62 421 SER A CA 1
ATOM 3447 C C . SER A 1 421 ? -14.070 -15.952 23.090 1.00 94.62 421 SER A C 1
ATOM 3449 O O . SER A 1 421 ? -14.542 -16.616 24.017 1.00 94.62 421 SER A O 1
ATOM 3451 N N . ILE A 1 422 ? -12.931 -16.286 22.485 1.00 94.00 422 ILE A N 1
ATOM 3452 C CA . ILE A 1 422 ? -12.051 -17.375 22.916 1.00 94.00 422 ILE A CA 1
ATOM 3453 C C . ILE A 1 422 ? -10.592 -17.039 22.593 1.00 94.00 422 ILE A C 1
ATOM 3455 O O . ILE A 1 422 ? -10.304 -16.540 21.507 1.00 94.00 422 ILE A O 1
ATOM 3459 N N . HIS A 1 423 ? -9.661 -17.364 23.492 1.00 92.88 423 HIS A N 1
ATOM 3460 C CA . HIS A 1 423 ? -8.221 -17.288 23.225 1.00 92.88 423 HIS A CA 1
ATOM 3461 C C . HIS A 1 423 ? -7.449 -18.488 23.800 1.00 92.88 423 HIS A C 1
ATOM 3463 O O . HIS A 1 423 ? -7.853 -19.128 24.774 1.00 92.88 423 HIS A O 1
ATOM 3469 N N . ARG A 1 424 ? -6.325 -18.837 23.170 1.00 89.69 424 ARG A N 1
ATOM 3470 C CA . ARG A 1 424 ? -5.473 -19.985 23.512 1.00 89.69 424 ARG A CA 1
ATOM 3471 C C . ARG A 1 424 ? -4.561 -19.660 24.699 1.00 89.69 424 ARG A C 1
ATOM 3473 O O . ARG A 1 424 ? -3.957 -18.595 24.770 1.00 89.69 424 ARG A O 1
ATOM 3480 N N . THR A 1 425 ? -4.408 -20.610 25.619 1.00 88.94 425 THR A N 1
ATOM 3481 C CA . THR A 1 425 ? -3.575 -20.474 26.827 1.00 88.94 425 THR A CA 1
ATOM 3482 C C . THR A 1 425 ? -2.623 -21.662 27.005 1.00 88.94 425 THR A C 1
ATOM 3484 O O . THR A 1 425 ? -2.783 -22.711 26.382 1.00 88.94 425 THR A O 1
ATOM 3487 N N . ASP A 1 426 ? -1.656 -21.541 27.926 1.00 81.62 426 ASP A N 1
ATOM 3488 C CA . ASP A 1 426 ? -0.718 -22.614 28.326 1.00 81.62 426 ASP A CA 1
ATOM 3489 C C . ASP A 1 426 ? -1.402 -23.951 28.720 1.00 81.62 426 ASP A C 1
ATOM 3491 O O . ASP A 1 426 ? -0.734 -24.988 28.792 1.00 81.62 426 ASP A O 1
ATOM 3495 N N . GLY A 1 427 ? -2.704 -23.935 29.042 1.00 81.00 427 GLY A N 1
ATOM 3496 C CA . GLY A 1 427 ? -3.466 -25.095 29.518 1.00 81.00 427 GLY A CA 1
ATOM 3497 C C . GLY A 1 427 ? -4.616 -25.558 28.619 1.00 81.00 427 GLY A C 1
ATOM 3498 O O . GLY A 1 427 ? -5.175 -26.620 28.888 1.00 81.00 427 GLY A O 1
ATOM 3499 N N . GLY A 1 428 ? -4.976 -24.804 27.578 1.00 89.25 428 GLY A N 1
ATOM 3500 C CA . GLY A 1 428 ? -6.211 -25.018 26.823 1.00 89.25 428 GLY A CA 1
ATOM 3501 C C . GLY A 1 428 ? -6.663 -23.745 26.115 1.00 89.25 428 GLY A C 1
ATOM 3502 O O . GLY A 1 428 ? -5.852 -23.067 25.489 1.00 89.25 428 GLY A O 1
ATOM 3503 N N . TYR A 1 429 ? -7.943 -23.413 26.252 1.00 93.19 429 TYR A N 1
ATOM 3504 C CA . TYR A 1 429 ? -8.529 -22.160 25.770 1.00 93.19 429 TYR A CA 1
ATOM 3505 C C . TYR A 1 429 ? -9.362 -21.519 26.878 1.00 93.19 429 TYR A C 1
ATOM 3507 O O . TYR A 1 429 ? -10.061 -22.246 27.580 1.00 93.19 429 TYR A O 1
ATOM 3515 N N . ASP A 1 430 ? -9.280 -20.202 27.037 1.00 94.81 430 ASP A N 1
ATOM 3516 C CA . ASP A 1 430 ? -10.172 -19.410 27.895 1.00 94.81 430 ASP A CA 1
ATOM 3517 C C . ASP A 1 430 ? -11.255 -18.777 27.006 1.00 94.81 430 ASP A C 1
ATOM 3519 O O . ASP A 1 430 ? -10.951 -18.382 25.877 1.00 94.81 430 ASP A O 1
ATOM 3523 N N . TYR A 1 431 ? -12.510 -18.742 27.454 1.00 95.12 431 TYR A N 1
ATOM 3524 C CA . TYR A 1 431 ? -13.646 -18.251 26.664 1.00 95.12 431 TYR A CA 1
ATOM 3525 C C . TYR A 1 431 ? -14.671 -17.500 27.516 1.00 95.12 431 TYR A C 1
ATOM 3527 O O . TYR A 1 431 ? -14.909 -17.862 28.672 1.00 95.12 431 TYR A O 1
ATOM 3535 N N . THR A 1 432 ? -15.353 -16.532 26.901 1.00 95.88 432 THR A N 1
ATOM 3536 C CA . THR A 1 432 ? -16.384 -15.710 27.551 1.00 95.88 432 THR A CA 1
ATOM 3537 C C . THR A 1 432 ? -17.586 -15.500 26.632 1.00 95.88 432 THR A C 1
ATOM 3539 O O . THR A 1 432 ? -17.443 -15.272 25.432 1.00 95.88 432 THR A O 1
ATOM 3542 N N . PHE A 1 433 ? -18.787 -15.561 27.204 1.00 95.00 433 PHE A N 1
ATOM 3543 C CA . PHE A 1 433 ? -20.042 -15.145 26.580 1.00 95.00 433 PHE A CA 1
ATOM 3544 C C . PHE A 1 433 ? -20.460 -13.777 27.125 1.00 95.00 433 PHE A C 1
ATOM 3546 O O . PHE A 1 433 ? -20.550 -13.610 28.340 1.00 95.00 433 PHE A O 1
ATOM 3553 N N . TYR A 1 434 ? -20.808 -12.840 26.243 1.00 93.19 434 TYR A N 1
ATOM 3554 C CA . TYR A 1 434 ? -21.237 -11.483 26.586 1.00 93.19 434 TYR A CA 1
ATOM 3555 C C . TYR A 1 434 ? -22.669 -11.201 26.123 1.00 93.19 434 TYR A C 1
ATOM 3557 O O . TYR A 1 434 ? -23.135 -11.727 25.111 1.00 93.19 434 TYR A O 1
ATOM 3565 N N . THR A 1 435 ? -23.368 -10.307 26.820 1.00 91.25 435 THR A N 1
ATOM 3566 C CA . THR A 1 435 ? -24.601 -9.689 26.307 1.00 91.25 435 THR A CA 1
ATOM 3567 C C . THR A 1 435 ? -24.295 -8.676 25.197 1.00 91.25 435 THR A C 1
ATOM 3569 O O . THR A 1 435 ? -23.169 -8.204 25.058 1.00 91.25 435 THR A O 1
ATOM 3572 N N . LYS A 1 436 ? -25.328 -8.239 24.464 1.00 87.94 436 LYS A N 1
ATOM 3573 C CA . LYS A 1 436 ? -25.269 -7.069 23.564 1.00 87.94 436 LYS A CA 1
ATOM 3574 C C . LYS A 1 436 ? -24.806 -5.749 24.214 1.00 87.94 436 LYS A C 1
ATOM 3576 O O . LYS A 1 436 ? -24.578 -4.788 23.493 1.00 87.94 436 LYS A O 1
ATOM 3581 N N . ASP A 1 437 ? -24.762 -5.676 25.548 1.00 83.81 437 ASP A N 1
ATOM 3582 C CA . ASP A 1 437 ? -24.320 -4.511 26.335 1.00 83.81 437 ASP A CA 1
ATOM 3583 C C . ASP A 1 437 ? -22.939 -4.774 26.986 1.00 83.81 437 ASP A C 1
ATOM 3585 O O . ASP A 1 437 ? -22.593 -4.180 28.015 1.00 83.81 437 ASP A O 1
ATOM 3589 N N . TYR A 1 438 ? -22.190 -5.720 26.399 1.00 88.50 438 TYR A N 1
ATOM 3590 C CA . TYR A 1 438 ? -20.858 -6.177 26.799 1.00 88.50 438 TYR A CA 1
ATOM 3591 C C . TYR A 1 438 ? -20.776 -6.550 28.290 1.00 88.50 438 TYR A C 1
ATOM 3593 O O . TYR A 1 438 ? -19.896 -6.111 29.026 1.00 88.50 438 TYR A O 1
ATOM 3601 N N . GLU A 1 439 ? -21.758 -7.320 28.775 1.00 86.81 439 GLU A N 1
ATOM 3602 C CA . GLU A 1 439 ? -21.759 -7.862 30.143 1.00 86.81 439 GLU A CA 1
ATOM 3603 C C . GLU A 1 439 ? -21.472 -9.364 30.127 1.00 86.81 439 GLU A C 1
ATOM 3605 O O . GLU A 1 439 ? -22.169 -10.093 29.418 1.00 86.81 439 GLU A O 1
ATOM 3610 N N . ASP A 1 440 ? -20.527 -9.827 30.950 1.00 89.50 440 ASP A N 1
ATOM 3611 C CA . ASP A 1 440 ? -20.265 -11.250 31.196 1.00 89.50 440 ASP A CA 1
ATOM 3612 C C . ASP A 1 440 ? -21.551 -12.026 31.542 1.00 89.50 440 ASP A C 1
ATOM 3614 O O . ASP A 1 440 ? -22.245 -11.737 32.524 1.00 89.50 440 ASP A O 1
ATOM 3618 N N . ILE A 1 441 ? -21.842 -13.063 30.756 1.00 89.88 441 ILE A N 1
ATOM 3619 C CA . ILE A 1 441 ? -22.925 -14.027 30.991 1.00 89.88 441 ILE A CA 1
ATOM 3620 C C . ILE A 1 441 ? -22.376 -15.267 31.706 1.00 89.88 441 ILE A C 1
ATOM 3622 O O . ILE A 1 441 ? -22.910 -15.679 32.738 1.00 89.88 441 ILE A O 1
ATOM 3626 N N . ASP A 1 442 ? -21.348 -15.882 31.118 1.00 89.56 442 ASP A N 1
ATOM 3627 C CA . ASP A 1 442 ? -20.667 -17.091 31.592 1.00 89.56 442 ASP A CA 1
ATOM 3628 C C . ASP A 1 442 ? -19.296 -17.199 30.897 1.00 89.56 442 ASP A C 1
ATOM 3630 O O . ASP A 1 442 ? -19.099 -16.622 29.825 1.00 89.56 442 ASP A O 1
ATOM 3634 N N . GLY A 1 443 ? -18.357 -17.945 31.473 1.00 90.12 443 GLY A N 1
ATOM 3635 C CA . GLY A 1 443 ? -17.010 -18.092 30.914 1.00 90.12 443 GLY A CA 1
ATOM 3636 C C . GLY A 1 443 ? -16.141 -19.098 31.666 1.00 90.12 443 GLY A C 1
ATOM 3637 O O . GLY A 1 443 ? -16.438 -19.483 32.803 1.00 90.12 443 GLY A O 1
ATOM 3638 N N . GLY A 1 444 ? -15.058 -19.555 31.037 1.00 91.94 444 GLY A N 1
ATOM 3639 C CA . GLY A 1 444 ? -14.136 -20.498 31.660 1.00 91.94 444 GLY A CA 1
ATOM 3640 C C . GLY A 1 444 ? -13.130 -21.152 30.718 1.00 91.94 444 GLY A C 1
ATOM 3641 O O . GLY A 1 444 ? -12.932 -20.739 29.584 1.00 91.94 444 GLY A O 1
ATOM 3642 N N . ILE A 1 445 ? -12.492 -22.219 31.210 1.00 92.75 445 ILE A N 1
ATOM 3643 C CA . ILE A 1 445 ? -11.355 -22.861 30.539 1.00 92.75 445 ILE A CA 1
ATOM 3644 C C . ILE A 1 445 ? -11.755 -24.221 29.951 1.00 92.75 445 ILE A C 1
ATOM 3646 O O . ILE A 1 445 ? -12.237 -25.109 30.660 1.00 92.75 445 ILE A O 1
ATOM 3650 N N . TYR A 1 446 ? -11.492 -24.407 28.659 1.00 91.12 446 TYR A N 1
ATOM 3651 C CA . TYR A 1 446 ? -11.572 -25.683 27.951 1.00 91.12 446 TYR A CA 1
ATOM 3652 C C . TYR A 1 446 ? -10.185 -26.367 27.985 1.00 91.12 446 TYR A C 1
ATOM 3654 O O . TYR A 1 446 ? -9.302 -26.062 27.181 1.00 91.12 446 TYR A O 1
ATOM 3662 N N . ASP A 1 447 ? -9.983 -27.276 28.953 1.00 88.94 447 ASP A N 1
ATOM 3663 C CA . ASP A 1 447 ? -8.713 -27.964 29.307 1.00 88.94 447 ASP A CA 1
ATOM 3664 C C . ASP A 1 447 ? -8.187 -28.959 28.224 1.00 88.94 447 ASP A C 1
ATOM 3666 O O . ASP A 1 447 ? -8.015 -30.158 28.481 1.00 88.94 447 ASP A O 1
ATOM 3670 N N . ASN A 1 448 ? -7.961 -28.513 26.983 1.00 86.00 448 ASN A N 1
ATOM 3671 C CA . ASN A 1 448 ? -7.531 -29.376 25.868 1.00 86.00 448 ASN A CA 1
ATOM 3672 C C . ASN A 1 448 ? -6.802 -28.588 24.746 1.00 86.00 448 ASN A C 1
ATOM 3674 O O . ASN A 1 448 ? -7.397 -28.295 23.707 1.00 86.00 448 ASN A O 1
ATOM 3678 N N . PRO A 1 449 ? -5.506 -28.255 24.924 1.00 83.19 449 PRO A N 1
ATOM 3679 C CA . PRO A 1 449 ? -4.745 -27.415 23.989 1.00 83.19 449 PRO A CA 1
ATOM 3680 C C . PRO A 1 449 ? -4.313 -28.139 22.702 1.00 83.19 449 PRO A C 1
ATOM 3682 O O . PRO A 1 449 ? -3.903 -27.489 21.747 1.00 83.19 449 PRO A O 1
ATOM 3685 N N . ASP A 1 450 ? -4.407 -29.475 22.652 1.00 83.06 450 ASP A N 1
ATOM 3686 C CA . ASP A 1 450 ? -4.050 -30.286 21.473 1.00 83.06 450 ASP A CA 1
ATOM 3687 C C . ASP A 1 450 ? -5.131 -30.254 20.362 1.00 83.06 450 ASP A C 1
ATOM 3689 O O . ASP A 1 450 ? -4.950 -30.873 19.311 1.00 83.06 450 ASP A O 1
ATOM 3693 N N . SER A 1 451 ? -6.277 -29.597 20.593 1.00 83.25 451 SER A N 1
ATOM 3694 C CA . SER A 1 451 ? -7.415 -29.563 19.656 1.00 83.25 451 SER A CA 1
ATOM 3695 C C . SER A 1 451 ? -7.482 -28.245 18.867 1.00 83.25 451 SER A C 1
ATOM 3697 O O . SER A 1 451 ? -7.216 -27.201 19.465 1.00 83.25 451 SER A O 1
ATOM 3699 N N . PRO A 1 452 ? -7.860 -28.259 17.569 1.00 82.94 452 PRO A N 1
ATOM 3700 C CA . PRO A 1 452 ? -8.036 -27.054 16.747 1.00 82.94 452 PRO A CA 1
ATOM 3701 C C . PRO A 1 452 ? -8.981 -26.036 17.383 1.00 82.94 452 PRO A C 1
ATOM 3703 O O . PRO A 1 452 ? -10.070 -26.418 17.820 1.00 82.94 452 PRO A O 1
ATOM 3706 N N . ILE A 1 453 ? -8.625 -24.746 17.378 1.00 86.69 453 ILE A N 1
ATOM 3707 C CA . ILE A 1 453 ? -9.431 -23.712 18.060 1.00 86.69 453 ILE A CA 1
ATOM 3708 C C . ILE A 1 453 ? -10.878 -23.670 17.539 1.00 86.69 453 ILE A C 1
ATOM 3710 O O . ILE A 1 453 ? -11.818 -23.627 18.327 1.00 86.69 453 ILE A O 1
ATOM 3714 N N . LYS A 1 454 ? -11.083 -23.820 16.222 1.00 83.62 454 LYS A N 1
ATOM 3715 C CA . LYS A 1 454 ? -12.426 -23.850 15.616 1.00 83.62 454 LYS A CA 1
ATOM 3716 C C . LYS A 1 454 ? -13.276 -25.043 16.079 1.00 83.62 454 LYS A C 1
ATOM 3718 O O . LYS A 1 454 ? -14.483 -24.890 16.222 1.00 83.62 454 LYS A O 1
ATOM 3723 N N . GLN A 1 455 ? -12.666 -26.202 16.348 1.00 84.94 455 GLN A N 1
ATOM 3724 C CA . GLN A 1 455 ? -13.400 -27.348 16.900 1.00 84.94 455 GLN A CA 1
ATOM 3725 C C . GLN A 1 455 ? -13.806 -27.085 18.358 1.00 84.94 455 GLN A C 1
ATOM 3727 O O . GLN A 1 455 ? -14.878 -27.494 18.785 1.00 84.94 455 GLN A O 1
ATOM 3732 N N . VAL A 1 456 ? -12.969 -26.374 19.119 1.00 90.81 456 VAL A N 1
ATOM 3733 C CA . VAL A 1 456 ? -13.290 -25.983 20.497 1.00 90.81 456 VAL A CA 1
ATOM 3734 C C . VAL A 1 456 ? -14.439 -24.968 20.534 1.00 90.81 456 VAL A C 1
ATOM 3736 O O . VAL A 1 456 ? -15.321 -25.096 21.376 1.00 90.81 456 VAL A O 1
ATOM 3739 N N . VAL A 1 457 ? -14.500 -24.030 19.580 1.00 90.25 457 VAL A N 1
ATOM 3740 C CA . VAL A 1 457 ? -15.673 -23.152 19.394 1.00 90.25 457 VAL A CA 1
ATOM 3741 C C . VAL A 1 457 ? -16.935 -23.953 19.066 1.00 90.25 457 VAL A C 1
ATOM 3743 O O . VAL A 1 457 ? -17.973 -23.719 19.677 1.00 90.25 457 VAL A O 1
ATOM 3746 N N . GLU A 1 458 ? -16.855 -24.905 18.131 1.00 89.75 458 GLU A N 1
ATOM 3747 C CA . GLU A 1 458 ? -17.985 -25.764 17.744 1.00 89.75 458 GLU A CA 1
ATOM 3748 C C . GLU A 1 458 ? -18.524 -26.559 18.951 1.00 89.75 458 GLU A C 1
ATOM 3750 O O . GLU A 1 458 ? -19.719 -26.491 19.235 1.00 89.75 458 GLU A O 1
ATOM 3755 N N . ASP A 1 459 ? -17.641 -27.206 19.726 1.00 91.00 459 ASP A N 1
ATOM 3756 C CA . ASP A 1 459 ? -17.987 -27.914 20.969 1.00 91.00 459 ASP A CA 1
ATOM 3757 C C . ASP A 1 459 ? -18.667 -26.985 22.006 1.00 91.00 459 ASP A C 1
ATOM 3759 O O . ASP A 1 459 ? -19.676 -27.362 22.606 1.00 91.00 459 ASP A O 1
ATOM 3763 N N . ILE A 1 460 ? -18.126 -25.779 22.240 1.00 93.62 460 ILE A N 1
ATOM 3764 C CA . ILE A 1 460 ? -18.635 -24.837 23.259 1.00 93.62 460 ILE A CA 1
ATOM 3765 C C . ILE A 1 460 ? -19.994 -24.246 22.853 1.00 93.62 460 ILE A C 1
ATOM 3767 O O . ILE A 1 460 ? -20.898 -24.149 23.688 1.00 93.62 460 ILE A O 1
ATOM 3771 N N . LEU A 1 461 ? -20.168 -23.872 21.581 1.00 91.44 461 LEU A N 1
ATOM 3772 C CA . LEU A 1 461 ? -21.443 -23.355 21.083 1.00 91.44 461 LEU A CA 1
ATOM 3773 C C . LEU A 1 461 ? -22.521 -24.454 21.050 1.00 91.44 461 LEU A C 1
ATOM 3775 O O . LEU A 1 461 ? -23.647 -24.183 21.474 1.00 91.44 461 LEU A O 1
ATOM 3779 N N . GLU A 1 462 ? -22.194 -25.699 20.664 1.00 91.00 462 GLU A N 1
ATOM 3780 C CA . GLU A 1 462 ? -23.151 -26.818 20.736 1.00 91.00 462 GLU A CA 1
ATOM 3781 C C . GLU A 1 462 ? -23.634 -27.079 22.177 1.00 91.00 462 GLU A C 1
ATOM 3783 O O . GLU A 1 462 ? -24.840 -27.259 22.385 1.00 91.00 462 GLU A O 1
ATOM 3788 N N . ASP A 1 463 ? -22.745 -27.051 23.181 1.00 89.69 463 ASP A N 1
ATOM 3789 C CA . ASP A 1 463 ? -23.122 -27.223 24.598 1.00 89.69 463 ASP A CA 1
ATOM 3790 C C . ASP A 1 463 ? -23.961 -26.035 25.128 1.00 89.69 463 ASP A C 1
ATOM 3792 O O . ASP A 1 463 ? -24.861 -26.232 25.954 1.00 89.69 463 ASP A O 1
ATOM 3796 N N . ALA A 1 464 ? -23.747 -24.818 24.607 1.00 88.12 464 ALA A N 1
ATOM 3797 C CA . ALA A 1 464 ? -24.615 -23.655 24.840 1.00 88.12 464 ALA A CA 1
ATOM 3798 C C . ALA A 1 464 ? -25.967 -23.736 24.089 1.00 88.12 464 ALA A C 1
ATOM 3800 O O . ALA A 1 464 ? -26.917 -23.024 24.430 1.00 88.12 464 ALA A O 1
ATOM 3801 N N . GLY A 1 465 ? -26.088 -24.625 23.097 1.00 88.56 465 GLY A N 1
ATOM 3802 C CA . GLY A 1 465 ? -27.273 -24.796 22.253 1.00 88.56 465 GLY A CA 1
ATOM 3803 C C . GLY A 1 465 ? -27.361 -23.831 21.064 1.00 88.56 465 GLY A C 1
ATOM 3804 O O . GLY A 1 465 ? -28.455 -23.645 20.527 1.00 88.56 465 GLY A O 1
ATOM 3805 N N . ILE A 1 466 ? -26.236 -23.230 20.673 1.00 88.94 466 ILE A N 1
ATOM 3806 C CA . ILE A 1 466 ? -26.069 -22.298 19.551 1.00 88.94 466 ILE A CA 1
ATOM 3807 C C . ILE A 1 466 ? -25.400 -23.059 18.396 1.00 88.94 466 ILE A C 1
ATOM 3809 O O . ILE A 1 466 ? -24.489 -23.851 18.620 1.00 88.94 466 ILE A O 1
ATOM 3813 N N . SER A 1 467 ? -25.833 -22.848 17.150 1.00 86.81 467 SER A N 1
ATOM 3814 C CA . SER A 1 467 ? -25.119 -23.407 15.995 1.00 86.81 467 SER A CA 1
ATOM 3815 C C . SER A 1 467 ? -24.014 -22.457 15.541 1.00 86.81 467 SER A C 1
ATOM 3817 O O . SER A 1 467 ? -24.250 -21.258 15.426 1.00 86.81 467 SER A O 1
ATOM 3819 N N . LEU A 1 468 ? -22.835 -22.991 15.211 1.00 80.38 468 LEU A N 1
ATOM 3820 C CA . LEU A 1 468 ? -21.768 -22.214 14.571 1.00 80.38 468 LEU A CA 1
ATOM 3821 C C . LEU A 1 468 ? -22.185 -21.686 13.180 1.00 80.38 468 LEU A C 1
ATOM 3823 O O . LEU A 1 468 ? -21.670 -20.661 12.750 1.00 80.38 468 LEU A O 1
ATOM 3827 N N . ASP A 1 469 ? -23.159 -22.326 12.516 1.00 77.50 469 ASP A N 1
ATOM 3828 C CA . ASP A 1 469 ? -23.768 -21.833 11.267 1.00 77.50 469 ASP A CA 1
ATOM 3829 C C . ASP A 1 469 ? -24.703 -20.615 11.491 1.00 77.50 469 ASP A C 1
ATOM 3831 O O . ASP A 1 469 ? -25.018 -19.906 10.537 1.00 77.50 469 ASP A O 1
ATOM 3835 N N . ASP A 1 470 ? -25.153 -20.369 12.732 1.00 81.56 470 ASP A N 1
ATOM 3836 C CA . ASP A 1 470 ? -25.979 -19.214 13.138 1.00 81.56 470 ASP A CA 1
ATOM 3837 C C . ASP A 1 470 ? -25.131 -18.079 13.776 1.00 81.56 470 ASP A C 1
ATOM 3839 O O . ASP A 1 470 ? -25.692 -17.115 14.309 1.00 81.56 470 ASP A O 1
ATOM 3843 N N . ALA A 1 471 ? -23.795 -18.197 13.770 1.00 79.69 471 ALA A N 1
ATOM 3844 C CA . ALA A 1 471 ? -22.860 -17.255 14.390 1.00 79.69 471 ALA A CA 1
ATOM 3845 C C . ALA A 1 471 ? -22.109 -16.421 13.336 1.00 79.69 471 ALA A C 1
ATOM 3847 O O . ALA A 1 471 ? -21.482 -16.960 12.425 1.00 79.69 471 ALA A O 1
ATOM 3848 N N . GLU A 1 472 ? -22.131 -15.097 13.482 1.00 77.94 472 GLU A N 1
ATOM 3849 C CA . GLU A 1 472 ? -21.386 -14.172 12.620 1.00 77.94 472 GLU A CA 1
ATOM 3850 C C . GLU A 1 472 ? -19.959 -14.015 13.177 1.00 77.94 472 GLU A C 1
ATOM 3852 O O . GLU A 1 472 ? -19.792 -13.802 14.377 1.00 77.94 472 GLU A O 1
ATOM 3857 N N . TRP A 1 473 ? -18.917 -14.146 12.347 1.00 78.25 473 TRP A N 1
ATOM 3858 C CA . TRP A 1 473 ? -17.534 -13.890 12.785 1.00 78.25 473 TRP A CA 1
ATOM 3859 C C . TRP A 1 473 ? -17.304 -12.391 13.038 1.00 78.25 473 TRP A C 1
ATOM 3861 O O . TRP A 1 473 ? -17.925 -11.550 12.389 1.00 78.25 473 TRP A O 1
ATOM 3871 N N . MET A 1 474 ? -16.416 -12.075 13.980 1.00 75.56 474 MET A N 1
ATOM 3872 C CA . MET A 1 474 ? -16.050 -10.721 14.405 1.00 75.56 474 MET A CA 1
ATOM 3873 C C . MET A 1 474 ? -14.543 -10.678 14.710 1.00 75.56 474 MET A C 1
ATOM 3875 O O . MET A 1 474 ? -13.977 -11.703 15.107 1.00 75.56 474 MET A O 1
ATOM 3879 N N . ASP A 1 475 ? -13.878 -9.530 14.532 1.00 76.06 475 ASP A N 1
ATOM 3880 C CA . ASP A 1 475 ? -12.473 -9.403 14.944 1.00 76.06 475 ASP A CA 1
ATOM 3881 C C . ASP A 1 475 ? -12.388 -9.417 16.485 1.00 76.06 475 ASP A C 1
ATOM 3883 O O . ASP A 1 475 ? -13.244 -8.872 17.186 1.00 76.06 475 ASP A O 1
ATOM 3887 N N . TYR A 1 476 ? -11.383 -10.107 17.026 1.00 82.81 476 TYR A N 1
ATOM 3888 C CA . TYR A 1 476 ? -11.209 -10.220 18.472 1.00 82.81 476 TYR A CA 1
ATOM 3889 C C . TYR A 1 476 ? -10.752 -8.887 19.076 1.00 82.81 476 TYR A C 1
ATOM 3891 O O . TYR A 1 476 ? -11.255 -8.509 20.128 1.00 82.81 476 TYR A O 1
ATOM 3899 N N . GLU A 1 477 ? -9.847 -8.159 18.410 1.00 76.75 477 GLU A N 1
ATOM 3900 C CA . GLU A 1 477 ? -9.304 -6.886 18.911 1.00 76.75 477 GLU A CA 1
ATOM 3901 C C . GLU A 1 477 ? -10.406 -5.806 18.979 1.00 76.75 477 GLU A C 1
ATOM 3903 O O . GLU A 1 477 ? -10.406 -4.973 19.883 1.00 76.75 477 GLU A O 1
ATOM 3908 N N . GLU A 1 478 ? -11.386 -5.866 18.069 1.00 75.50 478 GLU A N 1
ATOM 3909 C CA . GLU A 1 478 ? -12.587 -5.016 18.066 1.00 75.50 478 GLU A CA 1
ATOM 3910 C C . GLU A 1 478 ? -13.500 -5.314 19.270 1.00 75.50 478 GLU A C 1
ATOM 3912 O O . GLU A 1 478 ? -13.882 -4.398 20.002 1.00 75.50 478 GLU A O 1
ATOM 3917 N N . LEU A 1 479 ? -13.816 -6.593 19.516 1.00 82.25 479 LEU A N 1
ATOM 3918 C CA . LEU A 1 479 ? -14.677 -6.996 20.634 1.00 82.25 479 LEU A CA 1
ATOM 3919 C C . LEU A 1 479 ? -14.021 -6.739 22.002 1.00 82.25 479 LEU A C 1
ATOM 3921 O O . LEU A 1 479 ? -14.701 -6.289 22.922 1.00 82.25 479 LEU A O 1
ATOM 3925 N N . ASP A 1 480 ? -12.721 -7.007 22.144 1.00 84.19 480 ASP A N 1
ATOM 3926 C CA . ASP A 1 480 ? -11.959 -6.797 23.385 1.00 84.19 480 ASP A CA 1
ATOM 3927 C C . ASP A 1 480 ? -11.943 -5.298 23.764 1.00 84.19 480 ASP A C 1
ATOM 3929 O O . ASP A 1 480 ? -12.222 -4.939 24.910 1.00 84.19 480 ASP A O 1
ATOM 3933 N N . ALA A 1 481 ? -11.756 -4.406 22.780 1.00 79.69 481 ALA A N 1
ATOM 3934 C CA . ALA A 1 481 ? -11.789 -2.954 22.974 1.00 79.69 481 ALA A CA 1
ATOM 3935 C C . ALA A 1 481 ? -13.186 -2.408 23.341 1.00 79.69 481 ALA A C 1
ATOM 3937 O O . ALA A 1 481 ? -13.301 -1.559 24.231 1.00 79.69 481 ALA A O 1
ATOM 3938 N N . GLU A 1 482 ? -14.257 -2.894 22.700 1.00 82.25 482 GLU A N 1
ATOM 3939 C CA . GLU A 1 482 ? -15.639 -2.533 23.062 1.00 82.25 482 GLU A CA 1
ATOM 3940 C C . GLU A 1 482 ? -16.002 -3.018 24.482 1.00 82.25 482 GLU A C 1
ATOM 3942 O O . GLU A 1 482 ? -16.685 -2.308 25.229 1.00 82.25 482 GLU A O 1
ATOM 3947 N N . VAL A 1 483 ? -15.500 -4.190 24.899 1.00 86.69 483 VAL A N 1
ATOM 3948 C CA . VAL A 1 483 ? -15.656 -4.710 26.269 1.00 86.69 483 VAL A CA 1
ATOM 3949 C C . VAL A 1 483 ? -14.907 -3.837 27.286 1.00 86.69 483 VAL A C 1
ATOM 3951 O O . VAL A 1 483 ? -15.530 -3.392 28.254 1.00 86.69 483 VAL A O 1
ATOM 3954 N N . GLU A 1 484 ? -13.621 -3.516 27.069 1.00 86.81 484 GLU A N 1
ATOM 3955 C CA . GLU A 1 484 ? -12.862 -2.619 27.964 1.00 86.81 484 GLU A CA 1
ATOM 3956 C C . GLU A 1 484 ? -13.534 -1.237 28.099 1.00 86.81 484 GLU A C 1
ATOM 3958 O O . GLU A 1 484 ? -13.632 -0.685 29.202 1.00 86.81 484 GLU A O 1
ATOM 3963 N N . HIS A 1 485 ? -14.052 -0.677 26.999 1.00 83.69 485 HIS A N 1
ATOM 3964 C CA . HIS A 1 485 ? -14.760 0.608 27.009 1.00 83.69 485 HIS A CA 1
ATOM 3965 C C . HIS A 1 485 ? -16.077 0.550 27.794 1.00 83.69 485 HIS A C 1
ATOM 3967 O O . HIS A 1 485 ? -16.364 1.445 28.601 1.00 83.69 485 HIS A O 1
ATOM 3973 N N . ALA A 1 486 ? -16.857 -0.518 27.619 1.00 86.62 486 ALA A N 1
ATOM 3974 C CA . ALA A 1 486 ? -18.096 -0.729 28.357 1.00 86.62 486 ALA A CA 1
ATOM 3975 C C . ALA A 1 486 ? -17.856 -0.927 29.866 1.00 86.62 486 ALA A C 1
ATOM 3977 O O . ALA A 1 486 ? -18.648 -0.429 30.676 1.00 86.62 486 ALA A O 1
ATOM 3978 N N . GLU A 1 487 ? -16.770 -1.598 30.265 1.00 88.69 487 GLU A N 1
ATOM 3979 C CA . GLU A 1 487 ? -16.348 -1.682 31.669 1.00 88.69 487 GLU A CA 1
ATOM 3980 C C . GLU A 1 487 ? -15.948 -0.310 32.234 1.00 88.69 487 GLU A C 1
ATOM 3982 O O . GLU A 1 487 ? -16.430 0.085 33.303 1.00 88.69 487 GLU A O 1
ATOM 3987 N N . GLU A 1 488 ? -15.115 0.454 31.519 1.00 90.75 488 GLU A N 1
ATOM 3988 C CA . GLU A 1 488 ? -14.658 1.776 31.967 1.00 90.75 488 GLU A CA 1
ATOM 3989 C C . GLU A 1 488 ? -15.821 2.768 32.113 1.00 90.75 488 GLU A C 1
ATOM 3991 O O . GLU A 1 488 ? -15.854 3.520 33.086 1.00 90.75 488 GLU A O 1
ATOM 3996 N N . ILE A 1 489 ? -16.839 2.733 31.245 1.00 89.88 489 ILE A N 1
ATOM 3997 C CA . ILE A 1 489 ? -18.052 3.553 31.419 1.00 89.88 489 ILE A CA 1
ATOM 3998 C C . ILE A 1 489 ? -18.785 3.208 32.725 1.00 89.88 489 ILE A C 1
ATOM 4000 O O . ILE A 1 489 ? -19.174 4.114 33.474 1.00 89.88 489 ILE A O 1
ATOM 4004 N N . LYS A 1 490 ? -18.949 1.916 33.037 1.00 90.19 490 LYS A N 1
ATOM 4005 C CA . LYS A 1 490 ? -19.605 1.453 34.274 1.00 90.19 490 LYS A CA 1
ATOM 4006 C C . LYS A 1 490 ? -18.781 1.862 35.505 1.00 90.19 490 LYS A C 1
ATOM 4008 O O . LYS A 1 490 ? -19.325 2.395 36.476 1.00 90.19 490 LYS A O 1
ATOM 4013 N N . GLN A 1 491 ? -17.456 1.707 35.456 1.00 92.94 491 GLN A N 1
ATOM 4014 C CA . GLN A 1 491 ? -16.546 2.109 36.533 1.00 92.94 491 GLN A CA 1
ATOM 4015 C C . GLN A 1 491 ? -16.464 3.641 36.698 1.00 92.94 491 GLN A C 1
ATOM 4017 O O . GLN A 1 491 ? -16.388 4.142 37.825 1.00 92.94 491 GLN A O 1
ATOM 4022 N N . LEU A 1 492 ? -16.545 4.410 35.611 1.00 94.88 492 LEU A N 1
ATOM 4023 C CA . LEU A 1 492 ? -16.614 5.871 35.629 1.00 94.88 492 LEU A CA 1
ATOM 4024 C C . LEU A 1 492 ? -17.914 6.365 36.277 1.00 94.88 492 LEU A C 1
ATOM 4026 O O . LEU A 1 492 ? -17.860 7.263 37.119 1.00 94.88 492 LEU A O 1
ATOM 4030 N N . ALA A 1 493 ? -19.064 5.757 35.967 1.00 95.31 493 ALA A N 1
ATOM 4031 C CA . ALA A 1 493 ? -20.336 6.061 36.630 1.00 95.31 493 ALA A CA 1
ATOM 4032 C C . ALA A 1 493 ? -20.263 5.821 38.154 1.00 95.31 493 ALA A C 1
ATOM 4034 O O . ALA A 1 493 ? -20.671 6.680 38.944 1.00 95.31 493 ALA A O 1
ATOM 4035 N N . VAL A 1 494 ? -19.661 4.701 38.576 1.00 95.31 494 VAL A N 1
ATOM 4036 C CA . VAL A 1 494 ? -19.422 4.366 39.994 1.00 95.31 494 VAL A CA 1
ATOM 4037 C C . VAL A 1 494 ? -18.510 5.386 40.690 1.00 95.31 494 VAL A C 1
ATOM 4039 O O . VAL A 1 494 ? -18.781 5.766 41.835 1.00 95.31 494 VAL A O 1
ATOM 4042 N N . ASP A 1 495 ? -17.435 5.840 40.037 1.00 96.19 495 ASP A N 1
ATOM 4043 C CA . ASP A 1 495 ? -16.515 6.828 40.612 1.00 96.19 495 ASP A CA 1
ATOM 4044 C C . ASP A 1 495 ? -17.088 8.257 40.622 1.00 96.19 495 ASP A C 1
ATOM 4046 O O . ASP A 1 495 ? -16.835 8.994 41.578 1.00 96.19 495 ASP A O 1
ATOM 4050 N N . LEU A 1 496 ? -17.889 8.645 39.622 1.00 95.88 496 LEU A N 1
ATOM 4051 C CA . LEU A 1 496 ? -18.615 9.922 39.590 1.00 95.88 496 LEU A CA 1
ATOM 4052 C C . LEU A 1 496 ? -19.618 10.025 40.746 1.00 95.88 496 LEU A C 1
ATOM 4054 O O . LEU A 1 496 ? -19.603 11.009 41.490 1.00 95.88 496 LEU A O 1
ATOM 4058 N N . ASP A 1 497 ? -20.443 8.993 40.941 1.00 96.19 497 ASP A N 1
ATOM 4059 C CA . ASP A 1 497 ? -21.373 8.904 42.070 1.00 96.19 497 ASP A CA 1
ATOM 4060 C C . ASP A 1 497 ? -20.636 8.979 43.418 1.00 96.19 497 ASP A C 1
ATOM 4062 O O . ASP A 1 497 ? -20.968 9.786 44.292 1.00 96.19 497 ASP A O 1
ATOM 4066 N N . LYS A 1 498 ? -19.587 8.165 43.572 1.00 95.06 498 LYS A N 1
ATOM 4067 C CA . LYS A 1 498 ? -18.773 8.125 44.788 1.00 95.06 498 LYS A CA 1
ATOM 4068 C C . LYS A 1 498 ? -18.132 9.480 45.083 1.00 95.06 498 LYS A C 1
ATOM 4070 O O . LYS A 1 498 ? -18.132 9.906 46.237 1.00 95.06 498 LYS A O 1
ATOM 4075 N N . PHE A 1 499 ? -17.613 10.171 44.068 1.00 96.25 499 PHE A N 1
ATOM 4076 C CA . PHE A 1 499 ? -17.040 11.502 44.236 1.00 96.25 499 PHE A CA 1
ATOM 4077 C C . PHE A 1 499 ? -18.104 12.533 44.633 1.00 96.25 499 PHE A C 1
ATOM 4079 O O . PHE A 1 499 ? -17.848 13.350 45.515 1.00 96.25 499 PHE A O 1
ATOM 4086 N N . SER A 1 500 ? -19.317 12.449 44.076 1.00 93.19 500 SER A N 1
ATOM 4087 C CA . SER A 1 500 ? -20.451 13.288 44.487 1.00 93.19 500 SER A CA 1
ATOM 4088 C C . SER A 1 500 ? -20.799 13.091 45.972 1.00 93.19 500 SER A C 1
ATOM 4090 O O . SER A 1 500 ? -20.894 14.063 46.726 1.00 93.19 500 SER A O 1
ATOM 4092 N N . TYR A 1 501 ? -20.872 11.834 46.430 1.00 91.56 501 TYR A N 1
ATOM 4093 C CA . TYR A 1 501 ? -21.087 11.492 47.841 1.00 91.56 501 TYR A CA 1
ATOM 4094 C C . TYR A 1 501 ? -19.953 11.979 48.763 1.00 91.56 501 TYR A C 1
ATOM 4096 O O . TYR A 1 501 ? -20.213 12.413 49.891 1.00 91.56 501 TYR A O 1
ATOM 4104 N N . GLU A 1 502 ? -18.694 11.865 48.330 1.00 91.38 502 GLU A N 1
ATOM 4105 C CA . GLU A 1 502 ? -17.520 12.284 49.109 1.00 91.38 502 GLU A CA 1
ATOM 4106 C C . GLU A 1 502 ? -17.373 13.817 49.177 1.00 91.38 502 GLU A C 1
ATOM 4108 O O . GLU A 1 502 ? -16.908 14.319 50.201 1.00 91.38 502 GLU A O 1
ATOM 4113 N N . TYR A 1 503 ? -17.817 14.552 48.148 1.00 89.75 503 TYR A N 1
ATOM 4114 C CA . TYR A 1 503 ? -17.721 16.014 48.060 1.00 89.75 503 TYR A CA 1
ATOM 4115 C C . TYR A 1 503 ? -18.738 16.750 48.955 1.00 89.75 503 TYR A C 1
ATOM 4117 O O . TYR A 1 503 ? -18.328 17.520 49.825 1.00 89.75 503 TYR A O 1
ATOM 4125 N N . ASP A 1 504 ? -20.045 16.473 48.826 1.00 87.94 504 ASP A N 1
ATOM 4126 C CA . ASP A 1 504 ? -21.040 16.885 49.834 1.00 87.94 504 ASP A CA 1
ATOM 4127 C C . ASP A 1 504 ? -21.993 15.737 50.197 1.00 87.94 504 ASP A C 1
ATOM 4129 O O . ASP A 1 504 ? -23.078 15.533 49.648 1.00 87.94 504 ASP A O 1
ATOM 4133 N N . THR A 1 505 ? -21.585 15.006 51.233 1.00 89.19 505 THR A N 1
ATOM 4134 C CA . THR A 1 505 ? -22.329 13.900 51.840 1.00 89.19 505 THR A CA 1
ATOM 4135 C C . THR A 1 505 ? -23.709 14.289 52.407 1.00 89.19 505 THR A C 1
ATOM 4137 O O . THR A 1 505 ? -24.486 13.388 52.741 1.00 89.19 505 THR A O 1
ATOM 4140 N N . TYR A 1 506 ? -24.024 15.577 52.590 1.00 85.44 506 TYR A N 1
ATOM 4141 C CA . TYR A 1 506 ? -25.344 16.042 53.033 1.00 85.44 506 TYR A CA 1
ATOM 4142 C C . TYR A 1 506 ? -26.239 16.391 51.844 1.00 85.44 506 TYR A C 1
ATOM 4144 O O . TYR A 1 506 ? -27.359 15.891 51.796 1.00 85.44 506 TYR A O 1
ATOM 4152 N N . GLU A 1 507 ? -25.752 17.170 50.875 1.00 86.19 507 GLU A N 1
ATOM 4153 C CA . GLU A 1 507 ? -26.517 17.503 49.663 1.00 86.19 507 GLU A CA 1
ATOM 4154 C C . GLU A 1 507 ? -26.843 16.247 48.844 1.00 86.19 507 GLU A C 1
ATOM 4156 O O . GLU A 1 507 ? -27.995 16.061 48.448 1.00 86.19 507 GLU A O 1
ATOM 4161 N N . TYR A 1 508 ? -25.894 15.311 48.714 1.00 88.94 508 TYR A N 1
ATOM 4162 C CA . TYR A 1 508 ? -26.141 13.997 48.111 1.00 88.94 508 TYR A CA 1
ATOM 4163 C C . TYR A 1 508 ? -27.290 13.250 48.817 1.00 88.94 508 TYR A C 1
ATOM 4165 O O . TYR A 1 508 ? -28.148 12.665 48.168 1.00 88.94 508 TYR A O 1
ATOM 4173 N N . LYS A 1 509 ? -27.371 13.287 50.156 1.00 86.81 509 LYS A N 1
ATOM 4174 C CA . LYS A 1 509 ? -28.401 12.550 50.926 1.00 86.81 509 LYS A CA 1
ATOM 4175 C C . LYS A 1 509 ? -29.772 13.214 50.972 1.00 86.81 509 LYS A C 1
ATOM 4177 O O . LYS A 1 509 ? -30.742 12.541 51.313 1.00 86.81 509 LYS A O 1
ATOM 4182 N N . ASP A 1 510 ? -29.846 14.500 50.652 1.00 86.81 510 ASP A N 1
ATOM 4183 C CA . ASP A 1 510 ? -31.107 15.224 50.478 1.00 86.81 510 ASP A CA 1
ATOM 4184 C C . ASP A 1 510 ? -31.597 15.185 49.008 1.00 86.81 510 ASP A C 1
ATOM 4186 O O . ASP A 1 510 ? -32.705 15.650 48.732 1.00 86.81 510 ASP A O 1
ATOM 4190 N N . SER A 1 511 ? -30.807 14.630 48.071 1.00 84.31 511 SER A N 1
ATOM 4191 C CA . SER A 1 511 ? -31.112 14.574 46.626 1.00 84.31 511 SER A CA 1
ATOM 4192 C C . SER A 1 511 ? -31.172 13.165 46.013 1.00 84.31 511 SER A C 1
ATOM 4194 O O . SER A 1 511 ? -31.967 12.960 45.096 1.00 84.31 511 SER A O 1
ATOM 4196 N N . ILE A 1 512 ? -30.400 12.197 46.519 1.00 89.19 512 ILE A N 1
ATOM 4197 C CA . ILE A 1 512 ? -30.339 10.807 46.041 1.00 89.19 512 ILE A CA 1
ATOM 4198 C C . ILE A 1 512 ? -30.998 9.871 47.069 1.00 89.19 512 ILE A C 1
ATOM 4200 O O . ILE A 1 512 ? -30.512 9.732 48.194 1.00 89.19 512 ILE A O 1
ATOM 4204 N N . GLU A 1 513 ? -32.111 9.225 46.692 1.00 86.12 513 GLU A N 1
ATOM 4205 C CA . GLU A 1 513 ? -32.817 8.253 47.552 1.00 86.12 513 GLU A CA 1
ATOM 4206 C C . GLU A 1 513 ? -32.271 6.820 47.411 1.00 86.12 513 GLU A C 1
ATOM 4208 O O . GLU A 1 513 ? -32.156 6.121 48.422 1.00 86.12 513 GLU A O 1
ATOM 4213 N N . ASP A 1 514 ? -31.896 6.402 46.196 1.00 92.25 514 ASP A N 1
ATOM 4214 C CA . ASP A 1 514 ? -31.229 5.126 45.915 1.00 92.25 514 ASP A CA 1
ATOM 4215 C C . ASP A 1 514 ? -29.936 5.359 45.117 1.00 92.25 514 ASP A C 1
ATOM 4217 O O . ASP A 1 514 ? -29.877 6.212 44.232 1.00 92.25 514 ASP A O 1
ATOM 4221 N N . ARG A 1 515 ? -28.885 4.613 45.468 1.00 91.25 515 ARG A N 1
ATOM 4222 C CA . ARG A 1 515 ? -27.546 4.719 44.877 1.00 91.25 515 ARG A CA 1
ATOM 4223 C C . ARG A 1 515 ? -27.384 3.818 43.654 1.00 91.25 515 ARG A C 1
ATOM 4225 O O . ARG A 1 515 ? -26.581 4.136 42.788 1.00 91.25 515 ARG A O 1
ATOM 4232 N N . GLU A 1 516 ? -28.121 2.711 43.594 1.00 90.31 516 GLU A N 1
ATOM 4233 C CA . GLU A 1 516 ? -28.054 1.755 42.482 1.00 90.31 516 GLU A CA 1
ATOM 4234 C C . GLU A 1 516 ? -28.690 2.405 41.235 1.00 90.31 516 GLU A C 1
ATOM 4236 O O . GLU A 1 516 ? -28.001 2.643 40.247 1.00 90.31 516 GLU A O 1
ATOM 4241 N N . GLU A 1 517 ? -29.925 2.912 41.365 1.00 91.44 517 GLU A N 1
ATOM 4242 C CA . GLU A 1 517 ? -30.643 3.668 40.317 1.00 91.44 517 GLU A CA 1
ATOM 4243 C C . GLU A 1 517 ? -29.896 4.945 39.861 1.00 91.44 517 GLU A C 1
ATOM 4245 O O . GLU A 1 517 ? -29.969 5.336 38.695 1.00 91.44 517 GLU A O 1
ATOM 4250 N N . GLN A 1 518 ? -29.139 5.599 40.754 1.00 94.00 518 GLN A N 1
ATOM 4251 C CA . GLN A 1 518 ? -28.324 6.771 40.406 1.00 94.00 518 GLN A CA 1
ATOM 4252 C C . GLN A 1 518 ? -27.058 6.405 39.611 1.00 94.00 518 GLN A C 1
ATOM 4254 O O . GLN A 1 518 ? -26.642 7.192 38.759 1.00 94.00 518 GLN A O 1
ATOM 4259 N N . ILE A 1 519 ? -26.455 5.235 39.850 1.00 92.88 519 ILE A N 1
ATOM 4260 C CA . ILE A 1 519 ? -25.320 4.740 39.057 1.00 92.88 519 ILE A CA 1
ATOM 4261 C C . ILE A 1 519 ? -25.815 4.274 37.684 1.00 92.88 519 ILE A C 1
ATOM 4263 O O . ILE A 1 519 ? -25.265 4.726 36.684 1.00 92.88 519 ILE A O 1
ATOM 4267 N N . ASP A 1 520 ? -26.907 3.503 37.616 1.00 90.00 520 ASP A N 1
ATOM 4268 C CA . ASP A 1 520 ? -27.549 3.100 36.353 1.00 90.00 520 ASP A CA 1
ATOM 4269 C C . ASP A 1 520 ? -27.865 4.319 35.470 1.00 90.00 520 ASP A C 1
ATOM 4271 O O . ASP A 1 520 ? -27.569 4.347 34.272 1.00 90.00 520 ASP A O 1
ATOM 4275 N N . LYS A 1 521 ? -28.415 5.378 36.079 1.00 92.75 521 LYS A N 1
ATOM 4276 C CA . LYS A 1 521 ? -28.702 6.639 35.391 1.00 92.75 521 LYS A CA 1
ATOM 4277 C C . LYS A 1 521 ? -27.435 7.353 34.913 1.00 92.75 521 LYS A C 1
ATOM 4279 O O . LYS A 1 521 ? -27.455 7.924 33.826 1.00 92.75 521 LYS A O 1
ATOM 4284 N N . LEU A 1 522 ? -26.356 7.367 35.700 1.00 93.25 522 LEU A N 1
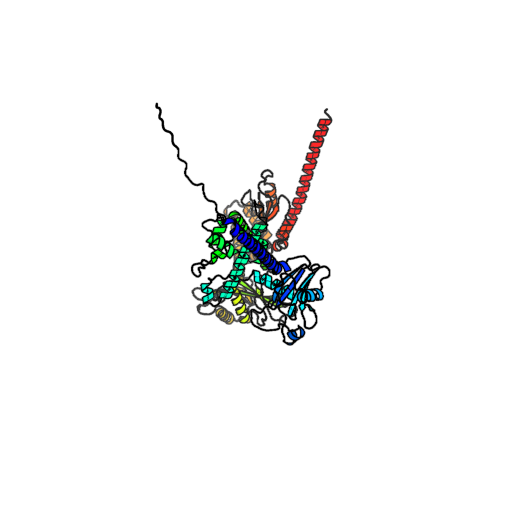ATOM 4285 C CA . LEU A 1 522 ? -25.079 7.947 35.265 1.00 93.25 522 LEU A CA 1
ATOM 4286 C C . LEU A 1 522 ? -24.504 7.175 34.073 1.00 93.25 522 LEU A C 1
ATOM 4288 O O . LEU A 1 522 ? -24.058 7.809 33.122 1.00 93.25 522 LEU A O 1
ATOM 4292 N N . THR A 1 523 ? -24.598 5.844 34.076 1.00 90.69 523 THR A N 1
ATOM 4293 C CA . THR A 1 523 ? -24.237 4.990 32.936 1.00 90.69 523 THR A CA 1
ATOM 4294 C C . THR A 1 523 ? -25.066 5.347 31.694 1.00 90.69 523 THR A C 1
ATOM 4296 O O . THR A 1 523 ? -24.490 5.614 30.641 1.00 90.69 523 THR A O 1
ATOM 4299 N N . GLU A 1 524 ? -26.400 5.470 31.801 1.00 88.81 524 GLU A N 1
ATOM 4300 C CA . GLU A 1 524 ? -27.246 5.909 30.673 1.00 88.81 524 GLU A CA 1
ATOM 4301 C C . GLU A 1 524 ? -26.886 7.328 30.199 1.00 88.81 524 GLU A C 1
ATOM 4303 O O . GLU A 1 524 ? -26.785 7.575 28.997 1.00 88.81 524 GLU A O 1
ATOM 4308 N N . ASP A 1 525 ? -26.685 8.279 31.116 1.00 90.50 525 ASP A N 1
ATOM 4309 C CA . ASP A 1 525 ? -26.336 9.665 30.786 1.00 90.50 525 ASP A CA 1
ATOM 4310 C C . ASP A 1 525 ? -24.932 9.781 30.148 1.00 90.50 525 ASP A C 1
ATOM 4312 O O . ASP A 1 525 ? -24.743 10.673 29.322 1.00 90.50 525 ASP A O 1
ATOM 4316 N N . ILE A 1 526 ? -23.985 8.872 30.427 1.00 89.19 526 ILE A N 1
ATOM 4317 C CA . ILE A 1 526 ? -22.702 8.759 29.700 1.00 89.19 526 ILE A CA 1
ATOM 4318 C C . ILE A 1 526 ? -22.926 8.173 28.299 1.00 89.19 526 ILE A C 1
ATOM 4320 O O . ILE A 1 526 ? -22.631 8.848 27.312 1.00 89.19 526 ILE A O 1
ATOM 4324 N N . LEU A 1 527 ? -23.519 6.975 28.199 1.00 82.38 527 LEU A N 1
ATOM 4325 C CA . LEU A 1 527 ? -23.779 6.270 26.928 1.00 82.38 527 LEU A CA 1
ATOM 4326 C C . LEU A 1 527 ? -24.570 7.127 25.923 1.00 82.38 527 LEU A C 1
ATOM 4328 O O . LEU A 1 527 ? -24.357 7.064 24.716 1.00 82.38 527 LEU A O 1
ATOM 4332 N N . THR A 1 528 ? -25.484 7.966 26.415 1.00 81.25 528 THR A N 1
ATOM 4333 C CA . THR A 1 528 ? -26.321 8.856 25.588 1.00 81.25 528 THR A CA 1
ATOM 4334 C C . THR A 1 528 ? -25.821 10.308 25.533 1.00 81.25 528 THR A C 1
ATOM 4336 O O . THR A 1 528 ? -26.552 11.194 25.081 1.00 81.25 528 THR A O 1
ATOM 4339 N N . ARG A 1 529 ? -24.583 10.565 25.984 1.00 81.75 529 ARG A N 1
ATOM 4340 C CA . ARG A 1 529 ? -23.892 11.871 25.997 1.00 81.75 529 ARG A CA 1
ATOM 4341 C C . ARG A 1 529 ? -24.695 13.027 26.628 1.00 81.75 529 ARG A C 1
ATOM 4343 O O . ARG A 1 529 ? -24.586 14.181 26.217 1.00 81.75 529 ARG A O 1
ATOM 4350 N N . LYS A 1 530 ? -25.486 12.749 27.670 1.00 89.88 530 LYS A N 1
ATOM 4351 C CA . LYS A 1 530 ? -26.203 13.745 28.500 1.00 89.88 530 LYS A CA 1
ATOM 4352 C C . LYS A 1 530 ? -25.330 14.293 29.648 1.00 89.88 530 LYS A C 1
ATOM 4354 O O . LYS A 1 530 ? -25.831 14.733 30.682 1.00 89.88 530 LYS A O 1
ATOM 4359 N N . THR A 1 531 ? -24.015 14.283 29.461 1.00 91.44 531 THR A N 1
ATOM 4360 C CA . THR A 1 531 ? -22.963 14.530 30.465 1.00 91.44 531 THR A CA 1
ATOM 4361 C C . THR A 1 531 ? -22.713 16.011 30.770 1.00 91.44 531 THR A C 1
ATOM 4363 O O . THR A 1 531 ? -21.977 16.349 31.696 1.00 91.44 531 THR A O 1
ATOM 4366 N N . ASP A 1 532 ? -23.342 16.903 30.008 1.00 89.06 532 ASP A N 1
ATOM 4367 C CA . ASP A 1 532 ? -23.128 18.351 29.972 1.00 89.06 532 ASP A CA 1
ATOM 4368 C C . ASP A 1 532 ? -23.156 19.015 31.370 1.00 89.06 532 ASP A C 1
ATOM 4370 O O . ASP A 1 532 ? -22.320 19.860 31.692 1.00 89.06 532 ASP A O 1
ATOM 4374 N N . ASP A 1 533 ? -24.084 18.606 32.243 1.00 90.62 533 ASP A N 1
ATOM 4375 C CA . ASP A 1 533 ? -24.191 19.128 33.616 1.00 90.62 533 ASP A CA 1
ATOM 4376 C C . ASP A 1 533 ? -23.193 18.479 34.596 1.00 90.62 533 ASP A C 1
ATOM 4378 O O . ASP A 1 533 ? -22.721 19.148 35.517 1.00 90.62 533 ASP A O 1
ATOM 4382 N N . ILE A 1 534 ? -22.779 17.230 34.346 1.00 93.00 534 ILE A N 1
ATOM 4383 C CA . ILE A 1 534 ? -21.687 16.559 35.075 1.00 93.00 534 ILE A CA 1
ATOM 4384 C C . ILE A 1 534 ? -20.367 17.290 34.790 1.00 93.00 534 ILE A C 1
ATOM 4386 O O . ILE A 1 534 ? -19.641 17.650 35.716 1.00 93.00 534 ILE A O 1
ATOM 4390 N N . LYS A 1 535 ? -20.090 17.594 33.515 1.00 92.38 535 LYS A N 1
ATOM 4391 C CA . LYS A 1 535 ? -18.909 18.354 33.075 1.00 92.38 535 LYS A CA 1
ATOM 4392 C C . LYS A 1 535 ? -18.834 19.736 33.729 1.00 92.38 535 LYS A C 1
ATOM 4394 O O . LYS A 1 535 ? -17.784 20.099 34.256 1.00 92.38 535 LYS A O 1
ATOM 4399 N N . LYS A 1 536 ? -19.946 20.483 33.771 1.00 93.88 536 LYS A N 1
ATOM 4400 C CA . LYS A 1 536 ? -20.027 21.793 34.455 1.00 93.88 536 LYS A CA 1
ATOM 4401 C C . LYS A 1 536 ? -19.709 21.679 35.949 1.00 93.88 536 LYS A C 1
ATOM 4403 O O . LYS A 1 536 ? -18.919 22.474 36.453 1.00 93.88 536 LYS A O 1
ATOM 4408 N N . TRP A 1 537 ? -20.271 20.680 36.632 1.00 95.12 537 TRP A N 1
ATOM 4409 C CA . TRP A 1 537 ? -20.012 20.430 38.053 1.00 95.12 537 TRP A CA 1
ATOM 4410 C C . TRP A 1 537 ? -18.544 20.065 38.324 1.00 95.12 537 TRP A C 1
ATOM 4412 O O . TRP A 1 537 ? -17.917 20.665 39.195 1.00 95.12 537 TRP A O 1
ATOM 4422 N N . LEU A 1 538 ? -17.951 19.157 37.541 1.00 92.94 538 LEU A N 1
ATOM 4423 C CA . LEU A 1 538 ? -16.536 18.786 37.671 1.00 92.94 538 LEU A CA 1
ATOM 4424 C C . LEU A 1 538 ? -15.602 19.991 37.463 1.00 92.94 538 LEU A C 1
ATOM 4426 O O . LEU A 1 538 ? -14.647 20.167 38.225 1.00 92.94 538 LEU A O 1
ATOM 4430 N N . ILE A 1 539 ? -15.898 20.860 36.487 1.00 91.31 539 ILE A N 1
ATOM 4431 C CA . ILE A 1 539 ? -15.174 22.124 36.293 1.00 91.31 539 ILE A CA 1
ATOM 4432 C C . ILE A 1 539 ? -15.309 23.008 37.541 1.00 91.31 539 ILE A C 1
ATOM 4434 O O . ILE A 1 539 ? -14.282 23.400 38.100 1.00 91.31 539 ILE A O 1
ATOM 4438 N N . GLU A 1 540 ? -16.534 23.261 38.021 1.00 92.06 540 GLU A N 1
ATOM 4439 C CA . GLU A 1 540 ? -16.801 24.108 39.194 1.00 92.06 540 GLU A CA 1
ATOM 4440 C C . GLU A 1 540 ? -16.051 23.617 40.444 1.00 92.06 540 GLU A C 1
ATOM 4442 O O . GLU A 1 540 ? -15.381 24.413 41.109 1.00 92.06 540 GLU A O 1
ATOM 4447 N N . VAL A 1 541 ? -16.072 22.309 40.722 1.00 91.38 541 VAL A N 1
ATOM 4448 C CA . VAL A 1 541 ? -15.316 21.699 41.829 1.00 91.38 541 VAL A CA 1
ATOM 4449 C C . VAL A 1 541 ? -13.805 21.883 41.644 1.00 91.38 541 VAL A C 1
ATOM 4451 O O . VAL A 1 541 ? -13.101 22.212 42.603 1.00 91.38 541 VAL A O 1
ATOM 4454 N N . SER A 1 542 ? -13.298 21.731 40.416 1.00 88.00 542 SER A N 1
ATOM 4455 C CA . SER A 1 542 ? -11.868 21.857 40.103 1.00 88.00 542 SER A CA 1
ATOM 4456 C C . SER A 1 542 ? -11.318 23.292 40.107 1.00 88.00 542 SER A C 1
ATOM 4458 O O . SER A 1 542 ? -10.093 23.474 40.114 1.00 88.00 542 SER A O 1
ATOM 4460 N N . GLU A 1 543 ? -12.196 24.299 40.092 1.00 89.88 543 GLU A N 1
ATOM 4461 C CA . GLU A 1 543 ? -11.850 25.718 40.230 1.00 89.88 543 GLU A CA 1
ATOM 4462 C C . GLU A 1 543 ? -12.059 26.250 41.658 1.00 89.88 543 GLU A C 1
ATOM 4464 O O . GLU A 1 543 ? -11.311 27.131 42.086 1.00 89.88 543 GLU A O 1
ATOM 4469 N N . ASN A 1 544 ? -13.054 25.735 42.396 1.00 88.12 544 ASN A N 1
ATOM 4470 C CA . ASN A 1 544 ? -13.534 26.351 43.642 1.00 88.12 544 ASN A CA 1
ATOM 4471 C C . ASN A 1 544 ? -13.270 25.548 44.930 1.00 88.12 544 ASN A C 1
ATOM 4473 O O . ASN A 1 544 ? -13.410 26.121 46.013 1.00 88.12 544 ASN A O 1
ATOM 4477 N N . SER A 1 545 ? -12.890 24.262 44.874 1.00 87.44 545 SER A N 1
ATOM 4478 C CA . SER A 1 545 ? -12.570 23.509 46.102 1.00 87.44 545 SER A CA 1
ATOM 4479 C C . SER A 1 545 ? -11.247 23.968 46.736 1.00 87.44 545 SER A C 1
ATOM 4481 O O . SER A 1 545 ? -10.218 24.063 46.069 1.00 87.44 545 SER A O 1
ATOM 4483 N N . GLU A 1 546 ? -11.248 24.188 48.057 1.00 88.50 546 GLU A N 1
ATOM 4484 C CA . GLU A 1 546 ? -10.028 24.437 48.850 1.00 88.50 546 GLU A CA 1
ATOM 4485 C C . GLU A 1 546 ? -9.229 23.143 49.148 1.00 88.50 546 GLU A C 1
ATOM 4487 O O . GLU A 1 546 ? -8.224 23.185 49.863 1.00 88.50 546 GLU A O 1
ATOM 4492 N N . ILE A 1 547 ? -9.667 21.985 48.635 1.00 88.31 547 ILE A N 1
ATOM 4493 C CA . ILE A 1 547 ? -9.077 20.668 48.906 1.00 88.31 547 ILE A CA 1
ATOM 4494 C C . ILE A 1 547 ? -8.363 20.140 47.649 1.00 88.31 547 ILE A C 1
ATOM 4496 O O . ILE A 1 547 ? -8.995 19.722 46.681 1.00 88.31 547 ILE A O 1
ATOM 4500 N N . ASP A 1 548 ? -7.025 20.079 47.703 1.00 84.69 548 ASP A N 1
ATOM 4501 C CA . ASP A 1 548 ? -6.150 19.599 46.611 1.00 84.69 548 ASP A CA 1
ATOM 4502 C C . ASP A 1 548 ? -6.520 18.201 46.071 1.00 84.69 548 ASP A C 1
ATOM 4504 O O . ASP A 1 548 ? -6.207 17.867 44.928 1.00 84.69 548 ASP A O 1
ATOM 4508 N N . ASN A 1 549 ? -7.134 17.353 46.903 1.00 88.25 549 ASN A N 1
ATOM 4509 C CA . ASN A 1 549 ? -7.591 16.023 46.506 1.00 88.25 549 ASN A CA 1
ATOM 4510 C C . ASN A 1 549 ? -8.767 16.114 45.527 1.00 88.25 549 ASN A C 1
ATOM 4512 O O . ASN A 1 549 ? -8.705 15.548 44.442 1.00 88.25 549 ASN A O 1
ATOM 4516 N N . ASP A 1 550 ? -9.794 16.882 45.879 1.00 88.56 550 ASP A N 1
ATOM 4517 C CA . ASP A 1 550 ? -11.036 16.997 45.116 1.00 88.56 550 ASP A CA 1
ATOM 4518 C C . ASP A 1 550 ? -10.777 17.673 43.769 1.00 88.56 550 ASP A C 1
ATOM 4520 O O . ASP A 1 550 ? -11.271 17.218 42.744 1.00 88.56 550 ASP A O 1
ATOM 4524 N N . VAL A 1 551 ? -9.908 18.691 43.747 1.00 86.81 551 VAL A N 1
ATOM 4525 C CA . VAL A 1 551 ? -9.447 19.346 42.511 1.00 86.81 551 VAL A CA 1
ATOM 4526 C C . VAL A 1 551 ? -8.758 18.355 41.563 1.00 86.81 551 VAL A C 1
ATOM 4528 O O . VAL A 1 551 ? -8.892 18.470 40.344 1.00 86.81 551 VAL A O 1
ATOM 4531 N N . ARG A 1 552 ? -8.027 17.367 42.097 1.00 86.31 552 ARG A N 1
ATOM 4532 C CA . ARG A 1 552 ? -7.385 16.314 41.293 1.00 86.31 552 ARG A CA 1
ATOM 4533 C C . ARG A 1 552 ? -8.383 15.256 40.832 1.00 86.31 552 ARG A C 1
ATOM 4535 O O . ARG A 1 552 ? -8.348 14.898 39.659 1.00 86.31 552 ARG A O 1
ATOM 4542 N N . THR A 1 553 ? -9.264 14.788 41.713 1.00 89.56 553 THR A N 1
ATOM 4543 C CA . THR A 1 553 ? -10.302 13.803 41.376 1.00 89.56 553 THR A CA 1
ATOM 4544 C C . THR A 1 553 ? -11.260 14.356 40.324 1.00 89.56 553 THR A C 1
ATOM 4546 O O . THR A 1 553 ? -11.467 13.707 39.305 1.00 89.56 553 THR A O 1
ATOM 4549 N N . ALA A 1 554 ? -11.747 15.590 40.493 1.00 90.12 554 ALA A N 1
ATOM 4550 C CA . ALA A 1 554 ? -12.642 16.246 39.542 1.00 90.12 554 ALA A CA 1
ATOM 4551 C C . ALA A 1 554 ? -12.034 16.346 38.134 1.00 90.12 554 ALA A C 1
ATOM 4553 O O . ALA A 1 554 ? -12.699 16.027 37.155 1.00 90.12 554 ALA A O 1
ATOM 4554 N N . ARG A 1 555 ? -10.748 16.715 38.024 1.00 89.81 555 ARG A N 1
ATOM 4555 C CA . ARG A 1 555 ? -10.043 16.761 36.729 1.00 89.81 555 ARG A CA 1
ATOM 4556 C C . ARG A 1 555 ? -9.813 15.374 36.138 1.00 89.81 555 ARG A C 1
ATOM 4558 O O . ARG A 1 555 ? -9.980 15.208 34.939 1.00 89.81 555 ARG A O 1
ATOM 4565 N N . SER A 1 556 ? -9.478 14.382 36.963 1.00 93.38 556 SER A N 1
ATOM 4566 C CA . SER A 1 556 ? -9.294 13.002 36.499 1.00 93.38 556 SER A CA 1
ATOM 4567 C C . SER A 1 556 ? -10.593 12.399 35.959 1.00 93.38 556 SER A C 1
ATOM 4569 O O . SER A 1 556 ? -10.563 11.713 34.945 1.00 93.38 556 SER A O 1
ATOM 4571 N N . LEU A 1 557 ? -11.725 12.667 36.618 1.00 93.75 557 LEU A N 1
ATOM 4572 C CA . LEU A 1 557 ? -13.046 12.229 36.165 1.00 93.75 557 LEU A CA 1
ATOM 4573 C C . LEU A 1 557 ? -13.516 13.020 34.943 1.00 93.75 557 LEU A C 1
ATOM 4575 O O . LEU A 1 557 ? -14.136 12.442 34.063 1.00 93.75 557 LEU A O 1
ATOM 4579 N N . PHE A 1 558 ? -13.179 14.310 34.845 1.00 92.19 558 PHE A N 1
ATOM 4580 C CA . PHE A 1 558 ? -13.462 15.112 33.654 1.00 92.19 558 PHE A CA 1
ATOM 4581 C C . PHE A 1 558 ? -12.722 14.574 32.421 1.00 92.19 558 PHE A C 1
ATOM 4583 O O . PHE A 1 558 ? -13.342 14.415 31.376 1.00 92.19 558 PHE A O 1
ATOM 4590 N N . SER A 1 559 ? -11.432 14.236 32.548 1.00 88.38 559 SER A N 1
ATOM 4591 C CA . SER A 1 559 ? -10.665 13.624 31.454 1.00 88.38 559 SER A CA 1
ATOM 4592 C C . SER A 1 559 ? -11.232 12.264 31.041 1.00 88.38 559 SER A C 1
ATOM 4594 O O . SER A 1 559 ? -11.542 12.109 29.867 1.00 88.38 559 SER A O 1
ATOM 4596 N N . ARG A 1 560 ? -11.480 11.342 31.987 1.00 92.50 560 ARG A N 1
ATOM 4597 C CA . ARG A 1 560 ? -12.118 10.037 31.700 1.00 92.50 560 ARG A CA 1
ATOM 4598 C C . ARG A 1 560 ? -13.486 10.192 31.020 1.00 92.50 560 ARG A C 1
ATOM 4600 O O . ARG A 1 560 ? -13.827 9.428 30.130 1.00 92.50 560 ARG A O 1
ATOM 4607 N N . LEU A 1 561 ? -14.261 11.212 31.398 1.00 89.19 561 LEU A N 1
ATOM 4608 C CA . LEU A 1 561 ? -15.568 11.514 30.805 1.00 89.19 561 LEU A CA 1
ATOM 4609 C C . LEU A 1 561 ? -15.470 12.102 29.389 1.00 89.19 561 LEU A C 1
ATOM 4611 O O . LEU A 1 561 ? -16.322 11.821 28.554 1.00 89.19 561 LEU A O 1
ATOM 4615 N N . GLU A 1 562 ? -14.439 12.895 29.086 1.00 85.38 562 GLU A N 1
ATOM 4616 C CA . GLU A 1 562 ? -14.143 13.273 27.699 1.00 85.38 562 GLU A CA 1
ATOM 4617 C C . GLU A 1 562 ? -13.594 12.107 26.871 1.00 85.38 562 GLU A C 1
ATOM 4619 O O . GLU A 1 562 ? -13.863 12.051 25.680 1.00 85.38 562 GLU A O 1
ATOM 4624 N N . GLU A 1 563 ? -12.833 11.199 27.473 1.00 80.94 563 GLU A N 1
ATOM 4625 C CA . GLU A 1 563 ? -12.216 10.035 26.827 1.00 80.94 563 GLU A CA 1
ATOM 4626 C C . GLU A 1 563 ? -13.267 8.972 26.468 1.00 80.94 563 GLU A C 1
ATOM 4628 O O . GLU A 1 563 ? -13.393 8.603 25.302 1.00 80.94 563 GLU A O 1
ATOM 4633 N N . ALA A 1 564 ? -14.139 8.608 27.413 1.00 76.88 564 ALA A N 1
ATOM 4634 C CA . ALA A 1 564 ? -15.286 7.732 27.169 1.00 76.88 564 ALA A CA 1
ATOM 4635 C C . ALA A 1 564 ? -16.246 8.288 26.096 1.00 76.88 564 ALA A C 1
ATOM 4637 O O . ALA A 1 564 ? -16.805 7.522 25.311 1.00 76.88 564 ALA A O 1
ATOM 4638 N N . GLU A 1 565 ? -16.413 9.615 26.023 1.00 67.88 565 GLU A N 1
ATOM 4639 C CA . GLU A 1 565 ? -17.171 10.270 24.949 1.00 67.88 565 GLU A CA 1
ATOM 4640 C C . GLU A 1 565 ? -16.433 10.299 23.602 1.00 67.88 565 GLU A C 1
ATOM 4642 O O . GLU A 1 565 ? -17.114 10.306 22.580 1.00 67.88 565 GLU A O 1
ATOM 4647 N N . ARG A 1 566 ? -15.090 10.316 23.578 1.00 62.81 566 ARG A N 1
ATOM 4648 C CA . ARG A 1 566 ? -14.272 10.274 22.347 1.00 62.81 566 ARG A CA 1
ATOM 4649 C C . ARG A 1 566 ? -14.244 8.895 21.704 1.00 62.81 566 ARG A C 1
ATOM 4651 O O . ARG A 1 566 ? -14.226 8.830 20.488 1.00 62.81 566 ARG A O 1
ATOM 4658 N N . VAL A 1 567 ? -14.289 7.809 22.473 1.00 51.44 567 VAL A N 1
ATOM 4659 C CA . VAL A 1 567 ? -14.357 6.453 21.890 1.00 51.44 567 VAL A CA 1
ATOM 4660 C C . VAL A 1 567 ? -15.695 6.231 21.167 1.00 51.44 567 VAL A C 1
ATOM 4662 O O . VAL A 1 567 ? -15.723 5.674 20.078 1.00 51.44 567 VAL A O 1
ATOM 4665 N N . PHE A 1 568 ? -16.790 6.837 21.647 1.00 40.12 568 PHE A N 1
ATOM 4666 C CA . PHE A 1 568 ? -18.037 6.959 20.871 1.00 40.12 568 PHE A CA 1
ATOM 4667 C C . PHE A 1 568 ? -17.938 7.881 19.632 1.00 40.12 568 PHE A C 1
ATOM 4669 O O . PHE A 1 568 ? -18.937 8.074 18.936 1.00 40.12 568 PHE A O 1
ATOM 4676 N N . ILE A 1 569 ? -16.786 8.506 19.385 1.00 37.25 569 ILE A N 1
ATOM 4677 C CA . ILE A 1 569 ? -16.456 9.401 18.265 1.00 37.25 569 ILE A CA 1
ATOM 4678 C C . ILE A 1 569 ? -15.296 8.752 17.478 1.00 37.25 569 ILE A C 1
ATOM 4680 O O . ILE A 1 569 ? -14.275 9.370 17.188 1.00 37.25 569 ILE A O 1
ATOM 4684 N N . SER A 1 570 ? -15.471 7.480 17.107 1.00 33.19 570 SER A N 1
ATOM 4685 C CA . SER A 1 570 ? -14.732 6.872 15.992 1.00 33.19 570 SER A CA 1
ATOM 4686 C C . SER A 1 570 ? -15.027 7.597 14.662 1.00 33.19 570 SER A C 1
ATOM 4688 O O . SER A 1 570 ? -14.152 7.688 13.807 1.00 33.19 570 SER A O 1
ATOM 4690 N N . ASP A 1 571 ? -16.198 8.241 14.544 1.00 40.91 571 ASP A N 1
ATOM 4691 C CA . ASP A 1 571 ? -16.515 9.266 13.536 1.00 40.91 571 ASP A CA 1
ATOM 4692 C C . ASP A 1 571 ? -16.252 10.706 14.055 1.00 40.91 571 ASP A C 1
ATOM 4694 O O . ASP A 1 571 ? -16.986 11.199 14.910 1.00 40.91 571 ASP A O 1
ATOM 4698 N N . GLU A 1 572 ? -15.288 11.424 13.451 1.00 43.69 572 GLU A N 1
ATOM 4699 C CA . GLU A 1 572 ? -14.902 12.847 13.673 1.00 43.69 572 GLU A CA 1
ATOM 4700 C C . GLU A 1 572 ? -14.239 13.250 15.031 1.00 43.69 572 GLU A C 1
ATOM 4702 O O . GLU A 1 572 ? -14.860 13.951 15.825 1.00 43.69 572 GLU A O 1
ATOM 4707 N N . THR A 1 573 ? -12.925 13.018 15.236 1.00 52.69 573 THR A N 1
ATOM 4708 C CA . THR A 1 573 ? -11.874 14.092 15.249 1.00 52.69 573 THR A CA 1
ATOM 4709 C C . THR A 1 573 ? -10.518 13.670 15.870 1.00 52.69 573 THR A C 1
ATOM 4711 O O . THR A 1 573 ? -10.172 14.096 16.974 1.00 52.69 573 THR A O 1
ATOM 4714 N N . ASN A 1 574 ? -9.665 12.976 15.118 1.00 66.31 574 ASN A N 1
ATOM 4715 C CA . ASN A 1 574 ? -8.267 12.703 15.507 1.00 66.31 574 ASN A CA 1
ATOM 4716 C C . ASN A 1 574 ? -7.289 13.811 15.050 1.00 66.31 574 ASN A C 1
ATOM 4718 O O . ASN A 1 574 ? -6.220 13.535 14.519 1.00 66.31 574 ASN A O 1
ATOM 4722 N N . VAL A 1 575 ? -7.682 15.088 15.179 1.00 78.19 575 VAL A N 1
ATOM 4723 C CA . VAL A 1 575 ? -6.970 16.239 14.580 1.00 78.19 575 VAL A CA 1
ATOM 4724 C C . VAL A 1 575 ? -6.639 17.304 15.630 1.00 78.19 575 VAL A C 1
ATOM 4726 O O . VAL A 1 575 ? -7.538 17.949 16.175 1.00 78.19 575 VAL A O 1
ATOM 4729 N N . SER A 1 576 ? -5.347 17.556 15.853 1.00 85.44 576 SER A N 1
ATOM 4730 C CA . SER A 1 576 ? -4.828 18.685 16.642 1.00 85.44 576 SER A CA 1
ATOM 4731 C C . SER A 1 576 ? -4.176 19.748 15.738 1.00 85.44 576 SER A C 1
ATOM 4733 O O . SER A 1 576 ? -3.984 19.517 14.546 1.00 85.44 576 SER A O 1
ATOM 4735 N N . PHE A 1 577 ? -3.855 20.943 16.255 1.00 90.56 577 PHE A N 1
ATOM 4736 C CA . PHE A 1 577 ? -3.224 22.017 15.469 1.00 90.56 577 PHE A CA 1
ATOM 4737 C C . PHE A 1 577 ? -1.893 22.496 16.057 1.00 90.56 577 PHE A C 1
ATOM 4739 O O . PHE A 1 577 ? -1.695 22.517 17.273 1.00 90.56 577 PHE A O 1
ATOM 4746 N N . TYR A 1 578 ? -0.996 22.967 15.186 1.00 90.38 578 TYR A N 1
ATOM 4747 C CA . TYR A 1 578 ? 0.299 23.531 15.570 1.00 90.38 578 TYR A CA 1
ATOM 4748 C C . TYR A 1 578 ? 0.621 24.839 14.829 1.00 90.38 578 TYR A C 1
ATOM 4750 O O . TYR A 1 578 ? 0.061 25.153 13.777 1.00 90.38 578 TYR A O 1
ATOM 4758 N N . ALA A 1 579 ? 1.543 25.629 15.384 1.00 89.50 579 ALA A N 1
ATOM 4759 C CA . ALA A 1 579 ? 2.051 26.860 14.778 1.00 89.50 579 ALA A CA 1
ATOM 4760 C C . ALA A 1 579 ? 3.578 26.951 14.914 1.00 89.50 579 ALA A C 1
ATOM 4762 O O . ALA A 1 579 ? 4.110 26.819 16.019 1.00 89.50 579 ALA A O 1
ATOM 4763 N N . ALA A 1 580 ? 4.272 27.211 13.802 1.00 87.25 580 ALA A N 1
ATOM 4764 C CA . ALA A 1 580 ? 5.731 27.113 13.711 1.00 87.25 580 ALA A CA 1
ATOM 4765 C C . ALA A 1 580 ? 6.390 28.363 13.103 1.00 87.25 580 ALA A C 1
ATOM 4767 O O . ALA A 1 580 ? 5.846 29.009 12.203 1.00 87.25 580 ALA A O 1
ATOM 4768 N N . GLU A 1 581 ? 7.608 28.673 13.553 1.00 81.38 581 GLU A N 1
ATOM 4769 C CA . GLU A 1 581 ? 8.499 29.675 12.947 1.00 81.38 581 GLU A CA 1
ATOM 4770 C C . GLU A 1 581 ? 9.076 29.204 11.597 1.00 81.38 581 GLU A C 1
ATOM 4772 O O . GLU A 1 581 ? 9.391 30.034 10.743 1.00 81.38 581 GLU A O 1
ATOM 4777 N N . CYS A 1 582 ? 9.152 27.887 11.370 1.00 79.81 582 CYS A N 1
ATOM 4778 C CA . CYS A 1 582 ? 9.560 27.276 10.108 1.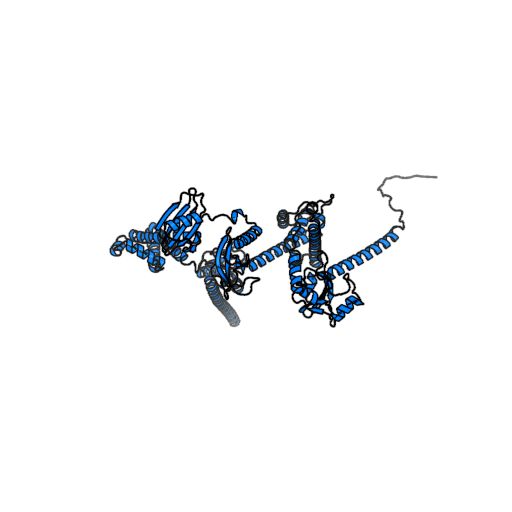00 79.81 582 CYS A CA 1
ATOM 4779 C C . CYS A 1 582 ? 8.698 26.045 9.789 1.00 79.81 582 CYS A C 1
ATOM 4781 O O . CYS A 1 582 ? 8.798 25.045 10.483 1.00 79.81 582 CYS A O 1
ATOM 4783 N N . MET A 1 583 ? 7.881 26.084 8.736 1.00 76.38 583 MET A N 1
ATOM 4784 C CA . MET A 1 583 ? 7.077 24.927 8.307 1.00 76.38 583 MET A CA 1
ATOM 4785 C C . MET A 1 583 ? 7.883 23.878 7.521 1.00 76.38 583 MET A C 1
ATOM 4787 O O . MET A 1 583 ? 7.441 22.744 7.414 1.00 76.38 583 MET A O 1
ATOM 4791 N N . GLU A 1 584 ? 9.051 24.241 6.977 1.00 59.56 584 GLU A N 1
ATOM 4792 C CA . GLU A 1 584 ? 9.962 23.318 6.270 1.00 59.56 584 GLU A CA 1
ATOM 4793 C C . GLU A 1 584 ? 10.728 22.413 7.254 1.00 59.56 584 GLU A C 1
ATOM 4795 O O . GLU A 1 584 ? 11.022 21.262 6.955 1.00 59.56 584 GLU A O 1
ATOM 4800 N N . PHE A 1 585 ? 11.013 22.933 8.454 1.00 67.12 585 PHE A N 1
ATOM 4801 C CA . PHE A 1 585 ? 11.671 22.220 9.550 1.00 67.12 585 PHE A CA 1
ATOM 4802 C C . PHE A 1 585 ? 11.080 22.684 10.899 1.00 67.12 585 PHE A C 1
ATOM 4804 O O . PHE A 1 585 ? 11.686 23.546 11.549 1.00 67.12 585 PHE A O 1
ATOM 4811 N N . PRO A 1 586 ? 9.909 22.164 11.326 1.00 58.47 586 PRO A N 1
ATOM 4812 C CA . PRO A 1 586 ? 9.205 22.615 12.536 1.00 58.47 586 PRO A CA 1
ATOM 4813 C C . PRO A 1 586 ? 10.069 22.637 13.804 1.00 58.47 586 PRO A C 1
ATOM 4815 O O . PRO A 1 586 ? 10.042 23.621 14.543 1.00 58.47 586 PRO A O 1
ATOM 4818 N N . ASP A 1 587 ? 10.915 21.621 13.999 1.00 59.94 587 ASP A N 1
ATOM 4819 C CA . ASP A 1 587 ? 11.820 21.497 15.155 1.00 59.94 587 ASP A CA 1
ATOM 4820 C C . ASP A 1 587 ? 12.946 22.550 15.194 1.00 59.94 587 ASP A C 1
ATOM 4822 O O . ASP A 1 587 ? 13.607 22.741 16.217 1.00 59.94 587 ASP A O 1
ATOM 4826 N N . PHE A 1 588 ? 13.200 23.241 14.077 1.00 53.66 588 PHE A N 1
ATOM 4827 C CA . PHE A 1 588 ? 14.279 24.221 13.922 1.00 53.66 588 PHE A CA 1
ATOM 4828 C C . PHE A 1 588 ? 13.778 25.671 14.062 1.00 53.66 588 PHE A C 1
ATOM 4830 O O . PHE A 1 588 ? 14.192 26.569 13.325 1.00 53.66 588 PHE A O 1
ATOM 4837 N N . GLY A 1 589 ? 12.915 25.927 15.048 1.00 68.94 589 GLY A N 1
ATOM 4838 C CA . GLY A 1 589 ? 12.412 27.268 15.354 1.00 68.94 589 GLY A CA 1
ATOM 4839 C C . GLY A 1 589 ? 11.612 27.347 16.654 1.00 68.94 589 GLY A C 1
ATOM 4840 O O . GLY A 1 589 ? 11.702 26.480 17.519 1.00 68.94 589 GLY A O 1
ATOM 4841 N N . GLU A 1 590 ? 10.827 28.414 16.812 1.00 79.31 590 GLU A N 1
ATOM 4842 C CA . GLU A 1 590 ? 9.758 28.457 17.810 1.00 79.31 590 GLU A CA 1
ATOM 4843 C C . GLU A 1 590 ? 8.528 27.674 17.307 1.00 79.31 590 GLU A C 1
ATOM 4845 O O . GLU A 1 590 ? 7.903 28.067 16.320 1.00 79.31 590 GLU A O 1
ATOM 4850 N N . LEU A 1 591 ? 8.192 26.578 17.992 1.00 84.31 591 LEU A N 1
ATOM 4851 C CA . LEU A 1 591 ? 7.086 25.661 17.689 1.00 84.31 591 LEU A CA 1
ATOM 4852 C C . LEU A 1 591 ? 6.107 25.598 18.875 1.00 84.31 591 LEU A C 1
ATOM 4854 O O . LEU A 1 591 ? 6.519 25.691 20.034 1.00 84.31 591 LEU A O 1
ATOM 4858 N N . HIS A 1 592 ? 4.809 25.470 18.588 1.00 82.62 592 HIS A N 1
ATOM 4859 C CA . HIS A 1 592 ? 3.741 25.289 19.578 1.00 82.62 592 HIS A CA 1
ATOM 4860 C C . HIS A 1 592 ? 2.715 24.279 19.042 1.00 82.62 592 HIS A C 1
ATOM 4862 O O . HIS A 1 592 ? 2.151 24.526 17.979 1.00 82.62 592 HIS A O 1
ATOM 4868 N N . GLU A 1 593 ? 2.466 23.195 19.777 1.00 88.19 593 GLU A N 1
ATOM 4869 C CA . GLU A 1 593 ? 1.695 22.006 19.349 1.00 88.19 593 GLU A CA 1
ATOM 4870 C C . GLU A 1 593 ? 0.487 21.726 20.267 1.00 88.19 593 GLU A C 1
ATOM 4872 O O . GLU A 1 593 ? 0.313 22.405 21.287 1.00 88.19 593 GLU A O 1
ATOM 4877 N N . ASN A 1 594 ? -0.339 20.740 19.891 1.00 80.00 594 ASN A N 1
ATOM 4878 C CA . ASN A 1 594 ? -1.547 20.274 20.589 1.00 80.00 594 ASN A CA 1
ATOM 4879 C C . ASN A 1 594 ? -2.511 21.425 20.937 1.00 80.00 594 ASN A C 1
ATOM 4881 O O . ASN A 1 594 ? -3.020 21.543 22.054 1.00 80.00 594 ASN A O 1
ATOM 4885 N N . LEU A 1 595 ? -2.723 22.315 19.966 1.00 81.06 595 LEU A N 1
ATOM 4886 C CA . LEU A 1 595 ? -3.556 23.510 20.076 1.00 81.06 595 LEU A CA 1
ATOM 4887 C C . LEU A 1 595 ? -4.928 23.284 19.436 1.00 81.06 595 LEU A C 1
ATOM 4889 O O . LEU A 1 595 ? -5.068 22.526 18.477 1.00 81.06 595 LEU A O 1
ATOM 4893 N N . THR A 1 596 ? -5.925 24.062 19.859 1.00 83.44 596 THR A N 1
ATOM 4894 C CA . THR A 1 596 ? -7.064 24.347 18.974 1.00 83.44 596 THR A CA 1
ATOM 4895 C C . THR A 1 596 ? -6.620 25.263 17.824 1.00 83.44 596 THR A C 1
ATOM 4897 O O . THR A 1 596 ? -5.696 26.068 17.980 1.00 83.44 596 THR A O 1
ATOM 4900 N N . LEU A 1 597 ? -7.303 25.223 16.674 1.00 83.12 597 LEU A N 1
ATOM 4901 C CA . LEU A 1 597 ? -7.026 26.128 15.543 1.00 83.12 597 LEU A CA 1
ATOM 4902 C C . LEU A 1 597 ? -7.022 27.609 15.966 1.00 83.12 597 LEU A C 1
ATOM 4904 O O . LEU A 1 597 ? -6.160 28.400 15.577 1.00 83.12 597 LEU A O 1
ATOM 4908 N N . ASP A 1 598 ? -7.971 27.966 16.830 1.00 79.50 598 ASP A N 1
ATOM 4909 C CA . ASP A 1 598 ? -8.139 29.310 17.367 1.00 79.50 598 ASP A CA 1
ATOM 4910 C C . ASP A 1 598 ? -6.941 29.726 18.250 1.00 79.50 598 ASP A C 1
ATOM 4912 O O . ASP A 1 598 ? -6.658 30.913 18.409 1.00 79.50 598 ASP A O 1
ATOM 4916 N N . GLU A 1 599 ? -6.208 28.781 18.838 1.00 78.12 599 GLU A N 1
ATOM 4917 C CA . GLU A 1 599 ? -4.958 29.017 19.570 1.00 78.12 599 GLU A CA 1
ATOM 4918 C C . GLU A 1 599 ? -3.730 28.999 18.659 1.00 78.12 599 GLU A C 1
ATOM 4920 O O . GLU A 1 599 ? -2.860 29.856 18.829 1.00 78.12 599 GLU A O 1
ATOM 4925 N N . ALA A 1 600 ? -3.685 28.127 17.648 1.00 87.19 600 ALA A N 1
ATOM 4926 C CA . ALA A 1 600 ? -2.645 28.134 16.618 1.00 87.19 600 ALA A CA 1
ATOM 4927 C C . ALA A 1 600 ? -2.561 29.499 15.911 1.00 87.19 600 ALA A C 1
ATOM 4929 O O . ALA A 1 600 ? -1.472 30.060 15.774 1.00 87.19 600 ALA A O 1
ATOM 4930 N N . ILE A 1 601 ? -3.706 30.118 15.592 1.00 86.69 601 ILE A N 1
ATOM 4931 C CA . ILE A 1 601 ? -3.775 31.491 15.060 1.00 86.69 601 ILE A CA 1
ATOM 4932 C C . ILE A 1 601 ? -3.172 32.510 16.047 1.00 86.69 601 ILE A C 1
ATOM 4934 O O . ILE A 1 601 ? -2.342 33.337 15.658 1.00 86.69 601 ILE A O 1
ATOM 4938 N N . LYS A 1 602 ? -3.513 32.432 17.343 1.00 87.62 602 LYS A N 1
ATOM 4939 C CA . LYS A 1 602 ? -2.962 33.324 18.388 1.00 87.62 602 LYS A CA 1
ATOM 4940 C C . LYS A 1 602 ? -1.442 33.153 18.546 1.00 87.62 602 LYS A C 1
ATOM 4942 O O . LYS A 1 602 ? -0.736 34.144 18.742 1.00 87.62 602 LYS A O 1
ATOM 4947 N N . LYS A 1 603 ? -0.920 31.923 18.436 1.00 87.81 603 LYS A N 1
ATOM 4948 C CA . LYS A 1 603 ? 0.527 31.637 18.456 1.00 87.81 603 LYS A CA 1
ATOM 4949 C C . LYS A 1 603 ? 1.216 32.184 17.206 1.00 87.81 603 LYS A C 1
ATOM 4951 O O . LYS A 1 603 ? 2.191 32.921 17.341 1.00 87.81 603 LYS A O 1
ATOM 4956 N N . TYR A 1 604 ? 0.669 31.932 16.018 1.00 88.31 604 TYR A N 1
ATOM 4957 C CA . TYR A 1 604 ? 1.168 32.455 14.743 1.00 88.31 604 TYR A CA 1
ATOM 4958 C C . TYR A 1 604 ? 1.265 33.993 14.720 1.00 88.31 604 TYR A C 1
ATOM 4960 O O . TYR A 1 604 ? 2.255 34.538 14.217 1.00 88.31 604 TYR A O 1
ATOM 4968 N N . GLU A 1 605 ? 0.302 34.711 15.313 1.00 86.00 605 GLU A N 1
ATOM 4969 C CA . GLU A 1 605 ? 0.377 36.174 15.480 1.00 86.00 605 GLU A CA 1
ATOM 4970 C C . GLU A 1 605 ? 1.485 36.625 16.450 1.00 86.00 605 GLU A C 1
ATOM 4972 O O . GLU A 1 605 ? 2.013 37.729 16.301 1.00 86.00 605 GLU A O 1
ATOM 4977 N N . SER A 1 606 ? 1.871 35.787 17.418 1.00 84.81 606 SER A N 1
ATOM 4978 C CA . SER A 1 606 ? 2.917 36.106 18.400 1.00 84.81 606 SER A CA 1
ATOM 4979 C C . SER A 1 606 ? 4.353 35.917 17.883 1.00 84.81 606 SER A C 1
ATOM 4981 O O . SER A 1 606 ? 5.261 36.593 18.373 1.00 84.81 606 SER A O 1
ATOM 4983 N N . ILE A 1 607 ? 4.559 35.074 16.858 1.00 81.44 607 ILE A N 1
ATOM 4984 C CA . ILE A 1 607 ? 5.870 34.836 16.225 1.00 81.44 607 ILE A CA 1
ATOM 4985 C C . ILE A 1 607 ? 6.325 36.110 15.472 1.00 81.44 607 ILE A C 1
ATOM 4987 O O . ILE A 1 607 ? 5.683 36.482 14.477 1.00 81.44 607 ILE A O 1
ATOM 4991 N N . PRO A 1 608 ? 7.418 36.790 15.889 1.00 72.94 608 PRO A N 1
ATOM 4992 C CA . PRO A 1 608 ? 7.791 38.102 15.356 1.00 72.94 608 PRO A CA 1
ATOM 4993 C C . PRO A 1 608 ? 8.221 38.089 13.882 1.00 72.94 608 PRO A C 1
ATOM 4995 O O . PRO A 1 608 ? 9.107 37.333 13.490 1.00 72.94 608 PRO A O 1
ATOM 4998 N N . GLU A 1 609 ? 7.694 39.034 13.093 1.00 61.31 609 GLU A N 1
ATOM 4999 C CA . GLU A 1 609 ? 8.027 39.250 11.667 1.00 61.31 609 GLU A CA 1
ATOM 5000 C C . GLU A 1 609 ? 9.523 39.525 11.395 1.00 61.31 609 GLU A C 1
ATOM 5002 O O . GLU A 1 609 ? 9.969 39.506 10.253 1.00 61.31 609 GLU A O 1
ATOM 5007 N N . GLU A 1 610 ? 10.313 39.809 12.430 1.00 60.38 610 GLU A N 1
ATOM 5008 C CA . GLU A 1 610 ? 11.728 40.179 12.322 1.00 60.38 610 GLU A CA 1
ATOM 5009 C C . GLU A 1 610 ? 12.670 38.958 12.224 1.00 60.38 610 GLU A C 1
ATOM 5011 O O . GLU A 1 610 ? 13.844 39.127 11.893 1.00 60.38 610 GLU A O 1
ATOM 5016 N N . ARG A 1 611 ? 12.171 37.732 12.467 1.00 61.56 611 ARG A N 1
ATOM 5017 C CA . ARG A 1 611 ? 12.947 36.473 12.458 1.00 61.56 611 ARG A CA 1
ATOM 5018 C C . ARG A 1 611 ? 12.816 35.661 11.151 1.00 61.56 611 ARG A C 1
ATOM 5020 O O . ARG A 1 611 ? 12.719 34.441 11.188 1.00 61.56 611 ARG A O 1
ATOM 5027 N N . MET A 1 612 ? 12.771 36.300 9.977 1.00 52.78 612 MET A N 1
ATOM 5028 C CA . MET A 1 612 ? 12.534 35.593 8.697 1.00 52.78 612 MET A CA 1
ATOM 5029 C C . MET A 1 612 ? 13.723 34.728 8.226 1.00 52.78 612 MET A C 1
ATOM 5031 O O . MET A 1 612 ? 14.437 35.084 7.284 1.00 52.78 612 MET A O 1
ATOM 5035 N N . HIS A 1 613 ? 13.928 33.588 8.884 1.00 55.88 613 HIS A N 1
ATOM 5036 C CA . HIS A 1 613 ? 14.818 32.499 8.465 1.00 55.88 613 HIS A CA 1
ATOM 5037 C C . HIS A 1 613 ? 14.085 31.156 8.314 1.00 55.88 613 HIS A C 1
ATOM 5039 O O . HIS A 1 613 ? 14.637 30.257 7.690 1.00 55.88 613 HIS A O 1
ATOM 5045 N N . GLY A 1 614 ? 12.845 31.054 8.804 1.00 58.03 614 GLY A N 1
ATOM 5046 C CA . GLY A 1 614 ? 11.903 29.986 8.478 1.00 58.03 614 GLY A CA 1
ATOM 5047 C C . GLY A 1 614 ? 10.645 30.519 7.787 1.00 58.03 614 GLY A C 1
ATOM 5048 O O . GLY A 1 614 ? 10.286 31.698 7.913 1.00 58.03 614 GLY A O 1
ATOM 5049 N N . VAL A 1 615 ? 9.963 29.647 7.043 1.00 70.75 615 VAL A N 1
ATOM 5050 C CA . VAL A 1 615 ? 8.636 29.924 6.476 1.00 70.75 615 VAL A CA 1
ATOM 5051 C C . VAL A 1 615 ? 7.599 29.754 7.586 1.00 70.75 615 VAL A C 1
ATOM 5053 O O . VAL A 1 615 ? 7.134 28.643 7.810 1.00 70.75 615 VAL A O 1
ATOM 5056 N N . LYS A 1 616 ? 7.260 30.819 8.328 1.00 83.19 616 LYS A N 1
ATOM 5057 C CA . LYS A 1 616 ? 6.303 30.689 9.444 1.00 83.19 616 LYS A CA 1
ATOM 5058 C C . LYS A 1 616 ? 4.878 30.365 8.977 1.00 83.19 616 LYS A C 1
ATOM 5060 O O . LYS A 1 616 ? 4.428 30.890 7.950 1.00 83.19 616 LYS A O 1
ATOM 5065 N N . GLY A 1 617 ? 4.156 29.568 9.765 1.00 88.06 617 GLY A N 1
ATOM 5066 C CA . GLY A 1 617 ? 2.853 29.032 9.372 1.00 88.06 617 GLY A CA 1
ATOM 5067 C C . GLY A 1 617 ? 2.043 28.352 10.478 1.00 88.06 617 GLY A C 1
ATOM 5068 O O . GLY A 1 617 ? 2.368 28.463 11.662 1.00 88.06 617 GLY A O 1
ATOM 5069 N N . ILE A 1 618 ? 0.964 27.691 10.054 1.00 91.19 618 ILE A N 1
ATOM 5070 C CA . ILE A 1 618 ? 0.044 26.870 10.859 1.00 91.19 618 ILE A CA 1
ATOM 5071 C C . ILE A 1 618 ? -0.157 25.535 10.134 1.00 91.19 618 ILE A C 1
ATOM 5073 O O . ILE A 1 618 ? -0.238 25.514 8.903 1.00 91.19 618 ILE A O 1
ATOM 5077 N N . GLY A 1 619 ? -0.269 24.446 10.890 1.00 89.69 619 GLY A N 1
ATOM 5078 C CA . GLY A 1 619 ? -0.597 23.112 10.390 1.00 89.69 619 GLY A CA 1
ATOM 5079 C C . GLY A 1 619 ? -1.516 22.344 11.338 1.00 89.69 619 GLY A C 1
ATOM 5080 O O . GLY A 1 619 ? -1.896 22.864 12.393 1.00 89.69 619 GLY A O 1
ATOM 5081 N N . PHE A 1 620 ? -1.864 21.122 10.949 1.00 90.31 620 PHE A N 1
ATOM 5082 C CA . PHE A 1 620 ? -2.523 20.137 11.803 1.00 90.31 620 PHE A CA 1
ATOM 5083 C C . PHE A 1 620 ? -1.611 18.938 12.054 1.00 90.31 620 PHE A C 1
ATOM 5085 O O . PHE A 1 620 ? -0.674 18.693 11.296 1.00 90.31 620 PHE A O 1
ATOM 5092 N N . GLU A 1 621 ? -1.893 18.210 13.123 1.00 88.00 621 GLU A N 1
ATOM 5093 C CA . GLU A 1 621 ? -1.330 16.896 13.407 1.00 88.00 621 GLU A CA 1
ATOM 5094 C C . GLU A 1 621 ? -2.490 15.907 13.500 1.00 88.00 621 GLU A C 1
ATOM 5096 O O . GLU A 1 621 ? -3.452 16.154 14.232 1.00 88.00 621 GLU A O 1
ATOM 5101 N N . LEU A 1 622 ? -2.432 14.868 12.672 1.00 83.00 622 LEU A N 1
ATOM 5102 C CA . LEU A 1 622 ? -3.414 13.795 12.583 1.00 83.00 622 LEU A CA 1
ATOM 5103 C C . LEU A 1 622 ? -2.908 12.607 13.411 1.00 83.00 622 LEU A C 1
ATOM 5105 O O . LEU A 1 622 ? -1.734 12.271 13.303 1.00 83.00 622 LEU A O 1
ATOM 5109 N N . GLU A 1 623 ? -3.762 12.011 14.238 1.00 74.62 623 GLU A N 1
ATOM 5110 C CA . GLU A 1 623 ? -3.426 10.917 15.170 1.00 74.62 623 GLU A CA 1
ATOM 5111 C C . GLU A 1 623 ? -4.473 9.785 15.043 1.00 74.62 623 GLU A C 1
ATOM 5113 O O . GLU A 1 623 ? -5.170 9.464 16.003 1.00 74.62 623 GLU A O 1
ATOM 5118 N N . ASP A 1 624 ? -4.677 9.255 13.827 1.00 66.81 624 ASP A N 1
ATOM 5119 C CA . ASP A 1 624 ? -5.734 8.275 13.504 1.00 66.81 624 ASP A CA 1
ATOM 5120 C C . ASP A 1 624 ? -5.259 6.884 13.063 1.00 66.81 624 ASP A C 1
ATOM 5122 O O . ASP A 1 624 ? -6.096 6.055 12.706 1.00 66.81 624 ASP A O 1
ATOM 5126 N N . GLY A 1 625 ? -3.955 6.597 13.091 1.00 51.31 625 GLY A N 1
ATOM 5127 C CA . GLY A 1 625 ? -3.415 5.315 12.638 1.00 51.31 625 GLY A CA 1
ATOM 5128 C C . GLY A 1 625 ? -3.462 5.097 11.121 1.00 51.31 625 GLY A C 1
ATOM 5129 O O . GLY A 1 625 ? -3.151 3.995 10.670 1.00 51.31 625 GLY A O 1
ATOM 5130 N N . SER A 1 626 ? -3.838 6.104 10.323 1.00 60.59 626 SER A N 1
ATOM 5131 C CA . SER A 1 626 ? -3.757 6.036 8.859 1.00 60.59 626 SER A CA 1
ATOM 5132 C C . SER A 1 626 ? -2.327 6.272 8.352 1.00 60.59 626 SER A C 1
ATOM 5134 O O . SER A 1 626 ? -1.501 6.886 9.025 1.00 60.59 626 SER A O 1
ATOM 5136 N N . ASP A 1 627 ? -2.036 5.896 7.102 1.00 51.69 627 ASP A N 1
ATOM 5137 C CA . ASP A 1 627 ? -0.771 6.260 6.434 1.00 51.69 627 ASP A CA 1
ATOM 5138 C C . ASP A 1 627 ? -0.596 7.785 6.223 1.00 51.69 627 ASP A C 1
ATOM 5140 O O . ASP A 1 627 ? 0.462 8.243 5.781 1.00 51.69 627 ASP A O 1
ATOM 5144 N N . TYR A 1 628 ? -1.617 8.586 6.553 1.00 63.53 628 TYR A N 1
ATOM 5145 C CA . TYR A 1 628 ? -1.580 10.048 6.564 1.00 63.53 628 TYR A CA 1
ATOM 5146 C C . TYR A 1 628 ? -1.348 10.642 7.970 1.00 63.53 628 TYR A C 1
ATOM 5148 O O . TYR A 1 628 ? -1.365 11.866 8.119 1.00 63.53 628 TYR A O 1
ATOM 5156 N N . GLU A 1 629 ? -1.119 9.812 8.995 1.00 71.44 629 GLU A N 1
ATOM 5157 C CA . GLU A 1 629 ? -0.821 10.246 10.365 1.00 71.44 629 GLU A CA 1
ATOM 5158 C C . GLU A 1 629 ? 0.382 11.214 10.426 1.00 71.44 629 GLU A C 1
ATOM 5160 O O . GLU A 1 629 ? 1.374 11.097 9.698 1.00 71.44 629 GLU A O 1
ATOM 5165 N N . GLY A 1 630 ? 0.312 12.184 11.340 1.00 72.62 630 GLY A N 1
ATOM 5166 C CA . GLY A 1 630 ? 1.372 13.144 11.621 1.00 72.62 630 GLY A CA 1
ATOM 5167 C C . GLY A 1 630 ? 1.086 14.563 11.126 1.00 72.62 630 GLY A C 1
ATOM 5168 O O . GLY A 1 630 ? -0.056 14.995 10.966 1.00 72.62 630 GLY A O 1
ATOM 5169 N N . LYS A 1 631 ? 2.157 15.352 10.976 1.00 83.50 631 LYS A N 1
ATOM 5170 C CA . LYS A 1 631 ? 2.095 16.815 10.814 1.00 83.50 631 LYS A CA 1
ATOM 5171 C C . LYS A 1 631 ? 2.010 17.259 9.351 1.00 83.50 631 LYS A C 1
ATOM 5173 O O . LYS A 1 631 ? 2.945 17.035 8.582 1.00 83.50 631 LYS A O 1
ATOM 5178 N N . TYR A 1 632 ? 0.971 18.023 9.006 1.00 85.69 632 TYR A N 1
ATOM 5179 C CA . TYR A 1 632 ? 0.806 18.645 7.687 1.00 85.69 632 TYR A CA 1
ATOM 5180 C C . TYR A 1 632 ? 0.514 20.153 7.771 1.00 85.69 632 TYR A C 1
ATOM 5182 O O . TYR A 1 632 ? -0.143 20.641 8.693 1.00 85.69 632 TYR A O 1
ATOM 5190 N N . GLY A 1 633 ? 1.003 20.930 6.799 1.00 86.00 633 GLY A N 1
ATOM 5191 C CA . GLY A 1 633 ? 0.863 22.389 6.784 1.00 86.00 633 GLY A CA 1
ATOM 5192 C C . GLY A 1 633 ? -0.412 22.885 6.099 1.00 86.00 633 GLY A C 1
ATOM 5193 O O . GLY A 1 633 ? -0.701 22.516 4.969 1.00 86.00 633 GLY A O 1
ATOM 5194 N N . LEU A 1 634 ? -1.144 23.788 6.759 1.00 88.00 634 LEU A N 1
ATOM 5195 C CA . LEU A 1 634 ? -2.358 24.421 6.218 1.00 88.00 634 LEU A CA 1
ATOM 5196 C C . LEU A 1 634 ? -2.110 25.828 5.678 1.00 88.00 634 LEU A C 1
ATOM 5198 O O . LEU A 1 634 ? -2.813 26.283 4.778 1.00 88.00 634 LEU A O 1
ATOM 5202 N N . MET A 1 635 ? -1.168 26.569 6.268 1.00 88.50 635 MET A N 1
ATOM 5203 C CA . MET A 1 635 ? -0.972 27.983 5.959 1.00 88.50 635 MET A CA 1
ATOM 5204 C C . MET A 1 635 ? 0.500 28.386 6.040 1.00 88.50 635 MET A C 1
ATOM 5206 O O . MET A 1 635 ? 1.114 28.304 7.102 1.00 88.50 635 MET A O 1
ATOM 5210 N N . TYR A 1 636 ? 1.029 28.942 4.950 1.00 81.75 636 TYR A N 1
ATOM 5211 C CA . TYR A 1 636 ? 2.418 29.380 4.802 1.00 81.75 636 TYR A CA 1
ATOM 5212 C C . TYR A 1 636 ? 2.458 30.884 4.493 1.00 81.75 636 TYR A C 1
ATOM 5214 O O . TYR A 1 636 ? 1.743 31.370 3.617 1.00 81.75 636 TYR A O 1
ATOM 5222 N N . HIS A 1 637 ? 3.270 31.664 5.219 1.00 72.50 637 HIS A N 1
ATOM 5223 C CA . HIS A 1 637 ? 3.394 33.125 5.028 1.00 72.50 637 HIS A CA 1
ATOM 5224 C C . HIS A 1 637 ? 2.060 33.920 5.042 1.00 72.50 637 HIS A C 1
ATOM 5226 O O . HIS A 1 637 ? 1.974 35.012 4.475 1.00 72.50 637 HIS A O 1
ATOM 5232 N N . GLY A 1 638 ? 1.014 33.406 5.699 1.00 77.62 638 GLY A N 1
ATOM 5233 C CA . GLY A 1 638 ? -0.313 34.035 5.709 1.00 77.62 638 GLY A CA 1
ATOM 5234 C C . GLY A 1 638 ? -1.115 33.823 4.420 1.00 77.62 638 GLY A C 1
ATOM 5235 O O . GLY A 1 638 ? -1.948 34.662 4.078 1.00 77.62 638 GLY A O 1
ATOM 5236 N N . ARG A 1 639 ? -0.858 32.724 3.704 1.00 80.56 639 ARG A N 1
ATOM 5237 C CA . ARG A 1 639 ? -1.725 32.154 2.668 1.00 80.56 639 ARG A CA 1
ATOM 5238 C C . ARG A 1 639 ? -2.084 30.730 3.057 1.00 80.56 639 ARG A C 1
ATOM 5240 O O . ARG A 1 639 ? -1.197 29.999 3.486 1.00 80.56 639 ARG A O 1
ATOM 5247 N N . VAL A 1 640 ? -3.348 30.362 2.901 1.00 88.88 640 VAL A N 1
ATOM 5248 C CA . VAL A 1 640 ? -3.799 28.974 3.039 1.00 88.88 640 VAL A CA 1
ATOM 5249 C C . VAL A 1 640 ? -3.383 28.197 1.797 1.00 88.88 640 VAL A C 1
ATOM 5251 O O . VAL A 1 640 ? -3.441 28.745 0.696 1.00 88.88 640 VAL A O 1
ATOM 5254 N N . ASP A 1 641 ? -2.939 26.959 1.981 1.00 83.38 641 ASP A N 1
ATOM 5255 C CA . ASP A 1 641 ? -2.447 26.088 0.912 1.00 83.38 641 ASP A CA 1
ATOM 5256 C C . ASP A 1 641 ? -3.476 25.009 0.546 1.00 83.38 641 ASP A C 1
ATOM 5258 O O . ASP A 1 641 ? -3.192 23.812 0.501 1.00 83.38 641 ASP A O 1
ATOM 5262 N N . ARG A 1 642 ? -4.720 25.460 0.331 1.00 87.94 642 ARG A N 1
ATOM 5263 C CA . ARG A 1 642 ? -5.876 24.602 0.043 1.00 87.94 642 ARG A CA 1
ATOM 5264 C C . ARG A 1 642 ? -5.614 23.674 -1.142 1.00 87.94 642 ARG A C 1
ATOM 5266 O O . ARG A 1 642 ? -5.957 22.506 -1.058 1.00 87.94 642 ARG A O 1
ATOM 5273 N N . GLU A 1 643 ? -4.980 24.170 -2.206 1.00 74.31 643 GLU A N 1
ATOM 5274 C CA . GLU A 1 643 ? -4.705 23.388 -3.421 1.00 74.31 643 GLU A CA 1
ATOM 5275 C C . GLU A 1 643 ? -3.816 22.162 -3.133 1.00 74.31 643 GLU A C 1
ATOM 5277 O O . GLU A 1 643 ? -4.094 21.090 -3.661 1.00 74.31 643 GLU A O 1
ATOM 5282 N N . ASN A 1 644 ? -2.809 22.273 -2.255 1.00 68.12 644 ASN A N 1
ATOM 5283 C CA . ASN A 1 644 ? -1.966 21.134 -1.872 1.00 68.12 644 ASN A CA 1
ATOM 5284 C C . ASN A 1 644 ? -2.644 20.207 -0.850 1.00 68.12 644 ASN A C 1
ATOM 5286 O O . ASN A 1 644 ? -2.526 18.989 -0.967 1.00 68.12 644 ASN A O 1
ATOM 5290 N N . VAL A 1 645 ? -3.393 20.756 0.113 1.00 73.12 645 VAL A N 1
ATOM 5291 C CA . VAL A 1 645 ? -4.142 19.951 1.099 1.00 73.12 645 VAL A CA 1
ATOM 5292 C C . VAL A 1 645 ? -5.255 19.142 0.418 1.00 73.12 645 VAL A C 1
ATOM 5294 O O . VAL A 1 645 ? -5.425 17.967 0.719 1.00 73.12 645 VAL A O 1
ATOM 5297 N N . GLU A 1 646 ? -5.979 19.732 -0.537 1.00 77.62 646 GLU A N 1
ATOM 5298 C CA . GLU A 1 646 ? -7.070 19.079 -1.277 1.00 77.62 646 GLU A CA 1
ATOM 5299 C C . GLU A 1 646 ? -6.602 18.129 -2.395 1.00 77.62 646 GLU A C 1
ATOM 5301 O O . GLU A 1 646 ? -7.425 17.385 -2.933 1.00 77.62 646 GLU A O 1
ATOM 5306 N N . MET A 1 647 ? -5.307 18.106 -2.740 1.00 60.19 647 MET A N 1
ATOM 5307 C CA . MET A 1 647 ? -4.741 17.024 -3.562 1.00 60.19 647 MET A CA 1
ATOM 5308 C C . MET A 1 647 ? -4.653 15.699 -2.794 1.00 60.19 647 MET A C 1
ATOM 5310 O O . MET A 1 647 ? -4.669 14.644 -3.419 1.00 60.19 647 MET A O 1
ATOM 5314 N N . ILE A 1 648 ? -4.606 15.730 -1.458 1.00 63.50 648 ILE A N 1
ATOM 5315 C CA . ILE A 1 648 ? -4.676 14.525 -0.627 1.00 63.50 648 ILE A CA 1
ATOM 5316 C C . ILE A 1 648 ? -6.150 14.278 -0.305 1.00 63.50 648 ILE A C 1
ATOM 5318 O O . ILE A 1 648 ? -6.743 14.957 0.536 1.00 63.50 648 ILE A O 1
ATOM 5322 N N . GLN A 1 649 ? -6.758 13.309 -0.994 1.00 59.38 649 GLN A N 1
ATOM 5323 C CA . GLN A 1 649 ? -8.201 13.053 -0.922 1.00 59.38 649 GLN A CA 1
ATOM 5324 C C . GLN A 1 649 ? -8.681 12.775 0.519 1.00 59.38 649 GLN A C 1
ATOM 5326 O O . GLN A 1 649 ? -9.738 13.260 0.914 1.00 59.38 649 GLN A O 1
ATOM 5331 N N . TYR A 1 650 ? -7.852 12.129 1.347 1.00 66.19 650 TYR A N 1
ATOM 5332 C CA . TYR A 1 650 ? -8.121 11.913 2.775 1.00 66.19 650 TYR A CA 1
ATOM 5333 C C . TYR A 1 650 ? -8.318 13.230 3.557 1.00 66.19 650 TYR A C 1
ATOM 5335 O O . TYR A 1 650 ? -9.295 13.401 4.285 1.00 66.19 650 TYR A O 1
ATOM 5343 N N . TYR A 1 651 ? -7.446 14.224 3.352 1.00 78.00 651 TYR A N 1
ATOM 5344 C CA . TYR A 1 651 ? -7.558 15.555 3.971 1.00 78.00 651 TYR A CA 1
ATOM 5345 C C . TYR A 1 651 ? -8.663 16.423 3.349 1.00 78.00 651 TYR A C 1
ATOM 5347 O O . TYR A 1 651 ? -9.175 17.354 3.979 1.00 78.00 651 TYR A O 1
ATOM 5355 N N . LYS A 1 652 ? -9.023 16.134 2.097 1.00 77.44 652 LYS A N 1
ATOM 5356 C CA . LYS A 1 652 ? -10.116 16.784 1.375 1.00 77.44 652 LYS A CA 1
ATOM 5357 C C . LYS A 1 652 ? -11.485 16.379 1.915 1.00 77.44 652 LYS A C 1
ATOM 5359 O O . LYS A 1 652 ? -12.339 17.246 2.077 1.00 77.44 652 LYS A O 1
ATOM 5364 N N . ASP A 1 653 ? -11.665 15.102 2.236 1.00 72.12 653 ASP A N 1
ATOM 5365 C CA . ASP A 1 653 ? -12.933 14.587 2.758 1.00 72.12 653 ASP A CA 1
ATOM 5366 C C . ASP A 1 653 ? -13.039 14.712 4.288 1.00 72.12 653 ASP A C 1
ATOM 5368 O O . ASP A 1 653 ? -14.148 14.832 4.809 1.00 72.12 653 ASP A O 1
ATOM 5372 N N . ASN A 1 654 ? -11.910 14.791 5.011 1.00 76.69 654 ASN A N 1
ATOM 5373 C CA . ASN A 1 654 ? -11.872 15.044 6.455 1.00 76.69 654 ASN A CA 1
ATOM 5374 C C . ASN A 1 654 ? -12.589 16.369 6.827 1.00 76.69 654 ASN A C 1
ATOM 5376 O O . ASN A 1 654 ? -12.074 17.465 6.551 1.00 76.69 654 ASN A O 1
ATOM 5380 N N . PRO A 1 655 ? -13.743 16.324 7.528 1.00 77.12 655 PRO A N 1
ATOM 5381 C CA . PRO A 1 655 ? -14.541 17.523 7.770 1.00 77.12 655 PRO A CA 1
ATOM 5382 C C . PRO A 1 655 ? -13.851 18.551 8.673 1.00 77.12 655 PRO A C 1
ATOM 5384 O O . PRO A 1 655 ? -14.196 19.730 8.624 1.00 77.12 655 PRO A O 1
ATOM 5387 N N . VAL A 1 656 ? -12.899 18.137 9.515 1.00 78.19 656 VAL A N 1
ATOM 5388 C CA . VAL A 1 656 ? -12.181 19.016 10.452 1.00 78.19 656 VAL A CA 1
ATOM 5389 C C . VAL A 1 656 ? -11.164 19.874 9.710 1.00 78.19 656 VAL A C 1
ATOM 5391 O O . VAL A 1 656 ? -11.108 21.088 9.917 1.00 78.19 656 VAL A O 1
ATOM 5394 N N . ILE A 1 657 ? -10.408 19.252 8.803 1.00 84.25 657 ILE A N 1
ATOM 5395 C CA . ILE A 1 657 ? -9.413 19.922 7.964 1.00 84.25 657 ILE A CA 1
ATOM 5396 C C . ILE A 1 657 ? -10.108 20.929 7.037 1.00 84.25 657 ILE A C 1
ATOM 5398 O O . ILE A 1 657 ? -9.683 22.083 6.963 1.00 84.25 657 ILE A O 1
ATOM 5402 N N . GLN A 1 658 ? -11.249 20.567 6.443 1.00 87.06 658 GLN A N 1
ATOM 5403 C CA . GLN A 1 658 ? -12.051 21.494 5.634 1.00 87.06 658 GLN A CA 1
ATOM 5404 C C . GLN A 1 658 ? -12.585 22.692 6.435 1.00 87.06 658 GLN A C 1
ATOM 5406 O O . GLN A 1 658 ? -12.393 23.843 6.031 1.00 87.06 658 GLN A O 1
ATOM 5411 N N . LYS A 1 659 ? -13.163 22.457 7.625 1.00 81.25 659 LYS A N 1
ATOM 5412 C CA . LYS A 1 659 ? -13.582 23.532 8.551 1.00 81.25 659 LYS A CA 1
ATOM 5413 C C . LYS A 1 659 ? -12.399 24.447 8.932 1.00 81.25 659 LYS A C 1
ATOM 5415 O O . LYS A 1 659 ? -12.598 25.646 9.146 1.00 81.25 659 LYS A O 1
ATOM 5420 N N . ALA A 1 660 ? -11.176 23.913 9.006 1.00 84.06 660 ALA A N 1
ATOM 5421 C CA . ALA A 1 660 ? -9.969 24.677 9.321 1.00 84.06 660 ALA A CA 1
ATOM 5422 C C . ALA A 1 660 ? -9.447 25.519 8.144 1.00 84.06 660 ALA A C 1
ATOM 5424 O O . ALA A 1 660 ? -9.066 26.673 8.356 1.00 84.06 660 ALA A O 1
ATOM 5425 N N . LEU A 1 661 ? -9.472 24.986 6.917 1.00 86.75 661 LEU A N 1
ATOM 5426 C CA . LEU A 1 661 ? -9.134 25.723 5.693 1.00 86.75 661 LEU A CA 1
ATOM 5427 C C . LEU A 1 661 ? -10.052 26.946 5.521 1.00 86.75 661 LEU A C 1
ATOM 5429 O O . LEU A 1 661 ? -9.553 28.067 5.411 1.00 86.75 661 LEU A O 1
ATOM 5433 N N . ASP A 1 662 ? -11.373 26.757 5.623 1.00 84.31 662 ASP A N 1
ATOM 5434 C CA . ASP A 1 662 ? -12.380 27.832 5.554 1.00 84.31 662 ASP A CA 1
ATOM 5435 C C . ASP A 1 662 ? -12.104 28.959 6.572 1.00 84.31 662 ASP A C 1
ATOM 5437 O O . ASP A 1 662 ? -12.144 30.156 6.255 1.00 84.31 662 ASP A O 1
ATOM 5441 N N . ALA A 1 663 ? -11.808 28.582 7.820 1.00 80.75 663 ALA A N 1
ATOM 5442 C CA . ALA A 1 663 ? -11.544 29.524 8.904 1.00 80.75 663 ALA A CA 1
ATOM 5443 C C . ALA A 1 663 ? -10.221 30.289 8.711 1.00 80.75 663 ALA A C 1
ATOM 5445 O O . ALA A 1 663 ? -10.156 31.497 8.975 1.00 80.75 663 ALA A O 1
ATOM 5446 N N . LEU A 1 664 ? -9.174 29.617 8.220 1.00 86.06 664 LEU A N 1
ATOM 5447 C CA . LEU A 1 664 ? -7.888 30.245 7.915 1.00 86.06 664 LEU A CA 1
ATOM 5448 C C . LEU A 1 664 ? -7.982 31.176 6.697 1.00 86.06 664 LEU A C 1
ATOM 5450 O O . LEU A 1 664 ? -7.390 32.255 6.721 1.00 86.06 664 LEU A O 1
ATOM 5454 N N . GLU A 1 665 ? -8.772 30.843 5.675 1.00 87.38 665 GLU A N 1
ATOM 5455 C CA . GLU A 1 665 ? -9.006 31.723 4.523 1.00 87.38 665 GLU A CA 1
ATOM 5456 C C . GLU A 1 665 ? -9.732 33.002 4.950 1.00 87.38 665 GLU A C 1
ATOM 5458 O O . GLU A 1 665 ? -9.269 34.110 4.656 1.00 87.38 665 GLU A O 1
ATOM 5463 N N . GLN A 1 666 ? -10.796 32.878 5.752 1.00 83.00 666 GLN A N 1
ATOM 5464 C CA . GLN A 1 666 ? -11.499 34.031 6.322 1.00 83.00 666 GLN A CA 1
ATOM 5465 C C . GLN A 1 666 ? -10.579 34.890 7.216 1.00 83.00 666 GLN A C 1
ATOM 5467 O O . GLN A 1 666 ? -10.670 36.127 7.209 1.00 83.00 666 GLN A O 1
ATOM 5472 N N . TYR A 1 667 ? -9.659 34.268 7.963 1.00 84.62 667 TYR A N 1
ATOM 5473 C CA . TYR A 1 667 ? -8.619 34.967 8.724 1.00 84.62 667 TYR A CA 1
ATOM 5474 C C . TYR A 1 667 ? -7.626 35.707 7.806 1.00 84.62 667 TYR A C 1
ATOM 5476 O O . TYR A 1 667 ? -7.298 36.874 8.062 1.00 84.62 667 TYR A O 1
ATOM 5484 N N . CYS A 1 668 ? -7.181 35.082 6.714 1.00 80.81 668 CYS A N 1
ATOM 5485 C CA . CYS A 1 668 ? -6.290 35.670 5.713 1.00 80.81 668 CYS A CA 1
ATOM 5486 C C . CYS A 1 668 ? -6.923 36.886 5.018 1.00 80.81 668 CYS A C 1
ATOM 5488 O O . CYS A 1 668 ? -6.299 37.949 4.978 1.00 80.81 668 CYS A O 1
ATOM 5490 N N . GLU A 1 669 ? -8.177 36.803 4.564 1.00 77.69 669 GLU A N 1
ATOM 5491 C CA . GLU A 1 669 ? -8.900 37.957 4.004 1.00 77.69 669 GLU A CA 1
ATOM 5492 C C . GLU A 1 669 ? -9.019 39.099 5.028 1.00 77.69 669 GLU A C 1
ATOM 5494 O O . GLU A 1 669 ? -8.656 40.253 4.768 1.00 77.69 669 GLU A O 1
ATOM 5499 N N . THR A 1 670 ? -9.459 38.768 6.245 1.00 75.31 670 THR A N 1
ATOM 5500 C CA . THR A 1 670 ? -9.698 39.744 7.316 1.00 75.31 670 THR A CA 1
ATOM 5501 C C . THR A 1 670 ? -8.399 40.400 7.810 1.00 75.31 670 THR A C 1
ATOM 5503 O O . THR A 1 670 ? -8.401 41.562 8.234 1.00 75.31 670 THR A O 1
ATOM 5506 N N . SER A 1 671 ? -7.268 39.691 7.781 1.00 67.50 671 SER A N 1
ATOM 5507 C CA . SER A 1 671 ? -5.950 40.230 8.141 1.00 67.50 671 SER A CA 1
ATOM 5508 C C . SER A 1 671 ? -5.327 41.047 7.002 1.00 67.50 671 SER A C 1
ATOM 5510 O O . SER A 1 671 ? -4.745 42.108 7.274 1.00 67.50 671 SER A O 1
ATOM 5512 N N . ALA A 1 672 ? -5.535 40.648 5.742 1.00 59.56 672 ALA A N 1
ATOM 5513 C CA . ALA A 1 672 ? -5.133 41.407 4.563 1.00 59.56 672 ALA A CA 1
ATOM 5514 C C . ALA A 1 672 ? -5.780 42.800 4.545 1.00 59.56 672 ALA A C 1
ATOM 5516 O O . ALA A 1 672 ? -5.060 43.798 4.427 1.00 59.56 672 ALA A O 1
ATOM 5517 N N . ASP A 1 673 ? -7.091 42.906 4.778 1.00 55.88 673 ASP A N 1
ATOM 5518 C CA . ASP A 1 673 ? -7.798 44.195 4.794 1.00 55.88 673 ASP A CA 1
ATOM 5519 C C . ASP A 1 673 ? -7.300 45.103 5.941 1.00 55.88 673 ASP A C 1
ATOM 5521 O O . ASP A 1 673 ? -6.952 46.273 5.736 1.00 55.88 673 ASP A O 1
ATOM 5525 N N . LYS A 1 674 ? -7.096 44.533 7.143 1.00 57.50 674 LYS A N 1
ATOM 5526 C CA . LYS A 1 674 ? -6.444 45.222 8.278 1.00 57.50 674 LYS A CA 1
ATOM 5527 C C . LYS A 1 674 ? -5.014 45.675 7.948 1.00 57.50 674 LYS A C 1
ATOM 5529 O O . LYS A 1 674 ? -4.530 46.644 8.542 1.00 57.50 674 LYS A O 1
ATOM 5534 N N . SER A 1 675 ? -4.289 44.986 7.063 1.00 58.81 675 SER A N 1
ATOM 5535 C CA . SER A 1 675 ? -2.957 45.409 6.604 1.00 58.81 675 SER A CA 1
ATOM 5536 C C . SER A 1 675 ? -3.059 46.597 5.637 1.00 58.81 675 SER A C 1
ATOM 5538 O O . SER A 1 675 ? -2.373 47.609 5.826 1.00 58.81 675 SER A O 1
ATOM 5540 N N . VAL A 1 676 ? -3.991 46.536 4.678 1.00 56.75 676 VAL A N 1
ATOM 5541 C CA . VAL A 1 676 ? -4.244 47.576 3.674 1.00 56.75 676 VAL A CA 1
ATOM 5542 C C . VAL A 1 676 ? -4.715 48.867 4.338 1.00 56.75 676 VAL A C 1
ATOM 5544 O O . VAL A 1 676 ? -4.186 49.934 4.018 1.00 56.75 676 VAL A O 1
ATOM 5547 N N . GLU A 1 677 ? -5.623 48.805 5.316 1.00 55.00 677 GLU A N 1
ATOM 5548 C CA . GLU A 1 677 ? -6.028 49.977 6.099 1.00 55.00 677 GLU A CA 1
ATOM 5549 C C . GLU A 1 677 ? -4.844 50.615 6.839 1.00 55.00 677 GLU A C 1
ATOM 5551 O O . GLU A 1 677 ? -4.614 51.822 6.708 1.00 55.00 677 GLU A O 1
ATOM 5556 N N . ARG A 1 678 ? -4.033 49.824 7.560 1.00 55.84 678 ARG A N 1
ATOM 5557 C CA . ARG A 1 678 ? -2.843 50.320 8.283 1.00 55.84 678 ARG A CA 1
ATOM 5558 C C . ARG A 1 678 ? -1.815 50.950 7.334 1.00 55.84 678 ARG A C 1
ATOM 5560 O O . ARG A 1 678 ? -1.224 51.990 7.656 1.00 55.84 678 ARG A O 1
ATOM 5567 N N . GLN A 1 679 ? -1.633 50.392 6.138 1.00 54.28 679 GLN A N 1
ATOM 5568 C CA . GLN A 1 679 ? -0.722 50.931 5.127 1.00 54.28 679 GLN A CA 1
ATOM 5569 C C . GLN A 1 679 ? -1.285 52.201 4.459 1.00 54.28 679 GLN A C 1
ATOM 5571 O O . GLN A 1 679 ? -0.560 53.191 4.299 1.00 54.28 679 GLN A O 1
ATOM 5576 N N . GLN A 1 680 ? -2.588 52.243 4.155 1.00 56.56 680 GLN A N 1
ATOM 5577 C CA . GLN A 1 680 ? -3.284 53.448 3.695 1.00 56.56 680 GLN A CA 1
ATOM 5578 C C . GLN A 1 680 ? -3.232 54.567 4.738 1.00 56.56 680 GLN A C 1
ATOM 5580 O O . GLN A 1 680 ? -2.955 55.714 4.385 1.00 56.56 680 GLN A O 1
ATOM 5585 N N . GLU A 1 681 ? -3.456 54.272 6.018 1.00 56.44 681 GLU A N 1
ATOM 5586 C CA . GLU A 1 681 ? -3.419 55.267 7.088 1.00 56.44 681 GLU A CA 1
ATOM 5587 C C . GLU A 1 681 ? -1.990 55.780 7.326 1.00 56.44 681 GLU A C 1
ATOM 5589 O O . GLU A 1 681 ? -1.773 56.987 7.458 1.00 56.44 681 GLU A O 1
ATOM 5594 N N . THR A 1 682 ? -0.985 54.902 7.252 1.00 57.72 682 THR A N 1
ATOM 5595 C CA . THR A 1 682 ? 0.438 55.284 7.254 1.00 57.72 682 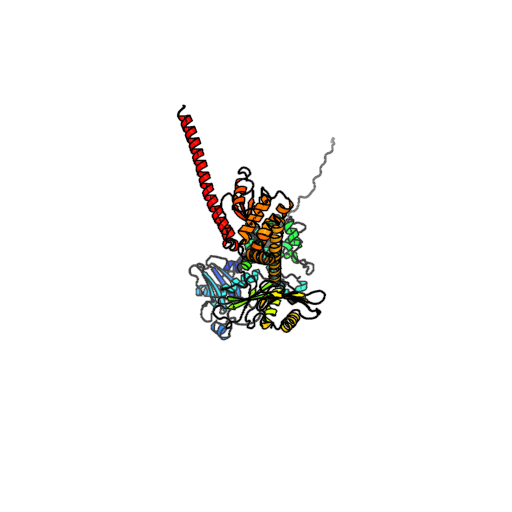THR A CA 1
ATOM 5596 C C . THR A 1 682 ? 0.777 56.199 6.075 1.00 57.72 682 THR A C 1
ATOM 5598 O O . THR A 1 682 ? 1.470 57.208 6.241 1.00 57.72 682 THR A O 1
ATOM 5601 N N . ASN A 1 683 ? 0.240 55.921 4.886 1.00 59.84 683 ASN A N 1
ATOM 5602 C CA . ASN A 1 683 ? 0.411 56.774 3.712 1.00 59.84 683 ASN A CA 1
ATOM 5603 C C . ASN A 1 683 ? -0.375 58.097 3.821 1.00 59.84 683 ASN A C 1
ATOM 5605 O O . ASN A 1 683 ? 0.151 59.141 3.427 1.00 59.84 683 ASN A O 1
ATOM 5609 N N . ARG A 1 684 ? -1.562 58.117 4.448 1.00 65.69 684 ARG A N 1
ATOM 5610 C CA . ARG A 1 684 ? -2.290 59.350 4.816 1.00 65.69 684 ARG A CA 1
ATOM 5611 C C . ARG A 1 684 ? -1.470 60.195 5.800 1.00 65.69 684 ARG A C 1
ATOM 5613 O O . ARG A 1 684 ? -1.306 61.389 5.556 1.00 65.69 684 ARG A O 1
ATOM 5620 N N . LYS A 1 685 ? -0.868 59.589 6.830 1.00 65.06 685 LYS A N 1
ATOM 5621 C CA . LYS A 1 685 ? 0.023 60.244 7.810 1.00 65.06 685 LYS A CA 1
ATOM 5622 C C . LYS A 1 685 ? 1.288 60.814 7.147 1.00 65.06 685 LYS A C 1
ATOM 5624 O O . LYS A 1 685 ? 1.619 61.981 7.367 1.00 65.06 685 LYS A O 1
ATOM 5629 N N . LYS A 1 686 ? 1.952 60.062 6.254 1.00 62.81 686 LYS A N 1
ATOM 5630 C CA . LYS A 1 686 ? 3.080 60.558 5.429 1.00 62.81 686 LYS A CA 1
ATOM 5631 C C . LYS A 1 686 ? 2.659 61.740 4.538 1.00 62.81 686 LYS A C 1
ATOM 5633 O O . LYS A 1 686 ? 3.351 62.759 4.505 1.00 62.81 686 LYS A O 1
ATOM 5638 N N . LYS A 1 687 ? 1.505 61.646 3.864 1.00 63.75 687 LYS A N 1
ATOM 5639 C CA . LYS A 1 687 ? 0.971 62.690 2.969 1.00 63.75 687 LYS A CA 1
ATOM 5640 C C . LYS A 1 687 ? 0.573 63.960 3.729 1.00 63.75 687 LYS A C 1
ATOM 5642 O O . LYS A 1 687 ? 0.935 65.051 3.297 1.00 63.75 687 LYS A O 1
ATOM 5647 N N . GLN A 1 688 ? -0.071 63.839 4.892 1.00 64.69 688 GLN A N 1
ATOM 5648 C CA . GLN A 1 688 ? -0.332 64.965 5.797 1.00 64.69 688 GLN A CA 1
ATOM 5649 C C . GLN A 1 688 ? 0.969 65.634 6.255 1.00 64.69 688 GLN A C 1
ATOM 5651 O O . GLN A 1 688 ? 1.083 66.851 6.152 1.00 64.69 688 GLN A O 1
ATOM 5656 N N . LYS A 1 689 ? 1.974 64.861 6.693 1.00 64.75 689 LYS A N 1
ATOM 5657 C CA . LYS A 1 689 ? 3.278 65.392 7.128 1.00 64.75 689 LYS A CA 1
ATOM 5658 C C . LYS A 1 689 ? 3.989 66.165 6.009 1.00 64.75 689 LYS A C 1
ATOM 5660 O O . LYS A 1 689 ? 4.513 67.247 6.260 1.00 64.75 689 LYS A O 1
ATOM 5665 N N . SER A 1 690 ? 3.932 65.661 4.774 1.00 60.12 690 SER A N 1
ATOM 5666 C CA . SER A 1 690 ? 4.448 66.346 3.579 1.00 60.12 690 SER A CA 1
ATOM 5667 C C . SER A 1 690 ? 3.693 67.650 3.274 1.00 60.12 690 SER A C 1
ATOM 5669 O O . SER A 1 690 ? 4.323 68.686 3.072 1.00 60.12 690 SER A O 1
ATOM 5671 N N . ILE A 1 691 ? 2.355 67.641 3.322 1.00 63.97 691 ILE A N 1
ATOM 5672 C CA . ILE A 1 691 ? 1.521 68.840 3.119 1.00 63.97 691 ILE A CA 1
ATOM 5673 C C . ILE A 1 691 ? 1.798 69.896 4.202 1.00 63.97 691 ILE A C 1
ATOM 5675 O O . ILE A 1 691 ? 1.957 71.072 3.884 1.00 63.97 691 ILE A O 1
ATOM 5679 N N . TYR A 1 692 ? 1.935 69.486 5.466 1.00 56.91 692 TYR A N 1
ATOM 5680 C CA . TYR A 1 692 ? 2.246 70.382 6.585 1.00 56.91 692 TYR A CA 1
ATOM 5681 C C . TYR A 1 692 ? 3.635 71.029 6.438 1.00 56.91 692 TYR A C 1
ATOM 5683 O O . TYR A 1 692 ? 3.808 72.210 6.725 1.00 56.91 692 TYR A O 1
ATOM 5691 N N . GLN A 1 693 ? 4.620 70.282 5.924 1.00 57.12 693 GLN A N 1
ATOM 5692 C CA . GLN A 1 693 ? 5.952 70.806 5.591 1.00 57.12 693 GLN A CA 1
ATOM 5693 C C . GLN A 1 693 ? 5.956 71.707 4.342 1.00 57.12 693 GLN A C 1
ATOM 5695 O O . GLN A 1 693 ? 6.817 72.577 4.228 1.00 57.12 693 GLN A O 1
ATOM 5700 N N . GLY A 1 694 ? 5.002 71.532 3.421 1.00 59.00 694 GLY A N 1
ATOM 5701 C CA . GLY A 1 694 ? 4.799 72.416 2.268 1.00 59.00 694 GLY A CA 1
ATOM 5702 C C . GLY A 1 694 ? 4.093 73.733 2.613 1.00 59.00 694 GLY A C 1
ATOM 5703 O O . GLY A 1 694 ? 4.397 74.756 2.013 1.00 59.00 694 GLY A O 1
ATOM 5704 N N . LEU A 1 695 ? 3.193 73.727 3.603 1.00 55.56 695 LEU A N 1
ATOM 5705 C CA . LEU A 1 695 ? 2.450 74.907 4.079 1.00 55.56 695 LEU A CA 1
ATOM 5706 C C . LEU A 1 695 ? 3.238 75.794 5.065 1.00 55.56 695 LEU A C 1
ATOM 5708 O O . LEU A 1 695 ? 2.728 76.823 5.512 1.00 55.56 695 LEU A O 1
ATOM 5712 N N . HIS A 1 696 ? 4.461 75.400 5.425 1.00 52.34 696 HIS A N 1
ATOM 5713 C CA . HIS A 1 696 ? 5.371 76.134 6.316 1.00 52.34 696 HIS A CA 1
ATOM 5714 C C . HIS A 1 696 ? 6.750 76.364 5.660 1.00 52.34 696 HIS A C 1
ATOM 5716 O O . HIS A 1 696 ? 7.790 76.267 6.315 1.00 52.34 696 HIS A O 1
ATOM 5722 N N . ARG A 1 697 ? 6.744 76.666 4.355 1.00 47.69 697 ARG A N 1
ATOM 5723 C CA . ARG A 1 697 ? 7.887 77.145 3.562 1.00 47.69 697 ARG A CA 1
ATOM 5724 C C . ARG A 1 697 ? 7.572 78.490 2.913 1.00 47.69 697 ARG A C 1
ATOM 5726 O O . ARG A 1 697 ? 6.381 78.713 2.609 1.00 47.69 697 ARG A O 1
#

pLDDT: mean 77.18, std 16.39, range [28.64, 96.88]

Foldseek 3Di:
DYDDDDDDDDDDDDDDDDDDDDDPVPVVVVVVVVVVVVVVVVVVLVVVLCVFQVPVCVVPDPAWKKWKKAFDCVVPDPQAPQAFVVVQVVVVHDDALVRIGTQGMDHADPPDDQVNVLCCQAPVNDDSRPDHRQHARMKMWTADNNDIWIWGQGPPGTDTDHCNVVRNVVVQQVVLVLAAPLDACVVCVVVVNNVSNVVSLVLLLVLLVLLLVLLVVQPPVPAGDAPSLQVSCSRNDDRSLLQLLLLQCVVCVVPAPADPVSPVSSVPRRDDQHDDPNDRSSVSSHRPDDRVRSNVSNVNNVVNNVVVVVVVVVVLAPDAADQADWQPDAPPDPAGWHFDDWDAFLNWIKTWIAGDPQGLVAAIWIAGSSRHTQGTPHNPTCDPVVLVSVLVVVVVVVDDPCRRPDQDQKWKKAFDQWIKIWGHDPFAIWIFTAGVLLHTPDIDGDRDRPDRPVVVVQVVCVVVVGHPVRIGTDDPVVSVVSNVLSVLLLVLLVLLLVLVCVVDVPVCVVPDPDSVVSSVVSSVCLVVVVCVVVLVVLVCQLVDDPDPVSVVSSVVSNVSSVVSVCVVPPPDDQKFKKWAPAPVDRVPGDIDTRHDLVVNVVVLVVNDPVPPPHFTAMWMAGDNPDPPGGIDTQTTPLHGPCVVLVVPVVSVPRVVSVVSNVVSVVVSVVVVVVVVVVVVVVVVVVVVVVVVVVVVD

Radius of gyration: 39.68 Å; chains: 1; bounding box: 142×107×109 Å